Protein AF-A0A3L7SJS9-F1 (afdb_monomer)

Nearest PDB structures (foldseek):
  4q20-assembly1_A  TM=7.149E-01  e=4.657E-17  Caulobacter vibrioides CB15
  4q20-assembly1_B  TM=7.684E-01  e=8.872E-16  Caulobacter vibrioides CB15
  4gcz-assembly1_A  TM=6.084E-01  e=8.364E-16  Bacillus subtilis subsp. subtilis str. 168
  8vc9-assembly3_F  TM=4.036E-01  e=3.095E-18  Leptospira interrogans serovar Copenhageni
  3sl2-assembly1_A  TM=8.234E-01  e=1.097E-09  Bacillus subtilis

Sequence (414 aa):
RDLPVDSVIIYCGYWKDELGRAHVPADLLESFCRDSKLPFFGIVDTHVGRGAVGGVCSDLRAMGVATGHLLVDSREGPPPPSVNVPSVVILDDRQLNRFRIPASRLPAGSRVLFREPRVWDRYWPYFVAGGAVVALQSLLIVALVTQSRLRRRAERIVGEQRDQIARAGRISTLGQLAASLAHELGQPLGAILNNLEAAEILLRDDDTANAEELRAIVRDIAADDQRAGAVLDRIRAMIRKQRFTIGPVEVPGLIRGVLTLAGPRLTAAGIVVTVACDPGLPRVAGDEILLQQALLNLLGNSADAIRASRAGSPGGAEGAGGHRDPGAIGIRARRDGDAVELTVIDNGGGIGEGIIDRAVEAFATTKDEGLGMGLPIVRSIVEQHEGRLRLDNAPGRGLTVSLAVPTWKERTSA

pLDDT: mean 78.74, std 15.47, range [33.66, 97.75]

Structure (mmCIF, N/CA/C/O backbone):
data_AF-A0A3L7SJS9-F1
#
_entry.id   AF-A0A3L7SJS9-F1
#
loop_
_atom_site.group_PDB
_atom_site.id
_atom_site.type_symbol
_atom_site.label_atom_id
_atom_site.label_alt_id
_atom_site.label_comp_id
_atom_site.label_asym_id
_atom_site.label_entity_id
_atom_site.label_seq_id
_atom_site.pdbx_PDB_ins_code
_atom_site.Cartn_x
_atom_site.Cartn_y
_atom_site.Cartn_z
_atom_site.occupancy
_atom_site.B_iso_or_equiv
_atom_site.auth_seq_id
_atom_site.auth_comp_id
_atom_site.auth_asym_id
_atom_site.auth_atom_id
_atom_site.pdbx_PDB_model_num
ATOM 1 N N . ARG A 1 1 ? 36.162 -26.786 -82.742 1.00 48.53 1 ARG A N 1
ATOM 2 C CA . ARG A 1 1 ? 37.156 -27.878 -82.603 1.00 48.53 1 ARG A CA 1
ATOM 3 C C . ARG A 1 1 ? 38.142 -27.439 -81.535 1.00 48.53 1 ARG A C 1
ATOM 5 O O . ARG A 1 1 ? 38.613 -26.313 -81.625 1.00 48.53 1 ARG A O 1
ATOM 12 N N . ASP A 1 2 ? 38.311 -28.264 -80.507 1.00 67.19 2 ASP A N 1
ATOM 13 C CA . ASP A 1 2 ? 38.801 -27.882 -79.178 1.00 67.19 2 ASP A CA 1
ATOM 14 C C . ASP A 1 2 ? 40.240 -27.357 -79.187 1.00 67.19 2 ASP A C 1
ATOM 16 O O . ASP A 1 2 ? 41.189 -28.090 -79.457 1.00 67.19 2 ASP A O 1
ATOM 20 N N . LEU A 1 3 ? 40.385 -26.063 -78.903 1.00 76.75 3 LEU A N 1
ATOM 21 C CA . LEU A 1 3 ? 41.672 -25.433 -78.630 1.00 76.75 3 LEU A CA 1
ATOM 22 C C . LEU A 1 3 ? 42.149 -25.836 -77.217 1.00 76.75 3 LEU A C 1
ATOM 24 O O . LEU A 1 3 ? 41.312 -25.975 -76.320 1.00 76.75 3 LEU A O 1
ATOM 28 N N . PRO A 1 4 ? 43.466 -25.997 -76.987 1.00 81.81 4 PRO A N 1
ATOM 29 C CA . PRO A 1 4 ? 44.023 -26.264 -75.659 1.00 81.81 4 PRO A CA 1
ATOM 30 C C . PRO A 1 4 ? 43.584 -25.235 -74.606 1.00 81.81 4 PRO A C 1
ATOM 32 O O . PRO A 1 4 ? 43.399 -24.061 -74.928 1.00 81.81 4 PRO A O 1
ATOM 35 N N . VAL A 1 5 ? 43.486 -25.656 -73.340 1.00 72.31 5 VAL A N 1
ATOM 36 C CA . VAL A 1 5 ? 43.004 -24.825 -72.213 1.00 72.31 5 VAL A CA 1
ATOM 37 C C . VAL A 1 5 ? 43.853 -23.562 -71.990 1.00 72.31 5 VAL A C 1
ATOM 39 O O . VAL A 1 5 ? 43.313 -22.541 -71.576 1.00 72.31 5 VAL A O 1
ATOM 42 N N . ASP A 1 6 ? 45.138 -23.595 -72.353 1.00 81.25 6 ASP A N 1
ATOM 43 C CA . ASP A 1 6 ? 46.073 -22.464 -72.224 1.00 81.25 6 ASP A CA 1
ATOM 44 C C . ASP A 1 6 ? 46.162 -21.588 -73.488 1.00 81.25 6 ASP A C 1
ATOM 46 O O . ASP A 1 6 ? 47.109 -20.823 -73.675 1.00 81.25 6 ASP A O 1
ATOM 50 N N . SER A 1 7 ? 45.189 -21.705 -74.392 1.00 87.88 7 SER A N 1
ATOM 51 C CA . SER A 1 7 ? 45.173 -20.922 -75.627 1.00 87.88 7 SER A CA 1
ATOM 52 C C . SER A 1 7 ? 44.627 -19.516 -75.397 1.00 87.88 7 SER A C 1
ATOM 54 O O . SER A 1 7 ? 43.666 -19.307 -74.657 1.00 87.88 7 SER A O 1
ATOM 56 N N . VAL A 1 8 ? 45.185 -18.548 -76.119 1.00 89.38 8 VAL A N 1
ATOM 57 C CA . VAL A 1 8 ? 44.625 -17.197 -76.238 1.00 89.38 8 VAL A CA 1
ATOM 58 C C . VAL A 1 8 ? 44.223 -16.946 -77.683 1.00 89.38 8 VAL A C 1
ATOM 60 O O . VAL A 1 8 ? 44.870 -17.445 -78.605 1.00 89.38 8 VAL A O 1
ATOM 63 N N . ILE A 1 9 ? 43.160 -16.174 -77.895 1.00 89.88 9 ILE A N 1
ATOM 64 C CA . ILE A 1 9 ? 42.708 -15.821 -79.243 1.00 89.88 9 ILE A CA 1
ATOM 65 C C . ILE A 1 9 ? 43.046 -14.360 -79.497 1.00 89.88 9 ILE A C 1
ATOM 67 O O . ILE A 1 9 ? 42.548 -13.477 -78.806 1.00 89.88 9 ILE A O 1
ATOM 71 N N . ILE A 1 10 ? 43.879 -14.099 -80.502 1.00 90.44 10 ILE A N 1
ATOM 72 C CA . ILE A 1 10 ? 44.147 -12.740 -80.976 1.00 90.44 10 ILE A CA 1
ATOM 73 C C . ILE A 1 10 ? 43.164 -12.448 -82.106 1.00 90.44 10 ILE A C 1
ATOM 75 O O . ILE A 1 10 ? 43.219 -13.065 -83.168 1.00 90.44 10 ILE A O 1
ATOM 79 N N . TYR A 1 11 ? 42.239 -11.525 -81.864 1.00 90.50 11 TYR A N 1
ATOM 80 C CA . TYR A 1 11 ? 41.216 -11.148 -82.826 1.00 90.50 11 TYR A CA 1
ATOM 81 C C . TYR A 1 11 ? 41.642 -9.901 -83.604 1.00 90.50 11 TYR A C 1
ATOM 83 O O . TYR A 1 11 ? 41.579 -8.772 -83.106 1.00 90.50 11 TYR A O 1
ATOM 91 N N . CYS A 1 12 ? 42.065 -10.131 -84.847 1.00 85.12 12 CYS A N 1
ATOM 92 C CA . CYS A 1 12 ? 42.506 -9.086 -85.772 1.00 85.12 12 CYS A CA 1
ATOM 93 C C . CYS A 1 12 ? 41.353 -8.435 -86.558 1.00 85.12 12 CYS A C 1
ATOM 95 O O . CYS A 1 12 ? 41.552 -7.386 -87.160 1.00 85.12 12 CYS A O 1
ATOM 97 N N . GLY A 1 13 ? 40.156 -9.028 -86.524 1.00 82.31 13 GLY A N 1
ATOM 98 C CA . GLY A 1 13 ? 38.969 -8.562 -87.239 1.00 82.31 13 GLY A CA 1
ATOM 99 C C . GLY A 1 13 ? 38.474 -9.560 -88.287 1.00 82.31 13 GLY A C 1
ATOM 100 O O . GLY A 1 13 ? 39.255 -10.291 -88.893 1.00 82.31 13 GLY A O 1
ATOM 101 N N . TYR A 1 14 ? 37.156 -9.598 -88.478 1.00 82.31 14 TYR A N 1
ATOM 102 C CA . TYR A 1 14 ? 36.486 -10.417 -89.483 1.00 82.31 14 TYR A CA 1
ATOM 103 C C . TYR A 1 14 ? 35.426 -9.568 -90.185 1.00 82.31 14 TYR A C 1
ATOM 105 O O . TYR A 1 14 ? 34.461 -9.133 -89.558 1.00 82.31 14 TYR A O 1
ATOM 113 N N . TRP A 1 15 ? 35.638 -9.282 -91.471 1.00 83.25 15 TRP A N 1
ATOM 114 C CA . TRP A 1 15 ? 34.844 -8.291 -92.209 1.00 83.25 15 TRP A CA 1
ATOM 115 C C . TRP A 1 15 ? 33.819 -8.900 -93.157 1.00 83.25 15 TRP A C 1
ATOM 117 O O . TRP A 1 15 ? 32.842 -8.231 -93.486 1.00 83.25 15 TRP A O 1
ATOM 127 N N . LYS A 1 16 ? 34.038 -10.128 -93.635 1.00 87.19 16 LYS A N 1
ATOM 128 C CA . LYS A 1 16 ? 33.147 -10.801 -94.585 1.00 87.19 16 LYS A CA 1
ATOM 129 C C . LYS A 1 16 ? 33.056 -12.287 -94.287 1.00 87.19 16 LYS A C 1
ATOM 131 O O . LYS A 1 16 ? 34.078 -12.891 -93.976 1.00 87.19 16 LYS A O 1
ATOM 136 N N . ASP A 1 17 ? 31.855 -12.848 -94.397 1.00 83.88 17 ASP A N 1
ATOM 137 C CA . ASP A 1 17 ? 31.640 -14.293 -94.306 1.00 83.88 17 ASP A CA 1
ATOM 138 C C . ASP A 1 17 ? 31.911 -15.029 -95.633 1.00 83.88 17 ASP A C 1
ATOM 140 O O . ASP A 1 17 ? 32.181 -14.411 -96.666 1.00 83.88 17 ASP A O 1
ATOM 144 N N . GLU A 1 18 ? 31.835 -16.363 -95.608 1.00 83.25 18 GLU A N 1
ATOM 145 C CA . GLU A 1 18 ? 32.011 -17.216 -96.796 1.00 83.25 18 GLU A CA 1
ATOM 146 C C . GLU A 1 18 ? 30.943 -16.968 -97.881 1.00 83.25 18 GLU A C 1
ATOM 148 O O . GLU A 1 18 ? 31.154 -17.299 -99.046 1.00 83.25 18 GLU A O 1
ATOM 153 N N . LEU A 1 19 ? 29.814 -16.345 -97.522 1.00 85.31 19 LEU A N 1
ATOM 154 C CA . LEU A 1 19 ? 28.724 -15.957 -98.423 1.00 85.31 19 LEU A CA 1
ATOM 155 C C . LEU A 1 19 ? 28.865 -14.506 -98.928 1.00 85.31 19 LEU A C 1
ATOM 157 O O . LEU A 1 19 ? 27.993 -14.013 -99.645 1.00 85.31 19 LEU A O 1
ATOM 161 N N . GLY A 1 20 ? 29.948 -13.812 -98.562 1.00 85.62 20 GLY A N 1
ATOM 162 C CA . GLY A 1 20 ? 30.249 -12.439 -98.965 1.00 85.62 20 GLY A CA 1
ATOM 163 C C . GLY A 1 20 ? 29.500 -11.349 -98.191 1.00 85.62 20 GLY A C 1
ATOM 164 O O . GLY A 1 20 ? 29.600 -10.175 -98.562 1.00 85.62 20 GLY A O 1
ATOM 165 N N . ARG A 1 21 ? 28.767 -11.683 -97.123 1.00 86.38 21 ARG A N 1
ATOM 166 C CA . ARG A 1 21 ? 28.052 -10.704 -96.290 1.00 86.38 21 ARG A CA 1
ATOM 167 C C . ARG A 1 21 ? 29.044 -9.917 -95.448 1.00 86.38 21 ARG A C 1
ATOM 169 O O . ARG A 1 21 ? 29.911 -10.492 -94.798 1.00 86.38 21 ARG A O 1
ATOM 176 N N . ALA A 1 22 ? 28.917 -8.592 -95.469 1.00 85.75 22 ALA A N 1
ATOM 177 C CA . ALA A 1 22 ? 29.763 -7.708 -94.680 1.00 85.75 22 ALA A CA 1
ATOM 178 C C . ALA A 1 22 ? 29.309 -7.675 -93.216 1.00 85.75 22 ALA A C 1
ATOM 180 O O . ALA A 1 22 ? 28.116 -7.567 -92.931 1.00 85.75 22 ALA A O 1
ATOM 181 N N . HIS A 1 23 ? 30.269 -7.703 -92.298 1.00 84.19 23 HIS A N 1
ATOM 182 C CA . HIS A 1 23 ? 30.031 -7.607 -90.865 1.00 84.19 23 HIS A CA 1
ATOM 183 C C . HIS A 1 23 ? 30.927 -6.549 -90.233 1.00 84.19 23 HIS A C 1
ATOM 185 O O . HIS A 1 23 ? 32.064 -6.337 -90.657 1.00 84.19 23 HIS A O 1
ATOM 191 N N . VAL A 1 24 ? 30.417 -5.909 -89.182 1.00 85.12 24 VAL A N 1
ATOM 192 C CA . VAL A 1 24 ? 31.224 -5.049 -88.318 1.00 85.12 24 VAL A CA 1
ATOM 193 C C . VAL A 1 24 ? 32.030 -5.958 -87.382 1.00 85.12 24 VAL A C 1
ATOM 195 O O . VAL A 1 24 ? 31.427 -6.693 -86.594 1.00 85.12 24 VAL A O 1
ATOM 198 N N . PRO A 1 25 ? 33.378 -5.925 -87.420 1.00 85.31 25 PRO A N 1
ATOM 199 C CA . PRO A 1 25 ? 34.204 -6.847 -86.642 1.00 85.31 25 PRO A CA 1
ATOM 200 C C . PRO A 1 25 ? 33.930 -6.826 -85.134 1.00 85.31 25 PRO A C 1
ATOM 202 O O . PRO A 1 25 ? 34.023 -7.869 -84.489 1.00 85.31 25 PRO A O 1
ATOM 2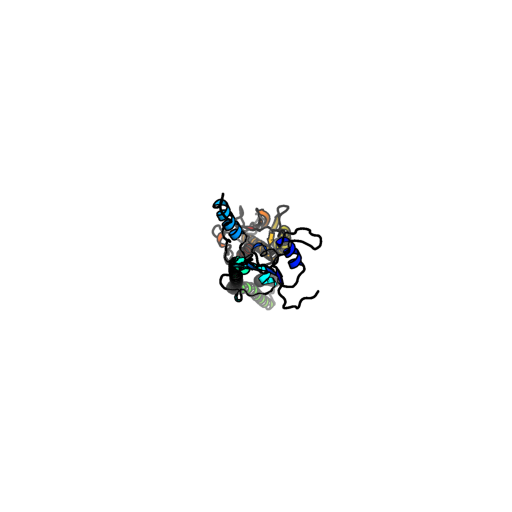05 N N . ALA A 1 26 ? 33.577 -5.662 -84.581 1.00 83.38 26 ALA A N 1
ATOM 206 C CA . ALA A 1 26 ? 33.287 -5.499 -83.159 1.00 83.38 26 ALA A CA 1
ATOM 207 C C . ALA A 1 26 ? 31.996 -6.213 -82.716 1.00 83.38 26 ALA A C 1
ATOM 209 O O . ALA A 1 26 ? 31.951 -6.742 -81.608 1.00 83.38 26 ALA A O 1
ATOM 210 N N . ASP A 1 27 ? 30.970 -6.275 -83.571 1.00 84.75 27 ASP A N 1
ATOM 211 C CA . ASP A 1 27 ? 29.697 -6.926 -83.226 1.00 84.75 27 ASP A CA 1
ATOM 212 C C . ASP A 1 27 ? 29.812 -8.458 -83.296 1.00 84.75 27 ASP A C 1
ATOM 214 O O . ASP A 1 27 ? 29.268 -9.172 -82.454 1.00 84.75 27 ASP A O 1
ATOM 218 N N . LEU A 1 28 ? 30.591 -8.978 -84.251 1.00 86.06 28 LEU A N 1
ATOM 219 C CA . LEU A 1 28 ? 30.909 -10.409 -84.323 1.00 86.06 28 LEU A CA 1
ATOM 220 C C . LEU A 1 28 ? 31.736 -10.885 -83.129 1.00 86.06 28 LEU A C 1
ATOM 222 O O . LEU A 1 28 ? 31.491 -11.968 -82.595 1.00 86.06 28 LEU A O 1
ATOM 226 N N . LEU A 1 29 ? 32.698 -10.066 -82.697 1.00 88.62 29 LEU A N 1
ATOM 227 C CA . LEU A 1 29 ? 33.533 -10.370 -81.542 1.00 88.62 29 LEU A CA 1
ATOM 228 C C . LEU A 1 29 ? 32.689 -10.638 -80.295 1.00 88.62 29 LEU A C 1
ATOM 230 O O . LEU A 1 29 ? 32.986 -11.572 -79.555 1.00 88.62 29 LEU A O 1
ATOM 234 N N . GLU A 1 30 ? 31.622 -9.867 -80.088 1.00 87.12 30 GLU A N 1
ATOM 235 C CA . GLU A 1 30 ? 30.734 -10.045 -78.941 1.00 87.12 30 GLU A CA 1
ATOM 236 C C . GLU A 1 30 ? 30.052 -11.416 -78.948 1.00 87.12 30 GLU A C 1
ATOM 238 O O . GLU A 1 30 ? 29.994 -12.086 -77.913 1.00 87.12 30 GLU A O 1
ATOM 243 N N . SER A 1 31 ? 29.606 -11.875 -80.120 1.00 84.75 31 SER A N 1
ATOM 244 C CA . SER A 1 31 ? 29.045 -13.218 -80.284 1.00 84.75 31 SER A CA 1
ATOM 245 C C . SER A 1 31 ? 30.088 -14.302 -80.003 1.00 84.75 31 SER A C 1
ATOM 247 O O . SER A 1 31 ? 29.798 -15.259 -79.289 1.00 84.75 31 SER A O 1
ATOM 249 N N . PHE A 1 32 ? 31.316 -14.152 -80.510 1.00 87.00 32 PHE A N 1
ATOM 250 C CA . PHE A 1 32 ? 32.381 -15.137 -80.288 1.00 87.00 32 PHE A CA 1
ATOM 251 C C . PHE A 1 32 ? 32.830 -15.205 -78.823 1.00 87.00 32 PHE A C 1
ATOM 253 O O . PHE A 1 32 ? 33.053 -16.292 -78.288 1.00 87.00 32 PHE A O 1
ATOM 260 N N . CYS A 1 33 ? 32.930 -14.058 -78.149 1.00 88.00 33 CYS A N 1
ATOM 261 C CA . CYS A 1 33 ? 33.325 -13.986 -76.741 1.00 88.00 33 CYS A CA 1
ATOM 262 C C . CYS A 1 33 ? 32.258 -14.547 -75.790 1.00 88.00 33 CYS A C 1
ATOM 264 O O . CYS A 1 33 ? 32.583 -14.960 -74.672 1.00 88.00 33 CYS A O 1
ATOM 266 N N . ARG A 1 34 ? 30.984 -14.530 -76.203 1.00 83.88 34 ARG A N 1
ATOM 267 C CA . ARG A 1 34 ? 29.864 -15.028 -75.398 1.00 83.88 34 ARG A CA 1
ATOM 268 C C . ARG A 1 34 ? 29.934 -16.540 -75.209 1.00 83.88 34 ARG A C 1
ATOM 270 O O . ARG A 1 34 ? 29.835 -17.008 -74.077 1.00 83.88 34 ARG A O 1
ATOM 277 N N . ASP A 1 35 ? 30.179 -17.267 -76.294 1.00 81.75 35 ASP A N 1
ATOM 278 C CA . ASP A 1 35 ? 30.134 -18.733 -76.299 1.00 81.75 35 ASP A CA 1
ATOM 279 C C . ASP A 1 35 ? 31.505 -19.375 -76.032 1.00 81.75 35 ASP A C 1
ATOM 281 O O . ASP A 1 35 ? 31.606 -20.577 -75.772 1.00 81.75 35 ASP A O 1
ATOM 285 N N . SER A 1 36 ? 32.579 -18.578 -76.046 1.00 83.56 36 SER A N 1
ATOM 286 C CA . SER A 1 36 ? 33.932 -19.062 -75.785 1.00 83.56 36 SER A CA 1
ATOM 287 C C . SER A 1 36 ? 34.333 -18.994 -74.309 1.00 83.56 36 SER A C 1
ATOM 289 O O . SER A 1 36 ? 34.034 -18.047 -73.576 1.00 83.56 36 SER A O 1
ATOM 291 N N . LYS A 1 37 ? 35.084 -20.015 -73.883 1.00 84.19 37 LYS A N 1
ATOM 292 C CA . LYS A 1 37 ? 35.754 -20.083 -72.574 1.00 84.19 37 LYS A CA 1
ATOM 293 C C . LYS A 1 37 ? 37.192 -19.558 -72.609 1.00 84.19 37 LYS A C 1
ATOM 295 O O . LYS A 1 37 ? 37.823 -19.510 -71.559 1.00 84.19 37 LYS A O 1
ATOM 300 N N . LEU A 1 38 ? 37.710 -19.200 -73.785 1.00 88.62 38 LEU A N 1
ATOM 301 C CA . LEU A 1 38 ? 39.076 -18.707 -73.960 1.00 88.62 38 LEU A CA 1
ATOM 302 C C . LEU A 1 38 ? 39.117 -17.173 -73.941 1.00 88.62 38 LEU A C 1
ATOM 304 O O . LEU A 1 38 ? 38.161 -16.535 -74.389 1.00 88.62 38 LEU A O 1
ATOM 308 N N . PRO A 1 39 ? 40.212 -16.563 -73.457 1.00 91.12 39 PRO A N 1
ATOM 309 C CA . PRO A 1 39 ? 40.377 -15.117 -73.478 1.00 91.12 39 PRO A CA 1
ATOM 310 C C . PRO A 1 39 ? 40.664 -14.608 -74.899 1.00 91.12 39 PRO A C 1
ATOM 312 O O . PRO A 1 39 ? 41.568 -15.094 -75.585 1.00 91.12 39 PRO A O 1
ATOM 315 N N . PHE A 1 40 ? 39.911 -13.589 -75.318 1.00 92.69 40 PHE A N 1
ATOM 316 C CA . PHE A 1 40 ? 40.130 -12.873 -76.576 1.00 92.69 40 PHE A CA 1
ATOM 317 C C . PHE A 1 40 ? 40.913 -11.589 -76.321 1.00 92.69 40 PHE A C 1
ATOM 319 O O . PHE A 1 40 ? 40.547 -10.805 -75.443 1.00 92.69 40 PHE A O 1
ATOM 326 N N . PHE A 1 41 ? 41.942 -11.351 -77.128 1.00 92.75 41 PHE A N 1
ATOM 327 C CA . PHE A 1 41 ? 42.705 -10.113 -77.149 1.00 92.75 41 PHE A CA 1
ATOM 328 C C . PHE A 1 41 ? 42.483 -9.375 -78.467 1.00 92.75 41 PHE A C 1
ATOM 330 O O . PHE A 1 41 ? 42.625 -9.949 -79.545 1.00 92.75 41 PHE A O 1
ATOM 337 N N . GLY A 1 42 ? 42.100 -8.104 -78.376 1.00 90.81 42 GLY A N 1
ATOM 338 C CA . GLY A 1 42 ? 41.802 -7.251 -79.520 1.00 90.81 42 GLY A CA 1
ATOM 339 C C . GLY A 1 42 ? 42.949 -6.297 -79.841 1.00 90.81 42 GLY A C 1
ATOM 340 O O . GLY A 1 42 ? 43.640 -5.818 -78.947 1.00 90.81 42 GLY A O 1
ATOM 341 N N . ILE A 1 43 ? 43.113 -5.980 -81.123 1.00 89.56 43 ILE A N 1
ATOM 342 C CA . ILE A 1 43 ? 44.135 -5.032 -81.604 1.00 89.56 43 ILE A CA 1
ATOM 343 C C . ILE A 1 43 ? 43.627 -3.588 -81.736 1.00 89.56 43 ILE A C 1
ATOM 345 O O . ILE A 1 43 ? 44.376 -2.691 -82.106 1.00 89.56 43 ILE A O 1
ATOM 349 N N . VAL A 1 44 ? 42.352 -3.344 -81.434 1.00 89.00 44 VAL A N 1
ATOM 350 C CA . VAL A 1 44 ? 41.700 -2.037 -81.565 1.00 89.00 44 VAL A CA 1
ATOM 351 C C . VAL A 1 44 ? 40.834 -1.734 -80.351 1.00 89.00 44 VAL A C 1
ATOM 353 O O . VAL A 1 44 ? 40.267 -2.641 -79.742 1.00 89.00 44 VAL A O 1
ATOM 356 N N . ASP A 1 45 ? 40.725 -0.456 -79.999 1.00 87.88 45 ASP A N 1
ATOM 357 C CA . ASP A 1 45 ? 40.031 0.009 -78.793 1.00 87.88 45 ASP A CA 1
ATOM 358 C C . ASP A 1 45 ? 38.541 -0.374 -78.766 1.00 87.88 45 ASP A C 1
ATOM 360 O O . ASP A 1 45 ? 38.018 -0.750 -77.719 1.00 87.88 45 ASP A O 1
ATOM 364 N N . THR A 1 46 ? 37.883 -0.381 -79.928 1.00 88.25 46 THR A N 1
ATOM 365 C CA . THR A 1 46 ? 36.470 -0.781 -80.093 1.00 88.25 46 THR A CA 1
ATOM 366 C C . THR A 1 46 ? 36.164 -2.239 -79.727 1.00 88.25 46 THR A C 1
ATOM 368 O O . THR A 1 46 ? 35.001 -2.580 -79.510 1.00 88.25 46 THR A O 1
ATOM 371 N N . HIS A 1 47 ? 37.176 -3.107 -79.625 1.00 90.38 47 HIS A N 1
ATOM 372 C CA . HIS A 1 47 ? 37.004 -4.486 -79.158 1.00 90.38 47 HIS A CA 1
ATOM 373 C C . HIS A 1 47 ? 36.846 -4.574 -77.629 1.00 90.38 47 HIS A C 1
ATOM 375 O O . HIS A 1 47 ? 36.244 -5.524 -77.117 1.00 90.38 47 HIS A O 1
ATOM 381 N N . VAL A 1 48 ? 37.361 -3.591 -76.881 1.00 89.75 48 VAL A N 1
ATOM 382 C CA . VAL A 1 48 ? 37.272 -3.557 -75.416 1.00 89.75 48 VAL A CA 1
ATOM 383 C C . VAL A 1 48 ? 35.866 -3.129 -74.995 1.00 89.75 48 VAL A C 1
ATOM 385 O O . VAL A 1 48 ? 35.312 -2.166 -75.515 1.00 89.75 48 VAL A O 1
ATOM 388 N N . GLY A 1 49 ? 35.261 -3.855 -74.053 1.00 87.69 49 GLY A N 1
ATOM 389 C CA . GLY A 1 49 ? 33.858 -3.666 -73.666 1.00 87.69 49 GLY A CA 1
ATOM 390 C C . GLY A 1 49 ? 32.863 -4.548 -74.427 1.00 87.69 49 GLY A C 1
ATOM 391 O O . GLY A 1 49 ? 31.719 -4.661 -73.992 1.00 87.69 49 GLY A O 1
ATOM 392 N N . ARG A 1 50 ? 33.307 -5.227 -75.497 1.00 88.19 50 ARG A N 1
ATOM 393 C CA . ARG A 1 50 ? 32.531 -6.191 -76.304 1.00 88.19 50 ARG A CA 1
ATOM 394 C C . ARG A 1 50 ? 32.918 -7.653 -76.040 1.00 88.19 50 ARG A C 1
ATOM 396 O O . ARG A 1 50 ? 32.664 -8.526 -76.854 1.00 88.19 50 ARG A O 1
ATOM 403 N N . GLY A 1 51 ? 33.544 -7.931 -74.896 1.00 86.50 51 GLY A N 1
ATOM 404 C CA . GLY A 1 51 ? 33.893 -9.288 -74.459 1.00 86.50 51 GLY A CA 1
ATOM 405 C C . GLY A 1 51 ? 35.373 -9.660 -74.580 1.00 86.50 51 GLY A C 1
ATOM 406 O O . GLY A 1 51 ? 35.786 -10.622 -73.936 1.00 86.50 51 GLY A O 1
ATOM 407 N N . ALA A 1 52 ? 36.192 -8.886 -75.302 1.00 91.62 52 ALA A N 1
ATOM 408 C CA . ALA A 1 52 ? 37.644 -9.055 -75.250 1.00 91.62 52 ALA A CA 1
ATOM 409 C C . ALA A 1 52 ? 38.211 -8.633 -73.886 1.00 91.62 52 ALA A C 1
ATOM 411 O O . ALA A 1 52 ? 37.758 -7.661 -73.279 1.00 91.62 52 ALA A O 1
ATOM 412 N N . VAL A 1 53 ? 39.251 -9.341 -73.438 1.00 92.75 53 VAL A N 1
ATOM 413 C CA . VAL A 1 53 ? 40.026 -9.016 -72.230 1.00 92.75 53 VAL A CA 1
ATOM 414 C C . VAL A 1 53 ? 40.718 -7.663 -72.377 1.00 92.75 53 VAL A C 1
ATOM 416 O O . VAL A 1 53 ? 40.836 -6.909 -71.412 1.00 92.75 53 VAL A O 1
ATOM 419 N N . GLY A 1 54 ? 41.153 -7.351 -73.595 1.00 91.50 54 GLY A N 1
ATOM 420 C CA . GLY A 1 54 ? 41.869 -6.132 -73.934 1.00 91.50 54 GLY A CA 1
ATOM 421 C C . GLY A 1 54 ? 42.951 -6.397 -74.966 1.00 91.50 54 GLY A C 1
ATOM 422 O O . GLY A 1 54 ? 42.866 -7.370 -75.709 1.00 91.50 54 GLY A O 1
ATOM 423 N N . GLY A 1 55 ? 43.984 -5.570 -75.001 1.00 90.50 55 GLY A N 1
ATOM 424 C CA . GLY A 1 55 ? 45.148 -5.794 -75.850 1.00 90.50 55 GLY A CA 1
ATOM 425 C C . GLY A 1 55 ? 45.962 -4.530 -76.067 1.00 90.50 55 GLY A C 1
ATOM 426 O O . GLY A 1 55 ? 45.702 -3.489 -75.462 1.00 90.50 55 GLY A O 1
ATOM 427 N N . VAL A 1 56 ? 46.972 -4.642 -76.929 1.00 90.25 56 VAL A N 1
ATOM 428 C CA . VAL A 1 56 ? 47.682 -3.482 -77.473 1.00 90.25 56 VAL A CA 1
ATOM 429 C C . VAL A 1 56 ? 46.787 -2.917 -78.563 1.00 90.25 56 VAL A C 1
ATOM 431 O O . VAL A 1 56 ? 46.737 -3.439 -79.674 1.00 90.25 56 VAL A O 1
ATOM 434 N N . CYS A 1 57 ? 46.003 -1.914 -78.196 1.00 88.69 57 CYS A N 1
ATOM 435 C CA . CYS A 1 57 ? 44.933 -1.407 -79.027 1.00 88.69 57 CYS A CA 1
ATOM 436 C C . CYS A 1 57 ? 45.369 -0.135 -79.749 1.00 88.69 57 CYS A C 1
ATOM 438 O O . CYS A 1 57 ? 45.863 0.810 -79.128 1.00 88.69 57 CYS A O 1
ATOM 440 N N . SER A 1 58 ? 45.126 -0.086 -81.056 1.00 87.75 58 SER A N 1
ATOM 441 C CA . SER A 1 58 ? 45.115 1.172 -81.794 1.00 87.75 58 SER A CA 1
ATOM 442 C C . SER A 1 58 ? 43.868 1.971 -81.413 1.00 87.75 58 SER A C 1
ATOM 444 O O . SER A 1 58 ? 42.757 1.435 -81.403 1.00 87.75 58 SER A O 1
ATOM 446 N N . ASP A 1 59 ? 44.056 3.248 -81.091 1.00 86.00 59 ASP A N 1
ATOM 447 C CA . ASP A 1 59 ? 42.962 4.179 -80.822 1.00 86.00 59 ASP A CA 1
ATOM 448 C C . ASP A 1 59 ? 42.377 4.644 -82.164 1.00 86.00 59 ASP A C 1
ATOM 450 O O . ASP A 1 59 ? 42.910 5.553 -82.811 1.00 86.00 59 ASP A O 1
ATOM 454 N N . LEU A 1 60 ? 41.304 3.983 -82.624 1.00 83.31 60 LEU A N 1
ATOM 455 C CA . LEU A 1 60 ? 40.682 4.327 -83.907 1.00 83.31 60 LEU A CA 1
ATOM 456 C C . LEU A 1 60 ? 40.125 5.742 -83.910 1.00 83.31 60 LEU A C 1
ATOM 458 O O . LEU A 1 60 ? 40.096 6.378 -84.962 1.00 83.31 60 LEU A O 1
ATOM 462 N N . ARG A 1 61 ? 39.670 6.240 -82.757 1.00 82.75 61 ARG A N 1
ATOM 463 C CA . ARG A 1 61 ? 39.149 7.600 -82.658 1.00 82.75 61 ARG A CA 1
ATOM 464 C C . ARG A 1 61 ? 40.273 8.603 -82.864 1.00 82.75 61 ARG A C 1
ATOM 466 O O . ARG A 1 61 ? 40.123 9.497 -83.691 1.00 82.75 61 ARG A O 1
ATOM 473 N N . ALA A 1 62 ? 41.387 8.452 -82.155 1.00 84.88 62 ALA A N 1
ATOM 474 C CA . ALA A 1 62 ? 42.548 9.319 -82.312 1.00 84.88 62 ALA A CA 1
ATOM 475 C C . ALA A 1 62 ? 43.111 9.242 -83.738 1.00 84.88 62 ALA A C 1
ATOM 477 O O . ALA A 1 62 ? 43.415 10.275 -84.333 1.00 84.88 62 ALA A O 1
ATOM 478 N N . MET A 1 63 ? 43.165 8.041 -84.321 1.00 84.44 63 MET A N 1
ATOM 479 C CA . MET A 1 63 ? 43.580 7.848 -85.711 1.00 84.44 63 MET A CA 1
ATOM 480 C C . MET A 1 63 ? 42.625 8.534 -86.693 1.00 84.44 63 MET A C 1
ATOM 482 O O . MET A 1 63 ? 43.081 9.215 -87.609 1.00 84.44 63 MET A O 1
ATOM 486 N N . GLY A 1 64 ? 41.312 8.419 -86.489 1.00 84.25 64 GLY A N 1
ATOM 487 C CA . GLY A 1 64 ? 40.299 9.079 -87.311 1.00 84.25 64 GLY A CA 1
ATOM 488 C C . GLY A 1 64 ? 40.357 10.604 -87.219 1.00 84.25 64 GLY A C 1
ATOM 489 O O . GLY A 1 64 ? 40.292 11.274 -88.245 1.00 84.25 64 GLY A O 1
ATOM 490 N N . VAL A 1 65 ? 40.550 11.157 -86.017 1.00 86.38 65 VAL A N 1
ATOM 491 C CA . VAL A 1 65 ? 40.718 12.607 -85.804 1.00 86.38 65 VAL A CA 1
ATOM 492 C C . VAL A 1 65 ? 41.978 13.116 -86.501 1.00 86.38 65 VAL A C 1
ATOM 494 O O . VAL A 1 65 ? 41.909 14.075 -87.265 1.00 86.38 65 VAL A O 1
ATOM 497 N N . ALA A 1 66 ? 43.116 12.449 -86.295 1.00 84.25 66 ALA A N 1
ATOM 498 C CA . ALA A 1 66 ? 44.376 12.835 -86.923 1.00 84.25 66 ALA A CA 1
ATOM 499 C C . ALA A 1 66 ? 44.315 12.724 -88.456 1.00 84.25 66 ALA A C 1
ATOM 501 O O . ALA A 1 66 ? 44.777 13.620 -89.157 1.00 84.25 66 ALA A O 1
ATOM 502 N N . THR A 1 67 ? 43.675 11.675 -88.983 1.00 83.81 67 THR A N 1
ATOM 503 C CA . THR A 1 67 ? 43.448 11.520 -90.430 1.00 83.81 67 THR A CA 1
ATOM 504 C C . THR A 1 67 ? 42.523 12.611 -90.966 1.00 83.81 67 THR A C 1
ATOM 506 O O . THR A 1 67 ? 42.791 13.181 -92.019 1.00 83.81 67 THR A O 1
ATOM 509 N N . GLY A 1 68 ? 41.459 12.943 -90.231 1.00 83.75 68 GLY A N 1
ATOM 510 C CA . GLY A 1 68 ? 40.536 14.018 -90.586 1.00 83.75 68 GLY A CA 1
ATOM 511 C C . GLY A 1 68 ? 41.229 15.375 -90.679 1.00 83.75 68 GLY A C 1
ATOM 512 O O . GLY A 1 68 ? 40.997 16.099 -91.640 1.00 83.75 68 GLY A O 1
ATOM 513 N N . HIS A 1 69 ? 42.123 15.695 -89.739 1.00 82.88 69 HIS A N 1
ATOM 514 C CA . HIS A 1 69 ? 42.918 16.926 -89.796 1.00 82.88 69 HIS A CA 1
ATOM 515 C C . HIS A 1 69 ? 43.803 16.971 -91.048 1.00 82.88 69 HIS A C 1
ATOM 517 O O . HIS A 1 69 ? 43.742 17.938 -91.800 1.00 82.88 69 HIS A O 1
ATOM 523 N N . LEU A 1 70 ? 44.535 15.891 -91.343 1.00 80.62 70 LEU A N 1
ATOM 524 C CA . LEU A 1 70 ? 45.384 15.834 -92.539 1.00 80.62 70 LEU A CA 1
ATOM 525 C C . LEU A 1 70 ? 44.593 15.934 -93.854 1.00 80.62 70 LEU A C 1
ATOM 527 O O . LEU A 1 70 ? 45.094 16.490 -94.829 1.00 80.62 70 LEU A O 1
ATOM 531 N N . LEU A 1 71 ? 43.368 15.399 -93.897 1.00 78.56 71 LEU A N 1
ATOM 532 C CA . LEU A 1 71 ? 42.486 15.504 -95.064 1.00 78.56 71 LEU A CA 1
ATOM 533 C C . LEU A 1 71 ? 41.886 16.904 -95.230 1.00 78.56 71 LEU A C 1
ATOM 535 O O . LEU A 1 71 ? 41.662 17.335 -96.356 1.00 78.56 71 LEU A O 1
ATOM 539 N N . VAL A 1 72 ? 41.619 17.619 -94.135 1.00 78.44 72 VAL A N 1
ATOM 540 C CA . VAL A 1 72 ? 41.178 19.022 -94.193 1.00 78.44 72 VAL A CA 1
ATOM 541 C C . VAL A 1 72 ? 42.309 19.919 -94.695 1.00 78.44 72 VAL A C 1
ATOM 543 O O . VAL A 1 72 ? 42.056 20.813 -95.504 1.00 78.44 72 VAL A O 1
ATOM 546 N N . ASP A 1 73 ? 43.541 19.641 -94.272 1.00 69.75 73 ASP A N 1
ATOM 547 C CA . ASP A 1 73 ? 44.725 20.408 -94.662 1.00 69.75 73 ASP A CA 1
ATOM 548 C C . ASP A 1 73 ? 45.172 20.120 -96.113 1.00 69.75 73 ASP A C 1
ATOM 550 O O . ASP A 1 73 ? 45.784 20.974 -96.754 1.00 69.75 73 ASP A O 1
ATOM 554 N N . SER A 1 74 ? 44.830 18.951 -96.673 1.00 68.19 74 SER A N 1
ATOM 555 C CA . SER A 1 74 ? 45.169 18.551 -98.048 1.00 68.19 74 SER A CA 1
ATOM 556 C C . SER A 1 74 ? 43.955 18.638 -98.983 1.00 68.19 74 SER A C 1
ATOM 558 O O . SER A 1 74 ? 43.216 17.670 -99.156 1.00 68.19 74 SER A O 1
ATOM 560 N N . ARG A 1 75 ? 43.724 19.809 -99.599 1.00 61.38 75 ARG A N 1
ATOM 561 C CA . ARG A 1 75 ? 42.599 20.015 -100.538 1.00 61.38 75 ARG A CA 1
ATOM 562 C C . ARG A 1 75 ? 42.927 19.809 -102.025 1.00 61.38 75 ARG A C 1
ATOM 564 O O . ARG A 1 75 ? 42.028 19.400 -102.743 1.00 61.38 75 ARG A O 1
ATOM 571 N N . GLU A 1 76 ? 44.170 19.998 -102.477 1.00 63.56 76 GLU A N 1
ATOM 572 C CA . GLU A 1 76 ? 44.631 19.668 -103.849 1.00 63.56 76 GLU A CA 1
ATOM 573 C C . GLU A 1 76 ? 46.141 19.337 -103.869 1.00 63.56 76 GLU A C 1
ATOM 575 O O . GLU A 1 76 ? 46.947 20.004 -104.516 1.00 63.56 76 GLU A O 1
ATOM 580 N N . GLY A 1 77 ? 46.555 18.320 -103.107 1.00 64.31 77 GLY A N 1
ATOM 581 C CA . GLY A 1 77 ? 47.955 17.889 -103.006 1.00 64.31 77 GLY A CA 1
ATOM 582 C C . GLY A 1 77 ? 48.120 16.365 -103.032 1.00 64.31 77 GLY A C 1
ATOM 583 O O . GLY A 1 77 ? 47.124 15.638 -103.038 1.00 64.31 77 GLY A O 1
ATOM 584 N N . PRO A 1 78 ? 49.370 15.856 -103.062 1.00 62.88 78 PRO A N 1
ATOM 585 C CA . PRO A 1 78 ? 49.641 14.423 -102.969 1.00 62.88 78 PRO A CA 1
ATOM 586 C C . PRO A 1 78 ? 49.014 13.822 -101.697 1.00 62.88 78 PRO A C 1
ATOM 588 O O . PRO A 1 78 ? 48.768 14.549 -100.728 1.00 62.88 78 PRO A O 1
ATOM 591 N N . PRO A 1 79 ? 48.740 12.503 -101.682 1.00 67.62 79 PRO A N 1
ATOM 592 C CA . PRO A 1 79 ? 48.079 11.855 -100.555 1.00 67.62 79 PRO A CA 1
ATOM 593 C C . PRO A 1 79 ? 48.819 12.152 -99.240 1.00 67.62 79 PRO A C 1
ATOM 595 O O . PRO A 1 79 ? 50.054 12.097 -99.218 1.00 67.62 79 PRO A O 1
ATOM 598 N N . PRO A 1 80 ? 48.092 12.484 -98.154 1.00 68.00 80 PRO A N 1
ATOM 599 C CA . PRO A 1 80 ? 48.715 12.834 -96.887 1.00 68.00 80 PRO A CA 1
ATOM 600 C C . PRO A 1 80 ? 49.580 11.678 -96.352 1.00 68.00 80 PRO A C 1
ATOM 602 O O . PRO A 1 80 ? 49.273 10.507 -96.604 1.00 68.00 80 PRO A O 1
ATOM 605 N N . PRO A 1 81 ? 50.661 11.985 -95.608 1.00 73.00 81 PRO A N 1
ATOM 606 C CA . PRO A 1 81 ? 51.520 10.969 -95.012 1.00 73.00 81 PRO A CA 1
ATOM 607 C C . PRO A 1 81 ? 50.734 10.067 -94.051 1.00 73.00 81 PRO A C 1
ATOM 609 O O . PRO A 1 81 ? 49.726 10.470 -93.469 1.00 73.00 81 PRO A O 1
ATOM 612 N N . SER A 1 82 ? 51.216 8.836 -93.861 1.00 74.25 82 SER A N 1
ATOM 613 C CA . SER A 1 82 ? 50.589 7.869 -92.958 1.00 74.25 82 SER A CA 1
ATOM 614 C C . SER A 1 82 ? 50.514 8.413 -91.528 1.00 74.25 82 SER A C 1
ATOM 616 O O . SER A 1 82 ? 51.542 8.740 -90.930 1.00 74.25 82 SER A O 1
ATOM 618 N N . VAL A 1 83 ? 49.308 8.455 -90.961 1.00 75.94 83 VAL A N 1
ATOM 619 C CA . VAL A 1 83 ? 49.086 8.801 -89.553 1.00 75.94 83 VAL A CA 1
ATOM 620 C C . VAL A 1 83 ? 49.604 7.670 -88.670 1.00 75.94 83 VAL A C 1
ATOM 622 O O . VAL A 1 83 ? 49.127 6.541 -88.766 1.00 75.94 83 VAL A O 1
ATOM 625 N N . ASN A 1 84 ? 50.543 7.977 -87.775 1.00 76.44 84 ASN A N 1
ATOM 626 C CA . ASN A 1 84 ? 51.009 7.039 -86.760 1.00 76.44 84 ASN A CA 1
ATOM 627 C C . ASN A 1 84 ? 50.496 7.468 -85.380 1.00 76.44 84 ASN A C 1
ATOM 629 O O . ASN A 1 84 ? 50.988 8.441 -84.806 1.00 76.44 84 ASN A O 1
ATOM 633 N N . VAL A 1 85 ? 49.498 6.753 -84.858 1.00 79.62 85 VAL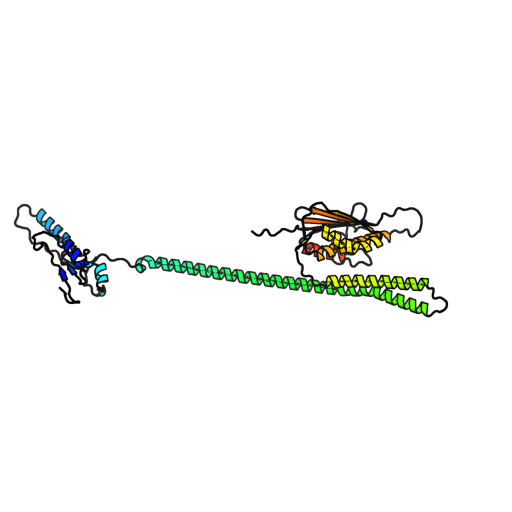 A N 1
ATOM 634 C CA . VAL A 1 85 ? 49.022 6.925 -83.480 1.00 79.62 85 VAL A CA 1
ATOM 635 C C . VAL A 1 85 ? 49.610 5.807 -82.615 1.00 79.62 85 VAL A C 1
ATOM 637 O O . VAL A 1 85 ? 49.425 4.634 -82.952 1.00 79.62 85 VAL A O 1
ATOM 640 N N . PRO A 1 86 ? 50.290 6.128 -81.496 1.00 81.06 86 PRO A N 1
ATOM 641 C CA . PRO A 1 86 ? 50.823 5.118 -80.590 1.00 81.06 86 PRO A CA 1
ATOM 642 C C . PRO A 1 86 ? 49.724 4.177 -80.093 1.00 81.06 86 PRO A C 1
ATOM 644 O O . PRO A 1 86 ? 48.658 4.619 -79.664 1.00 81.06 86 PRO A O 1
ATOM 647 N N . SER A 1 87 ? 49.994 2.873 -80.121 1.00 84.62 87 SER A N 1
ATOM 648 C CA . SER A 1 87 ? 49.080 1.894 -79.530 1.00 84.62 87 SER A CA 1
ATOM 649 C C . SER A 1 87 ? 49.163 1.943 -78.006 1.00 84.62 87 SER A C 1
ATOM 651 O O . SER A 1 87 ? 50.248 2.066 -77.437 1.00 84.62 87 SER A O 1
ATOM 653 N N . VAL A 1 88 ? 48.016 1.822 -77.343 1.00 86.31 88 VAL A N 1
ATOM 654 C CA . VAL A 1 88 ? 47.903 1.854 -75.879 1.00 86.31 88 VAL A CA 1
ATOM 655 C C . VAL A 1 88 ? 47.370 0.512 -75.400 1.00 86.31 88 VAL A C 1
ATOM 657 O O . VAL A 1 88 ? 46.482 -0.072 -76.019 1.00 86.31 88 VAL A O 1
ATOM 660 N N . VAL A 1 89 ? 47.893 0.011 -74.282 1.00 91.56 89 VAL A N 1
ATOM 661 C CA . VAL A 1 89 ? 47.337 -1.191 -73.653 1.00 91.56 89 VAL A CA 1
ATOM 662 C C . VAL A 1 89 ? 46.013 -0.821 -72.990 1.00 91.56 89 VAL A C 1
ATOM 664 O O . VAL A 1 89 ? 45.996 -0.045 -72.034 1.00 91.56 89 VAL A O 1
ATOM 667 N N . ILE A 1 90 ? 44.903 -1.359 -73.492 1.00 92.38 90 ILE A N 1
ATOM 668 C CA . ILE A 1 90 ? 43.562 -1.136 -72.938 1.00 92.38 90 ILE A CA 1
ATOM 669 C C . ILE A 1 90 ? 43.000 -2.483 -72.485 1.00 92.38 90 ILE A C 1
ATOM 671 O O . ILE A 1 90 ? 43.085 -3.462 -73.220 1.00 92.38 90 ILE A O 1
ATOM 675 N N . LEU A 1 91 ? 42.442 -2.543 -71.276 1.00 93.12 91 LEU A N 1
ATOM 676 C CA . LEU A 1 91 ? 41.941 -3.774 -70.654 1.00 93.12 91 LEU A CA 1
ATOM 677 C C . LEU A 1 91 ? 40.536 -3.564 -70.069 1.00 93.12 91 LEU A C 1
ATOM 679 O O . LEU A 1 91 ? 40.235 -2.472 -69.593 1.00 93.12 91 LEU A O 1
ATOM 683 N N . ASP A 1 92 ? 39.690 -4.596 -70.067 1.00 92.25 92 ASP A N 1
ATOM 684 C CA . ASP A 1 92 ? 38.355 -4.585 -69.440 1.00 92.25 92 ASP A CA 1
ATOM 685 C C . ASP A 1 92 ? 38.408 -5.258 -68.058 1.00 92.25 92 ASP A C 1
ATOM 687 O O . 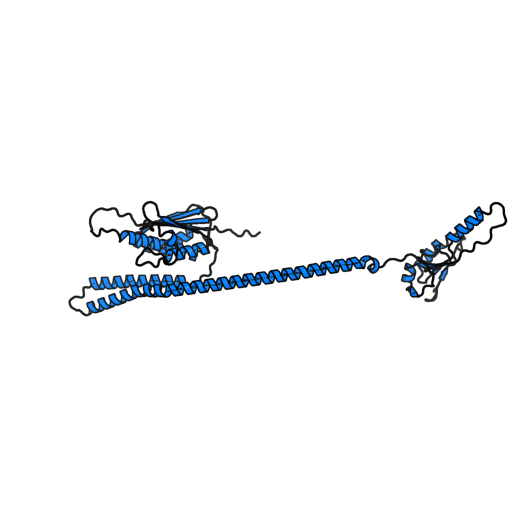ASP A 1 92 ? 38.668 -6.459 -67.958 1.00 92.25 92 ASP A O 1
ATOM 691 N N . ASP A 1 93 ? 38.132 -4.504 -66.989 1.00 90.69 93 ASP A N 1
ATOM 692 C CA . ASP A 1 93 ? 38.189 -4.994 -65.603 1.00 90.69 93 ASP A CA 1
ATOM 693 C C . ASP A 1 93 ? 37.273 -6.203 -65.359 1.00 90.69 93 ASP A C 1
ATOM 695 O O . ASP A 1 93 ? 37.638 -7.143 -64.651 1.00 90.69 93 ASP A O 1
ATOM 699 N N . ARG A 1 94 ? 36.105 -6.246 -66.011 1.00 90.38 94 ARG A N 1
ATOM 700 C CA . ARG A 1 94 ? 35.144 -7.351 -65.869 1.00 90.38 94 ARG A CA 1
ATOM 701 C C . ARG A 1 94 ? 35.717 -8.645 -66.437 1.00 90.38 94 ARG A C 1
ATOM 703 O O . ARG A 1 94 ? 35.553 -9.712 -65.845 1.00 90.38 94 ARG A O 1
ATOM 710 N N . GLN A 1 95 ? 36.423 -8.555 -67.564 1.00 90.00 95 GLN A N 1
ATOM 711 C CA . GLN A 1 95 ? 37.077 -9.711 -68.176 1.00 90.00 95 GLN A CA 1
ATOM 712 C C . GLN A 1 95 ? 38.358 -10.102 -67.427 1.00 90.00 95 GLN A C 1
ATOM 714 O O . GLN A 1 95 ? 38.596 -11.294 -67.239 1.00 90.00 95 GLN A O 1
ATOM 719 N N . LEU A 1 96 ? 39.138 -9.140 -66.916 1.00 90.25 96 LEU A N 1
ATOM 720 C CA . LEU A 1 96 ? 40.272 -9.435 -66.029 1.00 90.25 96 LEU A CA 1
ATOM 721 C C . LEU A 1 96 ? 39.820 -10.258 -64.812 1.00 90.25 96 LEU A C 1
ATOM 723 O O . LEU A 1 96 ? 40.444 -11.270 -64.489 1.00 90.25 96 LEU A O 1
ATOM 727 N N . ASN A 1 97 ? 38.691 -9.888 -64.199 1.00 88.31 97 ASN A N 1
ATOM 728 C CA . ASN A 1 97 ? 38.082 -10.642 -63.104 1.00 88.31 97 ASN A CA 1
ATOM 729 C C . ASN A 1 97 ? 37.581 -12.028 -63.557 1.00 88.31 97 ASN A C 1
ATOM 731 O O . ASN A 1 97 ? 37.875 -13.026 -62.895 1.00 88.31 97 ASN A O 1
ATOM 735 N N . ARG A 1 98 ? 36.889 -12.121 -64.706 1.00 88.00 98 ARG A N 1
ATOM 736 C CA . ARG A 1 98 ? 36.394 -13.393 -65.281 1.00 88.00 98 ARG A CA 1
ATOM 737 C C . ARG A 1 98 ? 37.516 -14.412 -65.493 1.00 88.00 98 ARG A C 1
ATOM 739 O O . ARG A 1 98 ? 37.348 -15.582 -65.159 1.00 88.00 98 ARG A O 1
ATOM 746 N N . PHE A 1 99 ? 38.657 -13.963 -66.012 1.00 88.56 99 PHE A N 1
ATOM 747 C CA . PHE A 1 99 ? 39.819 -14.806 -66.303 1.00 88.56 99 PHE A CA 1
ATOM 748 C C . PHE A 1 99 ? 40.862 -14.834 -65.174 1.00 88.56 99 PHE A C 1
ATOM 750 O O . PHE A 1 99 ? 41.930 -15.416 -65.342 1.00 88.56 99 PHE A O 1
ATOM 757 N N . ARG A 1 100 ? 40.555 -14.246 -64.006 1.00 88.88 100 ARG A N 1
ATOM 758 C CA . ARG A 1 100 ? 41.426 -14.210 -62.815 1.00 88.88 100 ARG A CA 1
ATOM 759 C C . ARG A 1 100 ? 42.831 -13.660 -63.100 1.00 88.88 100 ARG A C 1
ATOM 761 O O . ARG A 1 100 ? 43.819 -14.143 -62.547 1.00 88.88 100 ARG A O 1
ATOM 768 N N . ILE A 1 101 ? 42.922 -12.638 -63.946 1.00 88.56 101 ILE A N 1
ATOM 769 C CA . ILE A 1 101 ? 44.176 -11.950 -64.262 1.00 88.56 101 ILE A CA 1
ATOM 770 C C . ILE A 1 101 ? 44.408 -10.871 -63.191 1.00 88.56 101 ILE A C 1
ATOM 772 O O . ILE A 1 101 ? 43.644 -9.908 -63.124 1.00 88.56 101 ILE A O 1
ATOM 776 N N . PRO A 1 102 ? 45.430 -11.001 -62.324 1.00 86.69 102 PRO A N 1
ATOM 777 C CA . PRO A 1 102 ? 45.647 -10.051 -61.241 1.00 86.69 102 PRO A CA 1
ATOM 778 C C . PRO A 1 102 ? 46.170 -8.712 -61.773 1.00 86.69 102 PRO A C 1
ATOM 780 O O . PRO A 1 102 ? 47.054 -8.671 -62.629 1.00 86.69 102 PRO A O 1
ATOM 783 N N . ALA A 1 103 ? 45.690 -7.609 -61.190 1.00 82.25 103 ALA A N 1
ATOM 784 C CA . ALA A 1 103 ? 46.090 -6.251 -61.569 1.00 82.25 103 ALA A CA 1
ATOM 785 C C . ALA A 1 103 ? 47.607 -5.990 -61.442 1.00 82.25 103 ALA A C 1
ATOM 787 O O . ALA A 1 103 ? 48.145 -5.132 -62.135 1.00 82.25 103 ALA A O 1
ATOM 788 N N . SER A 1 104 ? 48.310 -6.748 -60.594 1.00 86.25 104 SER A N 1
ATOM 789 C CA . SER A 1 104 ? 49.767 -6.663 -60.417 1.00 86.25 104 SER A CA 1
ATOM 790 C C . SER A 1 104 ? 50.578 -7.182 -61.608 1.00 86.25 104 SER A C 1
ATOM 792 O O . SER A 1 104 ? 51.766 -6.893 -61.696 1.00 86.25 104 SER A O 1
ATOM 794 N N . ARG A 1 105 ? 49.964 -7.950 -62.518 1.00 86.81 105 ARG A N 1
ATOM 795 C CA . ARG A 1 105 ? 50.616 -8.477 -63.731 1.00 86.81 105 ARG A CA 1
ATOM 796 C C . ARG A 1 105 ? 50.392 -7.605 -64.965 1.00 86.81 105 ARG A C 1
ATOM 798 O O . ARG A 1 105 ? 50.808 -7.983 -66.056 1.00 86.81 105 ARG A O 1
ATOM 805 N N . LEU A 1 106 ? 49.708 -6.473 -64.817 1.00 88.62 106 LEU A N 1
ATOM 806 C CA . LEU A 1 106 ? 49.408 -5.598 -65.942 1.00 88.62 106 LEU A CA 1
ATOM 807 C C . LEU A 1 106 ? 50.638 -4.752 -66.310 1.00 88.62 106 LEU A C 1
ATOM 809 O O . LEU A 1 106 ? 51.303 -4.238 -65.407 1.00 88.62 106 LEU A O 1
ATOM 813 N N . PRO A 1 107 ? 50.938 -4.566 -67.609 1.00 87.75 107 PRO A N 1
ATOM 814 C CA . PRO A 1 107 ? 52.014 -3.683 -68.046 1.00 87.75 107 PRO A CA 1
ATOM 815 C C . PRO A 1 107 ? 51.849 -2.256 -67.509 1.00 87.75 107 PRO A C 1
ATOM 817 O O . PRO A 1 107 ? 50.729 -1.738 -67.416 1.00 87.75 107 PRO A O 1
ATOM 820 N N . ALA A 1 108 ? 52.963 -1.590 -67.202 1.00 84.56 108 ALA A N 1
ATOM 821 C CA . ALA A 1 108 ? 52.946 -0.180 -66.821 1.00 84.56 108 ALA A CA 1
ATOM 822 C C . ALA A 1 108 ? 52.338 0.677 -67.950 1.00 84.56 108 ALA A C 1
ATOM 824 O O . ALA A 1 108 ? 52.618 0.452 -69.124 1.00 84.56 108 ALA A O 1
ATOM 825 N N . GLY A 1 109 ? 51.482 1.642 -67.599 1.00 82.88 109 GLY A N 1
ATOM 826 C CA . GLY A 1 109 ? 50.767 2.478 -68.576 1.00 82.88 109 GLY A CA 1
ATOM 827 C C . GLY A 1 109 ? 49.483 1.862 -69.153 1.00 82.88 109 GLY A C 1
ATOM 828 O O . GLY A 1 109 ? 48.852 2.482 -70.006 1.00 82.88 109 GLY A O 1
ATOM 829 N N . SER A 1 110 ? 49.060 0.680 -68.685 1.00 89.25 110 SER A N 1
ATOM 830 C CA . SER A 1 110 ? 47.790 0.068 -69.104 1.00 89.25 110 SER A CA 1
ATOM 831 C C . SER A 1 110 ? 46.574 0.856 -68.609 1.00 89.25 110 SER A C 1
ATOM 833 O O . SER A 1 110 ? 46.458 1.170 -67.422 1.00 89.25 110 SER A O 1
ATOM 835 N N . ARG A 1 111 ? 45.614 1.109 -69.501 1.00 89.62 111 ARG A N 1
ATOM 836 C CA . ARG A 1 111 ? 44.332 1.752 -69.191 1.00 89.62 111 ARG A CA 1
ATOM 837 C C . ARG A 1 111 ? 43.256 0.692 -68.953 1.00 89.62 111 ARG A C 1
ATOM 839 O O . ARG A 1 111 ? 42.808 0.036 -69.889 1.00 89.62 111 ARG A O 1
ATOM 846 N N . VAL A 1 112 ? 42.829 0.536 -67.702 1.00 90.31 112 VAL A N 1
ATOM 847 C CA . VAL A 1 112 ? 41.762 -0.405 -67.324 1.00 90.31 112 VAL A CA 1
ATOM 848 C C . VAL A 1 112 ? 40.409 0.308 -67.347 1.00 90.31 112 VAL A C 1
ATOM 850 O O . VAL A 1 112 ? 40.223 1.311 -66.660 1.00 90.31 112 VAL A O 1
ATOM 853 N N . LEU A 1 113 ? 39.471 -0.210 -68.134 1.00 89.31 113 LEU A N 1
ATOM 854 C CA . LEU A 1 113 ? 38.106 0.292 -68.286 1.00 89.31 113 LEU A CA 1
ATOM 855 C C . LEU A 1 113 ? 37.114 -0.562 -67.479 1.00 89.31 113 LEU A C 1
ATOM 857 O O . LEU A 1 113 ? 37.410 -1.703 -67.138 1.00 89.31 113 LEU A O 1
ATOM 861 N N . PHE A 1 114 ? 35.923 -0.019 -67.202 1.00 87.94 114 PHE A N 1
ATOM 862 C CA . PHE A 1 114 ? 34.799 -0.723 -66.552 1.00 87.94 114 PHE A CA 1
ATOM 863 C C . PHE A 1 114 ? 35.064 -1.267 -65.133 1.00 87.94 114 PHE A C 1
ATOM 865 O O . PHE A 1 114 ? 34.508 -2.296 -64.757 1.00 87.94 114 PHE A O 1
ATOM 872 N N . ARG A 1 115 ? 35.877 -0.574 -64.322 1.00 84.00 115 ARG A N 1
ATOM 873 C CA . ARG A 1 115 ? 36.057 -0.922 -62.901 1.00 84.00 115 ARG A CA 1
ATOM 874 C C . ARG A 1 115 ? 34.758 -0.741 -62.114 1.00 84.00 115 ARG A C 1
ATOM 876 O O . ARG A 1 115 ? 34.268 0.381 -61.991 1.00 84.00 115 ARG A O 1
ATOM 883 N N . GLU A 1 116 ? 34.250 -1.820 -61.526 1.00 78.56 116 GLU A N 1
ATOM 884 C CA . GLU A 1 116 ? 33.135 -1.763 -60.578 1.00 78.56 116 GLU A CA 1
ATOM 885 C C . GLU A 1 116 ? 33.680 -1.563 -59.148 1.00 78.56 116 GLU A C 1
ATOM 887 O O . GLU A 1 116 ? 34.470 -2.383 -58.674 1.00 78.56 116 GLU A O 1
ATOM 892 N N . PRO A 1 117 ? 33.314 -0.477 -58.438 1.00 76.00 117 PRO A N 1
ATOM 893 C CA . PRO A 1 117 ? 33.763 -0.264 -57.064 1.00 76.00 117 PRO A CA 1
ATOM 894 C C . PRO A 1 117 ? 33.178 -1.340 -56.142 1.00 76.00 117 PRO A C 1
ATOM 896 O O . PRO A 1 117 ? 31.984 -1.644 -56.210 1.00 76.00 117 PRO A O 1
ATOM 899 N N . ARG A 1 118 ? 33.995 -1.915 -55.251 1.00 79.81 118 ARG A N 1
ATOM 900 C CA . ARG A 1 118 ? 33.518 -2.957 -54.332 1.00 79.81 118 ARG A CA 1
ATOM 901 C C . ARG A 1 118 ? 32.562 -2.353 -53.303 1.00 79.81 118 ARG A C 1
ATOM 903 O O . ARG A 1 118 ? 32.700 -1.199 -52.902 1.00 79.81 118 ARG A O 1
ATOM 910 N N . VAL A 1 119 ? 31.623 -3.166 -52.808 1.00 79.00 119 VAL A N 1
ATOM 911 C CA . VAL A 1 119 ? 30.679 -2.769 -51.740 1.00 79.00 119 VAL A CA 1
ATOM 912 C C . VAL A 1 119 ? 31.425 -2.218 -50.525 1.00 79.00 119 VAL A C 1
ATOM 914 O O . VAL A 1 119 ? 31.019 -1.212 -49.953 1.00 79.00 119 VAL A O 1
ATOM 917 N N . TRP A 1 120 ? 32.547 -2.843 -50.169 1.00 80.38 120 TRP A N 1
ATOM 918 C CA . TRP A 1 120 ? 33.398 -2.385 -49.078 1.00 80.38 120 TRP A CA 1
ATOM 919 C C . TRP A 1 120 ? 33.979 -0.987 -49.336 1.00 80.38 120 TRP A C 1
ATOM 921 O O . TRP A 1 120 ? 33.860 -0.118 -48.478 1.00 80.38 120 TRP A O 1
ATOM 931 N N . ASP A 1 121 ? 34.501 -0.727 -50.538 1.00 81.00 121 ASP A N 1
ATOM 932 C CA . ASP A 1 121 ? 35.116 0.561 -50.894 1.00 81.00 121 ASP A CA 1
ATOM 933 C C . ASP A 1 121 ? 34.117 1.723 -50.800 1.00 81.00 121 ASP A C 1
ATOM 935 O O . ASP A 1 121 ? 34.484 2.845 -50.453 1.00 81.00 121 ASP A O 1
ATOM 939 N N . ARG A 1 122 ? 32.837 1.447 -51.076 1.00 83.88 122 ARG A N 1
ATOM 940 C CA . ARG A 1 122 ? 31.773 2.456 -51.055 1.00 83.88 122 ARG A CA 1
ATOM 941 C C . ARG A 1 122 ? 31.069 2.585 -49.706 1.00 83.88 122 ARG A C 1
ATOM 943 O O . ARG A 1 122 ? 30.698 3.695 -49.331 1.00 83.88 122 ARG A O 1
ATOM 950 N N . TYR A 1 123 ? 30.837 1.478 -49.000 1.00 89.00 123 TYR A N 1
ATOM 951 C CA . TYR A 1 123 ? 29.896 1.449 -47.875 1.00 89.00 123 TYR A CA 1
ATOM 952 C C . TYR A 1 123 ? 30.522 1.212 -46.498 1.00 89.00 123 TYR A C 1
ATOM 954 O O . TYR A 1 123 ? 29.790 1.243 -45.506 1.00 89.00 123 TYR A O 1
ATOM 962 N N . TRP A 1 124 ? 31.843 1.033 -46.382 1.00 90.19 124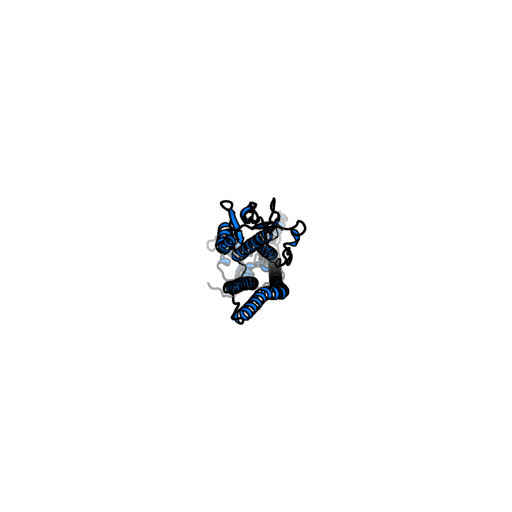 TRP A N 1
ATOM 963 C CA . TRP A 1 124 ? 32.476 0.805 -45.075 1.00 90.19 124 TRP A CA 1
ATOM 964 C C . TRP A 1 124 ? 32.118 1.848 -43.984 1.00 90.19 124 TRP A C 1
ATOM 966 O O . TRP A 1 124 ? 31.886 1.419 -42.850 1.00 90.19 124 TRP A O 1
ATOM 976 N N . PRO A 1 125 ? 31.950 3.167 -44.262 1.00 93.25 125 PRO A N 1
ATOM 977 C CA . PRO A 1 125 ? 31.625 4.135 -43.210 1.00 93.25 125 PRO A CA 1
ATOM 978 C C . PRO A 1 125 ? 30.237 3.900 -42.598 1.00 93.25 125 PRO A C 1
ATOM 980 O O . PRO A 1 125 ? 30.037 4.139 -41.409 1.00 93.25 125 PRO A O 1
ATOM 983 N N . TYR A 1 126 ? 29.283 3.384 -43.381 1.00 92.88 126 TYR A N 1
ATOM 984 C CA . TYR A 1 126 ? 27.930 3.088 -42.903 1.00 92.88 126 TYR A CA 1
ATOM 985 C C . TYR A 1 126 ? 27.911 1.887 -41.957 1.00 92.88 126 TYR A C 1
ATOM 987 O O . TYR A 1 126 ? 27.184 1.906 -40.967 1.00 92.88 126 TYR A O 1
ATOM 995 N N . PHE A 1 127 ? 28.738 0.868 -42.213 1.00 93.75 127 PHE A N 1
ATOM 996 C CA . PHE A 1 127 ? 28.885 -0.266 -41.297 1.00 93.75 127 PHE A CA 1
ATOM 997 C C . PHE A 1 127 ? 29.478 0.170 -39.954 1.00 93.75 127 PHE A C 1
ATOM 999 O O . PHE A 1 127 ? 28.992 -0.253 -38.906 1.00 93.75 127 PHE A O 1
ATOM 1006 N N . VAL A 1 128 ? 30.473 1.064 -39.972 1.00 95.56 128 VAL A N 1
ATOM 1007 C CA . VAL A 1 128 ? 31.056 1.628 -38.745 1.00 95.56 128 VAL A CA 1
ATOM 1008 C C . VAL A 1 128 ? 30.038 2.475 -37.986 1.00 95.56 128 VAL A C 1
ATOM 1010 O O . VAL A 1 128 ? 29.875 2.291 -36.781 1.00 95.56 128 VAL A O 1
ATOM 1013 N N . ALA A 1 129 ? 29.308 3.353 -38.678 1.00 95.50 129 ALA A N 1
ATOM 1014 C CA . ALA A 1 129 ? 28.263 4.167 -38.061 1.00 95.50 129 ALA A CA 1
ATOM 1015 C C . ALA A 1 129 ? 27.147 3.301 -37.450 1.00 95.50 129 ALA A C 1
ATOM 1017 O O . ALA A 1 129 ? 26.753 3.521 -36.306 1.00 95.50 129 ALA A O 1
ATOM 1018 N N . GLY A 1 130 ? 26.684 2.272 -38.168 1.00 96.69 130 GLY A N 1
ATOM 1019 C CA . GLY A 1 130 ? 25.689 1.324 -37.664 1.00 96.69 130 GLY A CA 1
ATOM 1020 C C . GLY A 1 130 ? 26.177 0.568 -36.426 1.00 96.69 130 GLY A C 1
ATOM 1021 O O . GLY A 1 130 ? 25.462 0.494 -35.427 1.00 96.69 130 GLY A O 1
ATOM 1022 N N . GLY A 1 131 ? 27.420 0.079 -36.447 1.00 96.94 131 GLY A N 1
ATOM 1023 C CA . GLY A 1 131 ? 28.042 -0.569 -35.290 1.00 96.94 131 GLY A CA 1
ATOM 1024 C C . GLY A 1 131 ? 28.145 0.357 -34.075 1.00 96.94 131 GLY A C 1
ATOM 1025 O O . GLY A 1 131 ? 27.824 -0.056 -32.961 1.00 96.94 131 GLY A O 1
ATOM 1026 N N . ALA A 1 132 ? 28.515 1.624 -34.285 1.00 97.12 132 ALA A N 1
ATOM 1027 C CA . ALA A 1 132 ? 28.584 2.625 -33.222 1.00 97.12 132 ALA A CA 1
ATOM 1028 C C . ALA A 1 132 ? 27.207 2.900 -32.593 1.00 97.12 132 ALA A C 1
ATOM 1030 O O . ALA A 1 132 ? 27.095 2.961 -31.369 1.00 97.12 132 ALA A O 1
ATOM 1031 N N . VAL A 1 133 ? 26.150 3.000 -33.408 1.00 97.75 133 VAL A N 1
ATOM 1032 C CA . VAL A 1 133 ? 24.770 3.164 -32.918 1.00 97.75 133 VAL A CA 1
ATOM 1033 C C . VAL A 1 133 ? 24.341 1.960 -32.081 1.00 97.75 133 VAL A C 1
ATOM 1035 O O . VAL A 1 133 ? 23.824 2.141 -30.980 1.00 97.75 133 VAL A O 1
ATOM 1038 N N . VAL A 1 134 ? 24.599 0.736 -32.550 1.00 97.62 134 VAL A N 1
ATOM 1039 C CA . VAL A 1 134 ? 24.255 -0.491 -31.811 1.00 97.62 134 VAL A CA 1
ATOM 1040 C C . VAL A 1 134 ? 25.022 -0.581 -30.490 1.00 97.62 134 VAL A C 1
ATOM 1042 O O . VAL A 1 134 ? 24.437 -0.935 -29.464 1.00 97.62 134 VAL A O 1
ATOM 1045 N N . ALA A 1 135 ? 26.308 -0.223 -30.477 1.00 97.44 135 ALA A N 1
ATOM 1046 C CA . ALA A 1 135 ? 27.116 -0.206 -29.261 1.00 97.44 135 ALA A CA 1
ATOM 1047 C C . ALA A 1 135 ? 26.599 0.828 -28.248 1.00 97.44 135 ALA A C 1
ATOM 1049 O O . ALA A 1 135 ? 26.444 0.511 -27.067 1.00 97.44 135 ALA A O 1
ATOM 1050 N N . LEU A 1 136 ? 26.261 2.034 -28.714 1.00 97.56 136 LEU A N 1
ATOM 1051 C CA . LEU A 1 136 ? 25.688 3.088 -27.881 1.00 97.56 136 LEU A CA 1
ATOM 1052 C C . LEU A 1 136 ? 24.328 2.675 -27.300 1.00 97.56 136 LEU A C 1
ATOM 1054 O O . LEU A 1 136 ? 24.100 2.823 -26.099 1.00 97.56 136 LEU A O 1
ATOM 1058 N N . GLN A 1 137 ? 23.440 2.111 -28.124 1.00 97.62 137 GLN A N 1
ATOM 1059 C CA . GLN A 1 137 ? 22.141 1.602 -27.677 1.00 97.62 137 GLN A CA 1
ATOM 1060 C C . GLN A 1 137 ? 22.298 0.473 -26.654 1.00 97.62 137 GLN A C 1
ATOM 1062 O O . GLN A 1 137 ? 21.617 0.471 -25.630 1.00 97.62 137 GLN A O 1
ATOM 1067 N N . SER A 1 138 ? 23.228 -0.453 -26.889 1.00 97.56 138 SER A N 1
ATOM 1068 C CA . SER A 1 138 ? 23.512 -1.556 -25.966 1.00 97.56 138 SER A CA 1
ATOM 1069 C C . SER A 1 138 ? 24.018 -1.045 -24.616 1.00 97.56 138 SER A C 1
ATOM 1071 O O . SER A 1 138 ? 23.535 -1.484 -23.571 1.00 97.56 138 SER A O 1
ATOM 1073 N N . LEU A 1 139 ? 24.928 -0.064 -24.620 1.00 97.38 139 LEU A N 1
ATOM 1074 C CA . LEU A 1 139 ? 25.419 0.585 -23.403 1.00 97.38 139 LEU A CA 1
ATOM 1075 C C . LEU A 1 139 ? 24.277 1.266 -22.632 1.00 97.38 139 LEU A C 1
ATOM 1077 O O . LEU A 1 139 ? 24.164 1.092 -21.417 1.00 97.38 139 LEU A O 1
ATOM 1081 N N . LEU A 1 140 ? 23.401 1.996 -23.332 1.00 97.12 140 LEU A N 1
ATOM 1082 C CA . LEU A 1 140 ? 22.253 2.672 -22.728 1.00 97.12 140 LEU A CA 1
ATOM 1083 C C . LEU A 1 140 ? 21.269 1.678 -22.097 1.00 97.12 140 LEU A C 1
ATOM 1085 O O . LEU A 1 140 ? 20.819 1.890 -20.972 1.00 97.12 140 LEU A O 1
ATOM 1089 N N . ILE A 1 141 ? 20.966 0.571 -22.781 1.00 97.19 141 ILE A N 1
ATOM 1090 C CA . ILE A 1 141 ? 20.096 -0.488 -22.252 1.00 97.19 141 ILE A CA 1
ATOM 1091 C C . ILE A 1 141 ? 20.700 -1.083 -20.977 1.00 97.19 141 ILE A C 1
ATOM 1093 O O . ILE A 1 141 ? 20.005 -1.204 -19.967 1.00 97.19 141 ILE A O 1
ATOM 1097 N N . VAL A 1 142 ? 21.994 -1.417 -20.985 1.00 97.25 142 VAL A N 1
ATOM 1098 C CA . VAL A 1 142 ? 22.683 -1.958 -19.802 1.00 97.25 142 VAL A CA 1
ATOM 1099 C C . VAL A 1 142 ? 22.648 -0.961 -18.643 1.00 97.25 142 VAL A C 1
ATOM 1101 O O . VAL A 1 142 ? 22.348 -1.356 -17.511 1.00 97.25 142 VAL A O 1
ATOM 1104 N N . ALA A 1 143 ? 22.882 0.325 -18.908 1.00 96.56 143 ALA A N 1
ATOM 1105 C CA . ALA A 1 143 ? 22.804 1.378 -17.900 1.00 96.56 143 ALA A CA 1
ATOM 1106 C C . ALA A 1 143 ? 21.392 1.483 -17.296 1.00 96.56 143 ALA A C 1
ATOM 1108 O O . ALA A 1 143 ? 21.241 1.414 -16.074 1.00 96.56 143 ALA A O 1
ATOM 1109 N N . LEU A 1 144 ? 20.349 1.544 -18.132 1.00 95.69 144 LEU A N 1
ATOM 1110 C CA . LEU A 1 144 ? 18.952 1.633 -17.692 1.00 95.69 144 LEU A CA 1
ATOM 1111 C C . LEU A 1 144 ? 18.506 0.400 -16.897 1.00 95.69 144 LEU A C 1
ATOM 1113 O O . LEU A 1 144 ? 17.854 0.529 -15.858 1.00 95.69 144 LEU A O 1
ATOM 1117 N N . VAL A 1 145 ? 18.878 -0.803 -17.340 1.00 96.25 145 VAL A N 1
ATOM 1118 C CA . VAL A 1 145 ? 18.567 -2.048 -16.623 1.00 96.25 145 VAL A CA 1
ATOM 1119 C C . VAL A 1 145 ? 19.271 -2.074 -15.269 1.00 96.25 145 VAL A C 1
ATOM 1121 O O . VAL A 1 145 ? 18.658 -2.445 -14.266 1.00 96.25 145 VAL A O 1
ATOM 1124 N N . THR A 1 146 ? 20.533 -1.652 -15.212 1.00 95.69 146 THR A N 1
ATOM 1125 C CA . THR A 1 146 ? 21.299 -1.597 -13.961 1.00 95.69 146 THR A CA 1
ATOM 1126 C C . THR A 1 146 ? 20.691 -0.582 -12.998 1.00 95.69 146 THR A C 1
ATOM 1128 O O . THR A 1 146 ? 20.436 -0.917 -11.841 1.00 95.69 146 THR A O 1
ATOM 1131 N N . GLN A 1 147 ? 20.346 0.612 -13.484 1.00 95.38 147 GLN A N 1
ATOM 1132 C CA . GLN A 1 147 ? 19.668 1.644 -12.703 1.00 95.38 147 GLN A CA 1
ATOM 1133 C C . GLN A 1 147 ? 18.309 1.161 -12.178 1.00 95.38 147 GLN A C 1
ATOM 1135 O O . GLN A 1 147 ? 18.007 1.326 -10.997 1.00 95.38 147 GLN A O 1
ATOM 1140 N N . SER A 1 148 ? 17.504 0.503 -13.018 1.00 91.25 148 SER A N 1
ATOM 1141 C CA . SER A 1 148 ? 16.212 -0.061 -12.606 1.00 91.25 148 SER A CA 1
ATOM 1142 C C . SER A 1 148 ? 16.380 -1.147 -11.539 1.00 91.25 148 SER A C 1
ATOM 1144 O O . SER A 1 148 ? 15.640 -1.178 -10.554 1.00 91.25 148 SER A O 1
ATOM 1146 N N . ARG A 1 149 ? 17.389 -2.018 -11.680 1.00 93.69 149 ARG A N 1
ATOM 1147 C CA . ARG A 1 149 ? 17.704 -3.057 -10.685 1.00 93.69 149 ARG A CA 1
ATOM 1148 C C . ARG A 1 149 ? 18.147 -2.459 -9.353 1.00 93.69 149 ARG A C 1
ATOM 1150 O O . ARG A 1 149 ? 17.681 -2.923 -8.314 1.00 93.69 149 ARG A O 1
ATOM 1157 N N . LEU A 1 150 ? 19.010 -1.444 -9.375 1.00 93.19 150 LEU A N 1
ATOM 1158 C CA . LEU A 1 150 ? 19.454 -0.736 -8.171 1.00 93.19 150 LEU A CA 1
ATOM 1159 C C . LEU A 1 150 ? 18.276 -0.064 -7.464 1.00 93.19 150 LEU A C 1
ATOM 1161 O O . LEU A 1 150 ? 18.091 -0.270 -6.267 1.00 93.19 150 LEU A O 1
ATOM 1165 N N . ARG A 1 151 ? 17.423 0.640 -8.216 1.00 90.44 151 ARG A N 1
ATOM 1166 C CA . ARG A 1 151 ? 16.216 1.277 -7.681 1.00 90.44 151 ARG A CA 1
ATOM 1167 C C . ARG A 1 151 ? 15.279 0.266 -7.020 1.00 90.44 151 ARG A C 1
ATOM 1169 O O . ARG A 1 151 ? 14.910 0.453 -5.869 1.00 90.44 151 ARG A O 1
ATOM 1176 N N . ARG A 1 152 ? 14.961 -0.846 -7.694 1.00 89.31 152 ARG A N 1
ATOM 1177 C CA . ARG A 1 152 ? 14.094 -1.900 -7.131 1.00 89.31 152 ARG A CA 1
ATOM 1178 C C . ARG A 1 152 ? 14.685 -2.539 -5.873 1.00 89.31 152 ARG A C 1
ATOM 1180 O O . ARG A 1 152 ? 13.938 -2.910 -4.974 1.00 89.31 152 ARG A O 1
ATOM 1187 N N . ARG A 1 153 ? 16.012 -2.701 -5.797 1.00 90.00 153 ARG A N 1
ATOM 1188 C CA . ARG A 1 153 ? 16.682 -3.195 -4.580 1.00 90.00 153 ARG A CA 1
ATOM 1189 C C . ARG A 1 153 ? 16.559 -2.193 -3.437 1.00 90.00 153 ARG A C 1
ATOM 1191 O O . ARG A 1 153 ? 16.207 -2.604 -2.339 1.00 90.00 153 ARG A O 1
ATOM 1198 N N . ALA A 1 154 ? 16.793 -0.909 -3.703 1.00 87.00 154 ALA A N 1
ATOM 1199 C CA . ALA A 1 154 ? 16.621 0.144 -2.708 1.00 87.00 154 ALA A CA 1
ATOM 1200 C C . ALA A 1 154 ? 15.169 0.210 -2.203 1.00 87.00 154 ALA A C 1
ATOM 1202 O O . ALA A 1 154 ? 14.948 0.215 -0.999 1.00 87.00 154 ALA A O 1
ATOM 1203 N N . GLU A 1 155 ? 14.182 0.159 -3.103 1.00 85.06 155 GLU A N 1
ATOM 1204 C CA . GLU A 1 155 ? 12.755 0.132 -2.746 1.00 85.06 155 GLU A CA 1
ATOM 1205 C C . GLU A 1 155 ? 12.396 -1.089 -1.880 1.00 85.06 155 GLU A C 1
ATOM 1207 O O . GLU A 1 155 ? 11.673 -0.945 -0.896 1.00 85.06 155 GLU A O 1
ATOM 1212 N N . ARG A 1 156 ? 12.944 -2.277 -2.184 1.00 83.69 156 ARG A N 1
ATOM 1213 C CA . ARG A 1 156 ? 12.759 -3.480 -1.350 1.00 83.69 156 ARG A CA 1
ATOM 1214 C C . ARG A 1 156 ? 13.368 -3.326 0.040 1.00 83.69 156 ARG A C 1
ATOM 1216 O O . ARG A 1 156 ? 12.681 -3.607 1.012 1.00 83.69 156 ARG A O 1
ATOM 1223 N N . ILE A 1 157 ? 14.611 -2.851 0.133 1.00 85.88 157 ILE A N 1
ATOM 1224 C CA . ILE A 1 157 ? 15.295 -2.643 1.420 1.00 85.88 157 ILE A CA 1
ATOM 1225 C C . ILE A 1 157 ? 14.522 -1.632 2.272 1.00 85.88 157 ILE A C 1
ATOM 1227 O O . ILE A 1 157 ? 14.288 -1.876 3.452 1.00 85.88 157 ILE A O 1
ATOM 1231 N N . VAL A 1 158 ? 14.065 -0.527 1.673 1.00 81.06 158 VAL A N 1
ATOM 1232 C CA . VAL A 1 158 ? 13.239 0.472 2.366 1.00 81.06 158 VAL A CA 1
ATOM 1233 C C . VAL A 1 158 ? 11.915 -0.138 2.835 1.00 81.06 158 VAL A C 1
ATOM 1235 O O . VAL A 1 158 ? 11.496 0.124 3.961 1.00 81.06 158 VAL A O 1
ATOM 1238 N N . GLY A 1 159 ? 11.264 -0.970 2.016 1.00 74.69 159 GLY A N 1
ATOM 1239 C CA . GLY A 1 159 ? 10.058 -1.705 2.411 1.00 74.69 159 GLY A CA 1
ATOM 1240 C C . GLY A 1 159 ? 10.299 -2.643 3.599 1.00 74.69 159 GLY A C 1
ATOM 1241 O O . GLY A 1 159 ? 9.581 -2.581 4.594 1.00 74.69 159 GLY A O 1
ATOM 1242 N N . GLU A 1 160 ? 11.358 -3.450 3.545 1.00 74.94 160 GLU A N 1
ATOM 1243 C CA . GLU A 1 160 ? 11.732 -4.377 4.620 1.00 74.94 160 GLU A CA 1
ATOM 1244 C C . GLU A 1 160 ? 12.087 -3.648 5.926 1.00 74.94 160 GLU A C 1
ATOM 1246 O O . GLU A 1 160 ? 11.679 -4.083 7.007 1.00 74.94 160 GLU A O 1
ATOM 1251 N N . GLN A 1 161 ? 12.799 -2.519 5.841 1.00 70.69 161 GLN A N 1
ATOM 1252 C CA . GLN A 1 161 ? 13.114 -1.671 6.992 1.00 70.69 161 GLN A CA 1
ATOM 1253 C C . GLN A 1 161 ? 11.857 -1.036 7.593 1.00 70.69 161 GLN A C 1
ATOM 1255 O O . GLN A 1 161 ? 11.709 -1.038 8.813 1.00 70.69 161 GLN A O 1
ATOM 1260 N N . ARG A 1 162 ? 10.918 -0.549 6.769 1.00 63.38 162 ARG A N 1
ATOM 1261 C CA . ARG A 1 162 ? 9.620 -0.037 7.246 1.00 63.38 162 ARG A CA 1
ATOM 1262 C C . ARG A 1 162 ? 8.831 -1.113 7.985 1.00 63.38 162 ARG A C 1
ATOM 1264 O O . ARG A 1 162 ? 8.322 -0.843 9.069 1.00 63.38 162 ARG A O 1
ATOM 1271 N N . ASP A 1 163 ? 8.803 -2.339 7.468 1.00 64.19 163 ASP A N 1
ATOM 1272 C CA . ASP A 1 163 ? 8.160 -3.471 8.141 1.00 64.19 163 ASP A CA 1
ATOM 1273 C C . ASP A 1 163 ? 8.848 -3.828 9.464 1.00 64.19 163 ASP A C 1
ATOM 1275 O O . ASP A 1 163 ? 8.181 -4.159 10.448 1.00 64.19 163 ASP A O 1
ATOM 1279 N N . GLN A 1 164 ? 10.183 -3.783 9.516 1.00 61.31 164 GLN A N 1
ATOM 1280 C CA . GLN A 1 164 ? 10.939 -3.993 10.753 1.00 61.31 164 GLN A CA 1
ATOM 1281 C C . GLN A 1 164 ? 10.672 -2.892 11.781 1.00 61.31 164 GLN A C 1
ATOM 1283 O O . GLN A 1 164 ? 10.393 -3.223 12.930 1.00 61.31 164 GLN A O 1
ATOM 1288 N N . ILE A 1 165 ? 10.668 -1.622 11.376 1.00 58.41 165 ILE A N 1
ATOM 1289 C CA . ILE A 1 165 ? 10.345 -0.486 12.249 1.00 58.41 165 ILE A CA 1
ATOM 1290 C C . ILE A 1 165 ? 8.896 -0.586 12.737 1.00 58.41 165 ILE A C 1
ATOM 1292 O O . ILE A 1 165 ? 8.651 -0.434 13.926 1.00 58.41 165 ILE A O 1
ATOM 1296 N N . ALA A 1 166 ? 7.938 -0.936 11.876 1.00 58.19 166 ALA A N 1
ATOM 1297 C CA . ALA A 1 166 ? 6.547 -1.148 12.279 1.00 58.19 166 ALA A CA 1
ATOM 1298 C C . ALA A 1 166 ? 6.396 -2.331 13.255 1.00 58.19 166 ALA A C 1
ATOM 1300 O O . ALA A 1 166 ? 5.577 -2.294 14.172 1.00 58.19 166 ALA A O 1
ATOM 1301 N N . ARG A 1 167 ? 7.182 -3.405 13.083 1.00 53.03 167 ARG A N 1
ATOM 1302 C CA . ARG A 1 167 ? 7.249 -4.520 14.045 1.00 53.03 167 ARG A CA 1
ATOM 1303 C C . ARG A 1 167 ? 7.858 -4.083 15.379 1.00 53.03 167 ARG A C 1
ATOM 1305 O O . ARG A 1 167 ? 7.262 -4.372 16.410 1.00 53.03 167 ARG A O 1
ATOM 1312 N N . ALA A 1 168 ? 8.987 -3.380 15.361 1.00 41.53 168 ALA A N 1
ATOM 1313 C CA . ALA A 1 168 ? 9.660 -2.888 16.560 1.00 41.53 168 ALA A CA 1
ATOM 1314 C C . ALA A 1 168 ? 8.802 -1.863 17.315 1.00 41.53 168 ALA A C 1
ATOM 1316 O O . ALA A 1 168 ? 8.677 -1.958 18.530 1.00 41.53 168 ALA A O 1
ATOM 1317 N N . GLY A 1 169 ? 8.133 -0.958 16.595 1.00 45.97 169 GLY A N 1
ATOM 1318 C CA . GLY A 1 169 ? 7.169 -0.008 17.146 1.00 45.97 169 GLY A CA 1
ATOM 1319 C C . GLY A 1 169 ? 6.024 -0.723 17.856 1.00 45.97 169 GLY A C 1
ATOM 1320 O O . GLY A 1 169 ? 5.798 -0.472 19.032 1.00 45.97 169 GLY A O 1
ATOM 1321 N N . ARG A 1 170 ? 5.383 -1.706 17.203 1.00 55.50 170 ARG A N 1
ATOM 1322 C CA . ARG A 1 170 ? 4.333 -2.523 17.841 1.00 55.50 170 ARG A CA 1
ATOM 1323 C C . ARG A 1 170 ? 4.822 -3.239 19.099 1.00 55.50 170 ARG A C 1
ATOM 1325 O O . ARG A 1 170 ? 4.110 -3.229 20.094 1.00 55.50 170 ARG A O 1
ATOM 1332 N N . ILE A 1 171 ? 6.015 -3.837 19.068 1.00 50.06 171 ILE A N 1
ATOM 1333 C CA . ILE A 1 171 ? 6.601 -4.533 20.226 1.00 50.06 171 ILE A CA 1
ATOM 1334 C C . ILE A 1 171 ? 6.933 -3.548 21.361 1.00 50.06 171 ILE A C 1
ATOM 1336 O O . ILE A 1 171 ? 6.659 -3.852 22.516 1.00 50.06 171 ILE A O 1
ATOM 1340 N N . SER A 1 172 ? 7.466 -2.362 21.055 1.00 40.69 172 SER A N 1
ATOM 1341 C CA . SER A 1 172 ? 7.755 -1.318 22.049 1.00 40.69 172 SER A CA 1
ATOM 1342 C C . SER A 1 172 ? 6.475 -0.787 22.691 1.00 40.69 172 SER A C 1
ATOM 1344 O O . SER A 1 172 ? 6.408 -0.655 23.910 1.00 40.69 172 SER A O 1
ATOM 1346 N N . THR A 1 173 ? 5.433 -0.542 21.888 1.00 49.56 173 THR A N 1
ATOM 1347 C CA . THR A 1 173 ? 4.114 -0.146 22.390 1.00 49.56 173 THR A CA 1
ATOM 1348 C C . THR A 1 173 ? 3.527 -1.255 23.262 1.00 49.56 173 THR A C 1
ATOM 1350 O O . THR A 1 173 ? 3.106 -0.979 24.376 1.00 49.56 173 THR A O 1
ATOM 1353 N N . LEU A 1 174 ? 3.596 -2.520 22.832 1.00 53.72 174 LEU A N 1
ATOM 1354 C CA . LEU A 1 174 ? 3.235 -3.684 23.653 1.00 53.72 174 LEU A CA 1
ATOM 1355 C C . LEU A 1 174 ? 4.018 -3.736 24.975 1.00 53.72 174 LEU A C 1
ATOM 1357 O O . LEU A 1 174 ? 3.429 -4.056 25.998 1.00 53.72 174 LEU A O 1
ATOM 1361 N N . GLY A 1 175 ? 5.309 -3.395 24.976 1.00 48.09 175 GLY A N 1
ATOM 1362 C CA . GLY A 1 175 ? 6.146 -3.342 26.179 1.00 48.09 175 GLY A CA 1
ATOM 1363 C C . GLY A 1 175 ? 5.714 -2.263 27.176 1.00 48.09 175 GLY A C 1
ATOM 1364 O O . GLY A 1 175 ? 5.598 -2.547 28.364 1.00 48.09 175 GLY A O 1
ATOM 1365 N N . GLN A 1 176 ? 5.400 -1.051 26.704 1.00 52.00 176 GLN A N 1
ATOM 1366 C CA . GLN A 1 176 ? 4.809 -0.002 27.552 1.00 52.00 176 GLN A CA 1
ATOM 1367 C C . GLN A 1 176 ? 3.405 -0.376 28.046 1.00 52.00 176 GLN A C 1
ATOM 1369 O O . GLN A 1 176 ? 3.039 -0.055 29.173 1.00 52.00 176 GLN A O 1
ATOM 1374 N N . LEU A 1 177 ? 2.634 -1.095 27.228 1.00 57.00 177 LEU A N 1
ATOM 1375 C CA . LEU A 1 177 ? 1.293 -1.563 27.572 1.00 57.00 177 LEU A CA 1
ATOM 1376 C C . LEU A 1 177 ? 1.294 -2.767 28.516 1.00 57.00 177 LEU A C 1
ATOM 1378 O O . LEU A 1 177 ? 0.324 -2.955 29.241 1.00 57.00 177 LEU A O 1
ATOM 1382 N N . ALA A 1 178 ? 2.361 -3.567 28.547 1.00 54.25 178 ALA A N 1
ATOM 1383 C CA . ALA A 1 178 ? 2.436 -4.781 29.355 1.00 54.25 178 ALA A CA 1
ATOM 1384 C C . ALA A 1 178 ? 2.316 -4.489 30.857 1.00 54.25 178 ALA A C 1
ATOM 1386 O O . ALA A 1 178 ? 1.626 -5.223 31.557 1.00 54.25 178 ALA A O 1
ATOM 1387 N N . ALA A 1 179 ? 2.924 -3.401 31.342 1.00 57.59 179 ALA A N 1
ATOM 1388 C CA . ALA A 1 179 ? 2.821 -3.000 32.745 1.00 57.59 179 ALA A CA 1
ATOM 1389 C C . ALA A 1 179 ? 1.385 -2.591 33.122 1.00 57.59 179 ALA A C 1
ATOM 1391 O O . ALA A 1 179 ? 0.875 -3.006 34.158 1.00 57.59 179 ALA A O 1
ATOM 1392 N N . SER A 1 180 ? 0.709 -1.841 32.247 1.00 59.84 180 SER A N 1
ATOM 1393 C CA . SER A 1 180 ? -0.686 -1.437 32.457 1.00 59.84 180 SER A CA 1
ATOM 1394 C C . SER A 1 180 ? -1.653 -2.615 32.340 1.00 59.84 180 SER A C 1
ATOM 1396 O O . SER A 1 180 ? -2.586 -2.714 33.122 1.00 59.84 180 SER A O 1
ATOM 1398 N N . LEU A 1 181 ? -1.420 -3.533 31.399 1.00 65.00 181 LEU A N 1
ATOM 1399 C CA . LEU A 1 181 ? -2.220 -4.749 31.233 1.00 65.00 181 LEU A CA 1
ATOM 1400 C C . LEU A 1 181 ? -2.050 -5.707 32.411 1.00 65.00 181 LEU A C 1
ATOM 1402 O O . LEU A 1 181 ? -3.018 -6.319 32.847 1.00 65.00 181 LEU A O 1
ATOM 1406 N N . ALA A 1 182 ? -0.829 -5.835 32.933 1.00 65.50 182 ALA A N 1
ATOM 1407 C CA . ALA A 1 182 ? -0.573 -6.601 34.145 1.00 65.50 182 ALA A CA 1
ATOM 1408 C C . ALA A 1 182 ? -1.306 -5.989 35.346 1.00 65.50 182 ALA A C 1
ATOM 1410 O O . ALA A 1 182 ? -1.86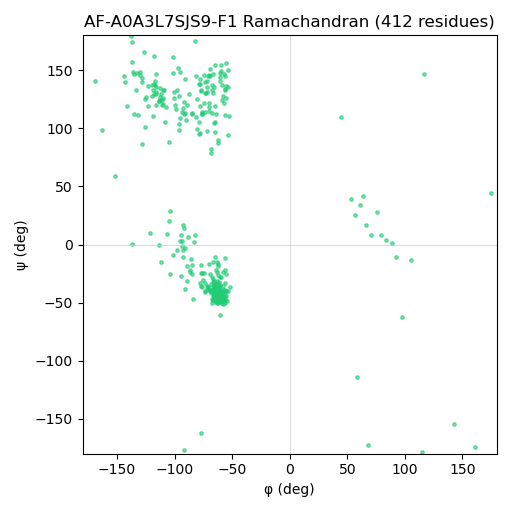1 -6.725 36.157 1.00 65.50 182 ALA A O 1
ATOM 1411 N N . HIS A 1 183 ? -1.357 -4.658 35.428 1.00 69.19 183 HIS A N 1
ATOM 1412 C CA . HIS A 1 183 ? -2.106 -3.957 36.465 1.00 69.19 183 HIS A CA 1
ATOM 1413 C C . HIS A 1 183 ? -3.623 -4.174 36.333 1.00 69.19 183 HIS A C 1
ATOM 1415 O O . HIS A 1 183 ? -4.265 -4.581 37.297 1.00 69.19 183 HIS A O 1
ATOM 1421 N N . GLU A 1 184 ? -4.179 -4.013 35.129 1.00 74.69 184 GLU A N 1
ATOM 1422 C CA . GLU A 1 184 ? -5.608 -4.228 34.866 1.00 74.69 184 GLU A CA 1
ATOM 1423 C C . GLU A 1 184 ? -6.056 -5.678 35.019 1.00 74.69 184 GLU A C 1
ATOM 1425 O O . GLU A 1 184 ? -7.193 -5.915 35.406 1.00 74.69 184 GLU A O 1
ATOM 1430 N N . LEU A 1 185 ? -5.199 -6.658 34.712 1.00 80.38 185 LEU A N 1
ATOM 1431 C CA . LEU A 1 185 ? -5.475 -8.064 35.024 1.00 80.38 185 LEU A CA 1
ATOM 1432 C C . LEU A 1 185 ? -5.367 -8.329 36.525 1.00 80.38 185 LEU A C 1
ATOM 1434 O O . LEU A 1 185 ? -6.131 -9.127 37.064 1.00 80.38 185 LEU A O 1
ATOM 1438 N N . GLY A 1 186 ? -4.428 -7.664 37.200 1.00 75.56 186 GLY A N 1
ATOM 1439 C CA . GLY A 1 186 ? -4.224 -7.794 38.637 1.00 75.56 186 GLY A CA 1
ATOM 1440 C C . GLY A 1 186 ? -5.437 -7.351 39.454 1.00 75.56 186 GLY A C 1
ATOM 1441 O O . GLY A 1 186 ? -5.729 -7.974 40.467 1.00 75.56 186 GLY A O 1
ATOM 1442 N N . GLN A 1 187 ? -6.175 -6.333 39.002 1.00 82.50 187 GLN A N 1
ATOM 1443 C CA . GLN A 1 187 ? -7.357 -5.817 39.704 1.00 82.50 187 GLN A CA 1
ATOM 1444 C C . GLN A 1 187 ? -8.488 -6.852 39.888 1.00 82.50 187 GLN A C 1
ATOM 1446 O O . GLN A 1 187 ? -8.800 -7.161 41.038 1.00 82.50 187 GLN A O 1
ATOM 1451 N N . PRO A 1 188 ? -9.095 -7.429 38.828 1.00 81.94 188 PRO A N 1
ATOM 1452 C CA . PRO A 1 188 ? -10.158 -8.418 38.982 1.00 81.94 188 PRO A CA 1
ATOM 1453 C C . PRO A 1 188 ? -9.646 -9.697 39.650 1.00 81.94 188 PRO A C 1
ATOM 1455 O O . PRO A 1 188 ? -10.355 -10.285 40.457 1.00 81.94 188 PRO A O 1
ATOM 1458 N N . LEU A 1 189 ? -8.400 -10.111 39.388 1.00 87.75 189 LEU A N 1
ATOM 1459 C CA . LEU A 1 189 ? -7.814 -11.281 40.051 1.00 87.75 189 LEU A CA 1
ATOM 1460 C C . LEU A 1 189 ? -7.632 -11.063 41.560 1.00 87.75 189 LEU A C 1
ATOM 1462 O O . LEU A 1 189 ? -7.905 -11.968 42.345 1.00 87.75 189 LEU A O 1
ATOM 1466 N N . GLY A 1 190 ? -7.215 -9.864 41.972 1.00 87.19 190 GLY A N 1
ATOM 1467 C CA . GLY A 1 190 ? -7.126 -9.484 43.380 1.00 87.19 190 GLY A CA 1
ATOM 1468 C C . GLY A 1 190 ? -8.500 -9.403 44.047 1.00 87.19 190 GLY A C 1
ATOM 1469 O O . GLY A 1 190 ? -8.661 -9.877 45.167 1.00 87.19 190 GLY A O 1
ATOM 1470 N N . ALA A 1 191 ? -9.507 -8.872 43.347 1.00 88.62 191 ALA A N 1
ATOM 1471 C CA . ALA A 1 191 ? -10.883 -8.829 43.840 1.00 88.62 191 ALA A CA 1
ATOM 1472 C C . ALA A 1 191 ? -11.479 -10.236 44.028 1.00 88.62 191 ALA A C 1
ATOM 1474 O O . ALA A 1 191 ? -12.076 -10.506 45.068 1.00 88.62 191 ALA A O 1
ATOM 1475 N N . ILE A 1 192 ? -11.242 -11.156 43.083 1.00 90.69 192 ILE A N 1
ATOM 1476 C CA . ILE A 1 192 ? -11.626 -12.572 43.211 1.00 90.69 192 ILE A CA 1
ATOM 1477 C C . ILE A 1 192 ? -10.983 -13.197 44.450 1.00 90.69 192 ILE A C 1
ATOM 1479 O O .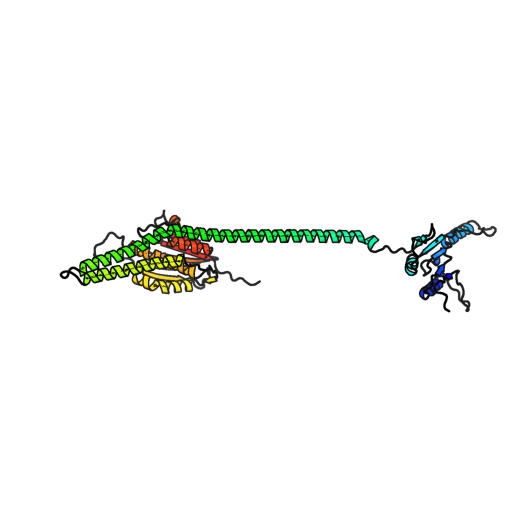 ILE A 1 192 ? -11.676 -13.854 45.224 1.00 90.69 192 ILE A O 1
ATOM 1483 N N . LEU A 1 193 ? -9.677 -12.989 44.645 1.00 90.19 193 LEU A N 1
ATOM 1484 C CA . LEU A 1 193 ? -8.948 -13.561 45.777 1.00 90.19 193 LEU A CA 1
ATOM 1485 C C . LEU A 1 193 ? -9.487 -13.040 47.118 1.00 90.19 193 LEU A C 1
ATOM 1487 O O . LEU A 1 193 ? -9.805 -13.841 47.990 1.00 90.19 193 LEU A O 1
ATOM 1491 N N . ASN A 1 194 ? -9.682 -11.725 47.251 1.00 89.94 194 ASN A N 1
ATOM 1492 C CA . ASN A 1 194 ? -10.228 -11.118 48.470 1.00 89.94 194 ASN A CA 1
ATOM 1493 C C . ASN A 1 194 ? -11.650 -11.614 48.779 1.00 89.94 194 ASN A C 1
ATOM 1495 O O . ASN A 1 194 ? -11.985 -11.881 49.931 1.00 89.94 194 ASN A O 1
ATOM 1499 N N . ASN A 1 195 ? -12.489 -11.757 47.750 1.00 89.50 195 ASN A N 1
ATOM 1500 C CA . ASN A 1 195 ? -13.844 -12.282 47.893 1.00 89.50 195 ASN A CA 1
ATOM 1501 C C . ASN A 1 195 ? -13.846 -13.757 48.324 1.00 89.50 195 ASN A C 1
ATOM 1503 O O . ASN A 1 195 ? -14.645 -14.149 49.172 1.00 89.50 195 ASN A O 1
ATOM 1507 N N . LEU A 1 196 ? -12.927 -14.571 47.795 1.00 90.38 196 LEU A N 1
ATOM 1508 C CA . LEU A 1 196 ? -12.740 -15.952 48.246 1.00 90.38 196 LEU A CA 1
ATOM 1509 C C . LEU A 1 196 ? -12.279 -16.019 49.711 1.00 90.38 196 LEU A C 1
ATOM 1511 O O . LEU A 1 196 ? -12.821 -16.815 50.473 1.00 90.38 196 LEU A O 1
ATOM 1515 N N . GLU A 1 197 ? -11.341 -15.164 50.127 1.00 88.81 197 GLU A N 1
ATOM 1516 C CA . GLU A 1 197 ? -10.892 -15.077 51.526 1.00 88.81 197 GLU A CA 1
ATOM 1517 C C . GLU A 1 197 ? -12.031 -14.653 52.470 1.00 88.81 197 GLU A C 1
ATOM 1519 O O . GLU A 1 197 ? -12.210 -15.248 53.533 1.00 88.81 197 GLU A O 1
ATOM 1524 N N . ALA A 1 198 ? -12.853 -13.680 52.065 1.00 86.75 198 ALA A N 1
ATOM 1525 C CA . ALA A 1 198 ? -14.036 -13.268 52.820 1.00 86.75 198 ALA A CA 1
ATOM 1526 C C . ALA A 1 198 ? -15.064 -14.406 52.951 1.00 86.75 198 ALA A C 1
ATOM 1528 O O . ALA A 1 198 ? -15.603 -14.627 54.037 1.00 86.75 198 ALA A O 1
ATOM 1529 N N . ALA A 1 199 ? -15.294 -15.171 51.877 1.00 87.62 199 ALA A N 1
ATOM 1530 C CA . ALA A 1 199 ? -16.143 -16.360 51.926 1.00 87.62 199 ALA A CA 1
ATOM 1531 C C . ALA A 1 199 ? -15.582 -17.438 52.864 1.00 87.62 199 ALA A C 1
ATOM 1533 O O . ALA A 1 199 ? -16.355 -18.043 53.602 1.00 87.62 199 ALA A O 1
ATOM 1534 N N . GLU A 1 200 ? -14.265 -17.678 52.878 1.00 86.00 200 GLU A N 1
ATOM 1535 C CA . GLU A 1 200 ? -13.653 -18.630 53.816 1.00 86.00 200 GLU A CA 1
ATOM 1536 C C . GLU A 1 200 ? -13.833 -18.210 55.277 1.00 86.00 200 GLU A C 1
ATOM 1538 O O . GLU A 1 200 ? -14.087 -19.066 56.124 1.00 86.00 200 GLU A O 1
ATOM 1543 N N . ILE A 1 201 ? -13.710 -16.915 55.584 1.00 85.62 201 ILE A N 1
ATOM 1544 C CA . ILE A 1 201 ? -13.933 -16.393 56.939 1.00 85.62 201 ILE A CA 1
ATOM 1545 C C . ILE A 1 201 ? -15.393 -16.610 57.352 1.00 85.62 201 ILE A C 1
ATOM 1547 O O . ILE A 1 201 ? -15.640 -17.160 58.422 1.00 85.62 201 ILE A O 1
ATOM 1551 N N . LEU A 1 202 ? -16.345 -16.258 56.481 1.00 83.38 202 LEU A N 1
ATOM 1552 C CA . LEU A 1 202 ? -17.781 -16.442 56.725 1.00 83.38 202 LEU A CA 1
ATOM 1553 C C . LEU A 1 202 ? -18.177 -17.915 56.889 1.00 83.38 202 LEU A C 1
ATOM 1555 O O . LEU A 1 202 ? -19.055 -18.225 57.683 1.00 83.38 202 LEU A O 1
ATOM 1559 N N . LEU A 1 203 ? -17.539 -18.829 56.154 1.00 82.62 203 LEU A N 1
ATOM 1560 C CA . LEU A 1 203 ? -17.815 -20.269 56.228 1.00 82.62 203 LEU A CA 1
ATOM 1561 C C . LEU A 1 203 ? -17.212 -20.951 57.463 1.00 82.62 203 LEU A C 1
ATOM 1563 O O . LEU A 1 203 ? -17.608 -22.070 57.779 1.00 82.62 203 LEU A O 1
ATOM 1567 N N . ARG A 1 204 ? -16.236 -20.328 58.135 1.00 81.44 204 ARG A N 1
ATOM 1568 C CA . ARG A 1 204 ? -15.648 -20.848 59.382 1.00 81.44 204 ARG A CA 1
ATOM 1569 C C . ARG A 1 204 ? -16.451 -20.465 60.626 1.00 81.44 204 ARG A C 1
ATOM 1571 O O . ARG A 1 204 ? -16.243 -21.088 61.664 1.00 81.44 204 ARG A O 1
ATOM 1578 N N . ASP A 1 205 ? -17.327 -19.469 60.526 1.00 72.38 205 ASP A N 1
ATOM 1579 C CA . ASP A 1 205 ? -18.172 -18.996 61.623 1.00 72.38 205 ASP A CA 1
ATOM 1580 C C . ASP A 1 205 ? -19.563 -19.663 61.522 1.00 72.38 205 ASP A C 1
ATOM 1582 O O . ASP A 1 205 ? -20.416 -19.270 60.726 1.00 72.38 205 ASP A O 1
ATOM 1586 N N . ASP A 1 206 ? -19.778 -20.730 62.302 1.00 58.66 206 ASP A N 1
ATOM 1587 C CA . ASP A 1 206 ? -20.942 -21.640 62.200 1.00 58.66 206 ASP A CA 1
ATOM 1588 C C . ASP A 1 206 ? -22.296 -20.980 62.574 1.00 58.66 206 ASP A C 1
ATOM 1590 O O . ASP A 1 206 ? -23.357 -21.514 62.252 1.00 58.66 206 ASP A O 1
ATOM 1594 N N . ASP A 1 207 ? -22.283 -19.809 63.227 1.00 57.72 207 ASP A N 1
ATOM 1595 C CA . ASP A 1 207 ? -23.478 -19.134 63.776 1.00 57.72 207 ASP A CA 1
ATOM 1596 C C . ASP A 1 207 ? -24.007 -17.958 62.915 1.00 57.72 207 ASP A C 1
ATOM 1598 O O . ASP A 1 207 ? -25.088 -17.430 63.188 1.00 57.72 207 ASP A O 1
ATOM 1602 N N . THR A 1 208 ? -23.285 -17.519 61.872 1.00 56.38 208 THR A N 1
ATOM 1603 C CA . THR A 1 208 ? -23.592 -16.269 61.130 1.00 56.38 208 THR A CA 1
ATOM 1604 C C . THR A 1 208 ? -23.502 -16.361 59.608 1.00 56.38 208 THR A C 1
ATOM 1606 O O . THR A 1 208 ? -23.793 -15.365 58.942 1.00 56.38 208 THR A O 1
ATOM 1609 N N . ALA A 1 209 ? -23.171 -17.523 59.032 1.00 60.00 209 ALA A N 1
ATOM 1610 C CA . ALA A 1 209 ? -23.081 -17.713 57.582 1.00 60.00 209 ALA A CA 1
ATOM 1611 C C . ALA A 1 209 ? -24.437 -17.478 56.882 1.00 60.00 209 ALA A C 1
ATOM 1613 O O . ALA A 1 209 ? -25.240 -18.386 56.645 1.00 60.00 209 ALA A O 1
ATOM 1614 N N . ASN A 1 210 ? -24.708 -16.223 56.533 1.00 72.06 210 ASN A N 1
ATOM 1615 C CA . ASN A 1 210 ? -25.925 -15.821 55.860 1.00 72.06 210 ASN A CA 1
ATOM 1616 C C . ASN A 1 210 ? -25.823 -16.236 54.388 1.00 72.06 210 ASN A C 1
ATOM 1618 O O . ASN A 1 210 ? -25.013 -15.707 53.626 1.00 72.06 210 ASN A O 1
ATOM 1622 N N . ALA A 1 211 ? -26.649 -17.196 53.965 1.00 78.75 211 ALA A N 1
ATOM 1623 C CA . ALA A 1 211 ? -26.626 -17.725 52.598 1.00 78.75 211 ALA A CA 1
ATOM 1624 C C . ALA A 1 211 ? -26.781 -16.630 51.521 1.00 78.75 211 ALA A C 1
ATOM 1626 O O . ALA A 1 211 ? -26.328 -16.801 50.389 1.00 78.75 211 ALA A O 1
ATOM 1627 N N . GLU A 1 212 ? -27.413 -15.507 51.866 1.00 81.31 212 GLU A N 1
ATOM 1628 C CA . GLU A 1 212 ? -27.558 -14.336 50.998 1.00 81.31 212 GLU A CA 1
ATOM 1629 C C . GLU A 1 212 ? -26.213 -13.624 50.745 1.00 81.31 212 GLU A C 1
ATOM 1631 O O . GLU A 1 212 ? -25.922 -13.224 49.619 1.00 81.31 212 GLU A O 1
ATOM 1636 N N . GLU A 1 213 ? -25.363 -13.532 51.767 1.00 82.50 213 GLU A N 1
ATOM 1637 C CA . GLU A 1 213 ? -24.055 -12.868 51.723 1.00 82.50 213 GLU A CA 1
ATOM 1638 C C . GLU A 1 213 ? -23.044 -13.708 50.933 1.00 82.50 213 GLU A C 1
ATOM 1640 O O . GLU A 1 213 ? -22.356 -13.206 50.045 1.00 82.50 213 GLU A O 1
ATOM 1645 N N . LEU A 1 214 ? -23.070 -15.032 51.122 1.00 86.56 214 LEU A N 1
ATOM 1646 C CA . LEU A 1 214 ? -22.274 -15.963 50.321 1.00 86.56 214 LEU A CA 1
ATOM 1647 C C . LEU A 1 214 ? -22.668 -15.923 48.832 1.00 86.56 214 LEU A C 1
ATOM 1649 O O . LEU A 1 214 ? -21.814 -15.970 47.945 1.00 86.56 214 LEU A O 1
ATOM 1653 N N . ARG A 1 215 ? -23.970 -15.792 48.532 1.00 85.38 215 ARG A N 1
ATOM 1654 C CA . ARG A 1 215 ? -24.456 -15.608 47.153 1.00 85.38 215 ARG A CA 1
ATOM 1655 C C . ARG A 1 215 ? -23.998 -14.284 46.549 1.00 85.38 215 ARG A C 1
ATOM 1657 O O . ARG A 1 215 ? -23.757 -14.252 45.342 1.00 85.38 215 ARG A O 1
ATOM 1664 N N . ALA A 1 216 ? -23.905 -13.216 47.340 1.00 86.88 216 ALA A N 1
ATOM 1665 C CA . ALA A 1 216 ? -23.380 -11.933 46.880 1.00 86.88 216 ALA A CA 1
ATOM 1666 C C . ALA A 1 216 ? -21.900 -12.065 46.490 1.00 86.88 216 ALA A C 1
ATOM 1668 O O . ALA A 1 216 ? -21.547 -11.751 45.356 1.00 86.88 216 ALA A O 1
ATOM 1669 N N . ILE A 1 217 ? -21.085 -12.682 47.352 1.00 89.69 217 ILE A N 1
ATOM 1670 C CA . ILE A 1 217 ? -19.663 -12.938 47.081 1.00 89.69 217 ILE A CA 1
ATOM 1671 C C . ILE A 1 217 ? -19.470 -13.757 45.795 1.00 89.69 217 ILE A C 1
ATOM 1673 O O . ILE A 1 217 ? -18.651 -13.411 44.944 1.00 89.69 217 ILE A O 1
ATOM 1677 N N . VAL A 1 218 ? -20.255 -14.822 45.599 1.00 89.00 218 VAL A N 1
ATOM 1678 C CA . VAL A 1 218 ? -20.181 -15.643 44.376 1.00 89.00 218 VAL A CA 1
ATOM 1679 C C . VAL A 1 218 ? -20.558 -14.842 43.123 1.00 89.00 218 VAL A C 1
ATOM 1681 O O . VAL A 1 218 ? -19.949 -15.040 42.071 1.00 89.00 218 VAL A O 1
ATOM 1684 N N . ARG A 1 219 ? -21.539 -13.930 43.205 1.00 89.06 219 ARG A N 1
ATOM 1685 C CA . ARG A 1 219 ? -21.895 -13.045 42.080 1.00 89.06 219 ARG A CA 1
ATOM 1686 C C . ARG A 1 219 ? -20.763 -12.079 41.744 1.00 89.06 219 ARG A C 1
ATOM 1688 O O . ARG A 1 219 ? -20.485 -11.893 40.560 1.00 89.06 219 ARG A O 1
ATOM 1695 N N . ASP A 1 220 ? -20.107 -11.520 42.755 1.00 86.81 220 ASP A N 1
ATOM 1696 C CA . ASP A 1 220 ? -18.990 -10.594 42.569 1.00 86.81 220 ASP A CA 1
ATOM 1697 C C . ASP A 1 220 ? -17.786 -11.302 41.933 1.00 86.81 220 ASP A C 1
ATOM 1699 O O . ASP A 1 220 ? -17.257 -10.821 40.929 1.00 86.81 220 ASP A O 1
ATOM 1703 N N . ILE A 1 221 ? -17.449 -12.513 42.399 1.00 89.25 221 ILE A N 1
ATOM 1704 C CA . ILE A 1 221 ? -16.425 -13.372 41.777 1.00 89.25 221 ILE A CA 1
ATOM 1705 C C . ILE A 1 221 ? -16.744 -13.629 40.298 1.00 89.25 221 ILE A C 1
ATOM 1707 O O . ILE A 1 221 ? -15.872 -13.478 39.443 1.00 89.25 221 ILE A O 1
ATOM 1711 N N . ALA A 1 222 ? -17.991 -13.982 39.965 1.00 82.50 222 ALA A N 1
ATOM 1712 C CA . ALA A 1 222 ? -18.386 -14.225 38.575 1.00 82.50 222 ALA A CA 1
ATOM 1713 C C . ALA A 1 222 ? -18.270 -12.958 37.705 1.00 82.50 222 ALA A C 1
ATOM 1715 O O . ALA A 1 222 ? -17.900 -13.035 36.531 1.00 82.50 222 ALA A O 1
ATOM 1716 N N . ALA A 1 223 ? -18.581 -11.785 38.263 1.00 79.62 223 ALA A N 1
ATOM 1717 C CA . ALA A 1 223 ? -18.467 -10.509 37.564 1.00 79.62 223 ALA A CA 1
ATOM 1718 C C . ALA A 1 223 ? -17.003 -10.081 37.348 1.00 79.62 223 ALA A C 1
ATOM 1720 O O . ALA A 1 223 ? -16.686 -9.479 36.317 1.00 79.62 223 ALA A O 1
ATOM 1721 N N . ASP A 1 224 ? -16.112 -10.357 38.301 1.00 86.25 224 ASP A N 1
ATOM 1722 C CA . ASP A 1 224 ? -14.672 -10.113 38.162 1.00 86.25 224 ASP A CA 1
ATOM 1723 C C . ASP A 1 224 ? -13.999 -11.098 37.194 1.00 86.25 224 ASP A C 1
ATOM 1725 O O . ASP A 1 224 ? -13.188 -10.675 36.369 1.00 86.25 224 ASP A O 1
ATOM 1729 N N . ASP A 1 225 ? -14.391 -12.375 37.187 1.00 85.50 225 ASP A N 1
ATOM 1730 C CA . ASP A 1 225 ? -13.878 -13.372 36.232 1.00 85.50 225 ASP A CA 1
ATOM 1731 C C . ASP A 1 225 ? -14.215 -12.989 34.781 1.00 85.50 225 ASP A C 1
ATOM 1733 O O . ASP A 1 225 ? -13.353 -12.972 33.896 1.00 85.50 225 ASP A O 1
ATOM 1737 N N . GLN A 1 226 ? -15.450 -12.537 34.540 1.00 76.69 226 GLN A N 1
ATOM 1738 C CA . GLN A 1 226 ? -15.846 -12.001 33.234 1.00 76.69 226 GLN A CA 1
ATOM 1739 C C . GLN A 1 226 ? -15.037 -10.759 32.834 1.00 76.69 226 GLN A C 1
ATOM 1741 O O . GLN A 1 226 ? -14.701 -10.591 31.656 1.00 76.69 226 GLN A O 1
ATOM 1746 N N . ARG A 1 227 ? -14.705 -9.883 33.793 1.00 73.75 227 ARG A N 1
ATOM 1747 C CA . ARG A 1 227 ? -13.844 -8.715 33.549 1.00 73.75 227 ARG A CA 1
ATOM 1748 C C . ARG A 1 227 ? -12.424 -9.143 33.182 1.00 73.75 227 ARG A C 1
ATOM 1750 O O . ARG A 1 227 ? -11.900 -8.650 32.182 1.00 73.75 227 ARG A O 1
ATOM 1757 N N . ALA A 1 228 ? -11.839 -10.100 33.901 1.00 78.25 228 ALA A N 1
ATOM 1758 C CA . ALA A 1 228 ? -10.524 -10.657 33.584 1.00 78.25 228 ALA A CA 1
ATOM 1759 C C . ALA A 1 228 ? -10.492 -11.294 32.180 1.00 78.25 228 ALA A C 1
ATOM 1761 O O . ALA A 1 228 ? -9.572 -11.037 31.397 1.00 78.25 228 ALA A O 1
ATOM 1762 N N . GLY A 1 229 ? -11.535 -12.049 31.812 1.00 71.31 229 GLY A N 1
ATOM 1763 C CA . GLY A 1 229 ? -11.690 -12.624 30.473 1.00 71.31 229 GLY A CA 1
ATOM 1764 C C . GLY A 1 229 ? -11.726 -11.565 29.364 1.00 71.31 229 GLY A C 1
ATOM 1765 O O . GLY A 1 229 ? -11.030 -11.693 28.356 1.00 71.31 229 GLY A O 1
ATOM 1766 N N . ALA A 1 230 ? -12.455 -10.466 29.575 1.00 72.25 230 ALA A N 1
ATOM 1767 C CA . ALA A 1 230 ? -12.522 -9.364 28.614 1.00 72.25 230 ALA A CA 1
ATOM 1768 C C . ALA A 1 230 ? -11.164 -8.664 28.404 1.00 72.25 230 ALA A C 1
ATOM 1770 O O . ALA A 1 230 ? -10.835 -8.277 27.276 1.00 72.25 230 ALA A O 1
ATOM 1771 N N . VAL A 1 231 ? -10.359 -8.519 29.463 1.00 72.38 231 VAL A N 1
ATOM 1772 C CA . VAL A 1 231 ? -8.989 -7.985 29.362 1.00 72.38 231 VAL A CA 1
ATOM 1773 C C . VAL A 1 231 ? -8.104 -8.947 28.562 1.00 72.38 231 VAL A C 1
ATOM 1775 O O . VAL A 1 231 ? -7.392 -8.524 27.648 1.00 72.38 231 VAL A O 1
ATOM 1778 N N . LEU A 1 232 ? -8.203 -10.252 28.824 1.00 70.12 232 LEU A N 1
ATOM 1779 C CA . LEU A 1 232 ? -7.444 -11.281 28.110 1.00 70.12 232 LEU A CA 1
ATOM 1780 C C . LEU A 1 232 ? -7.766 -11.317 26.606 1.00 70.12 232 LEU A C 1
ATOM 1782 O O . LEU A 1 232 ? -6.861 -11.448 25.775 1.00 70.12 232 LEU A O 1
ATOM 1786 N N . ASP A 1 233 ? -9.034 -11.158 26.234 1.00 62.84 233 ASP A N 1
ATOM 1787 C CA . ASP A 1 233 ? -9.450 -11.114 24.831 1.00 62.84 233 ASP A CA 1
ATOM 1788 C C . ASP A 1 233 ? -8.922 -9.867 24.108 1.00 62.84 233 ASP A C 1
ATOM 1790 O O . ASP A 1 233 ? -8.482 -9.961 22.957 1.00 62.84 233 ASP A O 1
ATOM 1794 N N . ARG A 1 234 ? -8.848 -8.719 24.796 1.00 63.44 234 ARG A N 1
ATOM 1795 C CA . ARG A 1 234 ? -8.175 -7.512 24.281 1.00 63.44 234 ARG A CA 1
ATOM 1796 C C . ARG A 1 234 ? -6.691 -7.753 24.013 1.00 63.44 234 ARG A C 1
ATOM 1798 O O . ARG A 1 234 ? -6.192 -7.361 22.957 1.00 63.44 234 ARG A O 1
ATOM 1805 N N . ILE A 1 235 ? -5.997 -8.436 24.923 1.00 66.56 235 ILE A N 1
ATOM 1806 C CA . ILE A 1 235 ? -4.581 -8.796 24.753 1.00 66.56 235 ILE A CA 1
ATOM 1807 C C . ILE A 1 235 ? -4.406 -9.720 23.542 1.00 66.56 235 ILE A C 1
ATOM 1809 O O . ILE A 1 235 ? -3.551 -9.479 22.687 1.00 66.56 235 ILE A O 1
ATOM 1813 N N . ARG A 1 236 ? -5.244 -10.756 23.420 1.00 59.62 236 ARG A N 1
ATOM 1814 C CA . ARG A 1 236 ? -5.204 -11.703 22.293 1.00 59.62 236 ARG A CA 1
ATOM 1815 C C . ARG A 1 236 ? -5.462 -11.020 20.953 1.00 59.62 236 ARG A C 1
ATOM 1817 O O . ARG A 1 236 ? -4.753 -11.313 19.990 1.00 59.62 236 ARG A O 1
ATOM 1824 N N . ALA A 1 237 ? -6.423 -10.099 20.890 1.00 60.28 237 ALA A N 1
ATOM 1825 C CA . ALA A 1 237 ? -6.701 -9.311 19.691 1.00 60.28 237 ALA A CA 1
ATOM 1826 C C . ALA A 1 237 ? -5.495 -8.455 19.269 1.00 60.28 237 ALA A C 1
ATOM 1828 O O . ALA A 1 237 ? -5.213 -8.331 18.081 1.00 60.28 237 ALA A O 1
ATOM 1829 N N . MET A 1 238 ? -4.741 -7.922 20.233 1.00 56.00 238 MET A N 1
ATOM 1830 C CA . MET A 1 238 ? -3.564 -7.090 19.973 1.00 56.00 238 MET A CA 1
ATOM 1831 C C . MET A 1 238 ? -2.335 -7.894 19.505 1.00 56.00 238 MET A C 1
ATOM 1833 O O . MET A 1 238 ? -1.521 -7.387 18.735 1.00 56.00 238 MET A O 1
ATOM 1837 N N . ILE A 1 239 ? -2.198 -9.152 19.944 1.00 54.97 239 ILE A N 1
ATOM 1838 C CA . ILE A 1 239 ? -1.069 -10.040 19.599 1.00 54.97 239 ILE A CA 1
ATOM 1839 C C . ILE A 1 239 ? -1.294 -10.774 18.267 1.00 54.97 239 ILE A C 1
ATOM 1841 O O . ILE A 1 239 ? -0.338 -11.184 17.597 1.00 54.97 239 ILE A O 1
ATOM 1845 N N . ARG A 1 240 ? -2.551 -10.969 17.854 1.00 54.16 240 ARG A N 1
ATOM 1846 C CA . ARG A 1 240 ? -2.872 -11.783 16.683 1.00 54.16 240 ARG A CA 1
ATOM 1847 C C . ARG A 1 240 ? -2.368 -11.112 15.400 1.00 54.16 240 ARG A C 1
ATOM 1849 O O . ARG A 1 240 ? -2.848 -10.072 14.966 1.00 54.16 240 ARG A O 1
ATOM 1856 N N . LYS A 1 241 ? -1.387 -11.756 14.761 1.00 44.78 241 LYS A N 1
ATOM 1857 C CA . LYS A 1 241 ? -0.805 -11.371 13.469 1.00 44.78 241 LYS A CA 1
ATOM 1858 C C . LYS A 1 241 ? -1.829 -11.579 12.351 1.00 44.78 241 LYS A C 1
ATOM 1860 O O . LYS A 1 241 ? -1.817 -12.604 11.672 1.00 44.78 241 LYS A O 1
ATOM 1865 N N . GLN A 1 242 ? -2.732 -10.628 12.171 1.00 52.94 242 GLN A N 1
ATOM 1866 C CA . GLN A 1 242 ? -3.673 -10.666 11.065 1.00 52.94 242 GLN A CA 1
ATOM 1867 C C . GLN A 1 242 ? -2.971 -10.162 9.799 1.00 52.94 242 GLN A C 1
ATOM 1869 O O . GLN A 1 242 ? -2.345 -9.101 9.805 1.00 52.94 242 GLN A O 1
ATOM 1874 N N . ARG A 1 243 ? -2.988 -10.959 8.721 1.00 52.53 243 ARG A N 1
ATOM 1875 C CA . ARG A 1 243 ? -2.581 -10.463 7.401 1.00 52.53 243 ARG A CA 1
ATOM 1876 C C . ARG A 1 243 ? -3.608 -9.414 7.005 1.00 52.53 243 ARG A C 1
ATOM 1878 O O . ARG A 1 243 ? -4.719 -9.786 6.645 1.00 52.53 243 ARG A O 1
ATOM 1885 N N . PHE A 1 244 ? -3.220 -8.148 7.091 1.00 67.00 244 PHE A N 1
ATOM 1886 C CA . PHE A 1 244 ? -4.013 -7.037 6.592 1.00 67.00 244 PHE A CA 1
ATOM 1887 C C . PHE A 1 244 ? -4.377 -7.302 5.130 1.00 67.00 244 PHE A C 1
ATOM 1889 O O . PHE A 1 244 ? -3.491 -7.360 4.273 1.00 67.00 244 PHE A O 1
ATOM 1896 N N . THR A 1 245 ? -5.657 -7.559 4.871 1.00 69.00 245 THR A N 1
ATOM 1897 C CA . THR A 1 245 ? -6.151 -7.923 3.541 1.00 69.00 245 THR A CA 1
ATOM 1898 C C . THR A 1 245 ? -7.266 -6.966 3.162 1.00 69.00 245 THR A C 1
ATOM 1900 O O . THR A 1 245 ? -8.396 -7.120 3.611 1.00 69.00 245 THR A O 1
ATOM 1903 N N . ILE A 1 246 ? -6.951 -5.982 2.319 1.00 82.62 246 ILE A N 1
ATOM 1904 C CA . ILE A 1 246 ? -7.960 -5.063 1.790 1.00 82.62 246 ILE A CA 1
ATOM 1905 C C . ILE A 1 246 ? -8.797 -5.792 0.734 1.00 82.62 246 ILE A C 1
ATOM 1907 O O . ILE A 1 246 ? -8.270 -6.257 -0.280 1.00 82.62 246 ILE A O 1
ATOM 1911 N N . GLY A 1 247 ? -10.106 -5.852 0.963 1.00 88.38 247 GLY A N 1
ATOM 1912 C CA . GLY A 1 247 ? -11.103 -6.364 0.031 1.00 88.38 247 GLY A CA 1
ATOM 1913 C C . GLY A 1 247 ? -12.366 -5.494 -0.007 1.00 88.38 247 GLY A C 1
ATOM 1914 O O . GLY A 1 247 ? -12.450 -4.477 0.683 1.00 88.38 247 GLY A O 1
ATOM 1915 N N . PRO A 1 248 ? -13.354 -5.861 -0.836 1.00 93.88 248 PRO A N 1
ATOM 1916 C CA . PRO A 1 248 ? -14.625 -5.152 -0.910 1.00 93.88 248 PRO A CA 1
ATOM 1917 C C . PRO A 1 248 ? -15.516 -5.496 0.294 1.00 93.88 248 PRO A C 1
ATOM 1919 O O . PRO A 1 248 ? -15.992 -6.624 0.404 1.00 93.88 248 PRO A O 1
ATOM 1922 N N . VAL A 1 249 ? -15.798 -4.520 1.159 1.00 92.81 249 VAL A N 1
ATOM 1923 C CA . VAL A 1 249 ? -16.625 -4.698 2.367 1.00 92.81 249 VAL A CA 1
ATOM 1924 C C . VAL A 1 249 ? -17.965 -3.981 2.223 1.00 92.81 249 VAL A C 1
ATOM 1926 O O . VAL A 1 249 ? -18.032 -2.819 1.822 1.00 92.81 249 VAL A O 1
ATOM 1929 N N . GLU A 1 250 ? -19.051 -4.673 2.561 1.00 94.69 250 GLU A N 1
ATOM 1930 C CA . GLU A 1 250 ? -20.402 -4.110 2.578 1.00 94.69 250 GLU A CA 1
ATOM 1931 C C . GLU A 1 250 ? -20.722 -3.545 3.973 1.00 94.69 250 GLU A C 1
ATOM 1933 O O . GLU A 1 250 ? -20.819 -4.292 4.947 1.00 94.69 250 GLU A O 1
ATOM 1938 N N . VAL A 1 251 ? -20.870 -2.220 4.086 1.00 94.88 251 VAL A N 1
ATOM 1939 C CA . VAL A 1 251 ? -21.035 -1.535 5.386 1.00 94.88 251 VAL A CA 1
ATOM 1940 C C . VAL A 1 251 ? -22.305 -1.964 6.144 1.00 94.88 251 VAL A C 1
ATOM 1942 O O . VAL A 1 251 ? -22.201 -2.233 7.342 1.00 94.88 251 VAL A O 1
ATOM 1945 N N . PRO A 1 252 ? -23.491 -2.105 5.517 1.00 93.19 252 PRO A N 1
ATOM 1946 C CA . PRO A 1 252 ? -24.669 -2.626 6.217 1.00 93.19 252 PRO A CA 1
ATOM 1947 C C . PRO A 1 252 ? -24.478 -4.060 6.743 1.00 93.19 252 PRO A C 1
ATOM 1949 O O . PRO A 1 252 ? -24.878 -4.359 7.873 1.00 93.19 252 PRO A O 1
ATOM 1952 N N . GLY A 1 253 ? -23.836 -4.937 5.964 1.00 89.00 253 GLY A N 1
ATOM 1953 C CA . GLY A 1 253 ? -23.416 -6.273 6.398 1.00 89.00 253 GLY A CA 1
ATOM 1954 C C . GLY A 1 253 ? -22.481 -6.245 7.613 1.00 89.00 253 GLY A C 1
ATOM 1955 O O . GLY A 1 253 ? -22.744 -6.931 8.604 1.00 89.00 253 GLY A O 1
ATOM 1956 N N . LEU A 1 254 ? -21.456 -5.387 7.583 1.00 90.12 254 LEU A N 1
ATOM 1957 C CA . LEU A 1 254 ? -20.518 -5.169 8.691 1.00 90.12 254 LEU A CA 1
ATOM 1958 C C . LEU A 1 254 ? -21.248 -4.772 9.986 1.00 90.12 254 LEU A C 1
ATOM 1960 O O . LEU A 1 254 ? -21.033 -5.385 11.033 1.00 90.12 254 LEU A O 1
ATOM 1964 N N . ILE A 1 255 ? -22.145 -3.780 9.914 1.00 92.38 255 ILE A N 1
ATOM 1965 C CA . ILE A 1 255 ? -22.923 -3.304 11.071 1.00 92.38 255 ILE A CA 1
ATOM 1966 C C . ILE A 1 255 ? -23.767 -4.443 11.650 1.00 92.38 255 ILE A C 1
ATOM 1968 O O . ILE A 1 255 ? -23.776 -4.657 12.861 1.00 92.38 255 ILE A O 1
ATOM 1972 N N . ARG A 1 256 ? -24.447 -5.215 10.794 1.00 88.75 256 ARG A N 1
ATOM 1973 C CA . ARG A 1 256 ? -25.280 -6.347 11.222 1.00 88.75 256 ARG A CA 1
ATOM 1974 C C . ARG A 1 256 ? -24.465 -7.428 11.934 1.00 88.75 256 ARG A C 1
ATOM 1976 O O . ARG A 1 256 ? -24.897 -7.928 12.973 1.00 88.75 256 ARG A O 1
ATOM 1983 N N . GLY A 1 257 ? -23.290 -7.765 11.401 1.00 76.19 257 GLY A N 1
ATOM 1984 C CA . GLY A 1 257 ? -22.376 -8.728 12.018 1.00 76.19 257 GLY A CA 1
ATOM 1985 C C . GLY A 1 257 ? -21.937 -8.280 13.412 1.00 76.19 257 GLY A C 1
ATOM 1986 O O . GLY A 1 257 ? -22.045 -9.038 14.375 1.00 76.19 257 GLY A O 1
ATOM 1987 N N . VAL A 1 258 ? -21.547 -7.012 13.552 1.00 81.56 258 VAL A N 1
ATOM 1988 C CA . VAL A 1 258 ? -21.140 -6.446 14.846 1.00 81.56 258 VAL A CA 1
ATOM 1989 C C . VAL A 1 258 ? -22.295 -6.399 15.847 1.00 81.56 258 VAL A C 1
ATOM 1991 O O . VAL A 1 258 ? -22.110 -6.765 17.008 1.00 81.56 258 VAL A O 1
ATOM 1994 N N . LEU A 1 259 ? -23.500 -6.010 15.422 1.00 82.88 259 LEU A N 1
ATOM 1995 C CA . LEU A 1 259 ? -24.671 -5.978 16.306 1.00 82.88 259 LEU A CA 1
ATOM 1996 C C . LEU A 1 259 ? -25.130 -7.369 16.746 1.00 82.88 259 LEU A C 1
ATOM 1998 O O . LEU A 1 259 ? -25.647 -7.502 17.851 1.00 82.88 259 LEU A O 1
ATOM 2002 N N . THR A 1 260 ? -24.888 -8.406 15.943 1.00 76.06 260 THR A N 1
ATOM 2003 C CA . THR A 1 260 ? -25.133 -9.799 16.353 1.00 76.06 260 THR A CA 1
ATOM 2004 C C . THR A 1 260 ? -24.270 -10.177 17.563 1.00 76.06 260 THR A C 1
ATOM 2006 O O . THR A 1 260 ? -24.732 -10.887 18.453 1.00 76.06 260 THR A O 1
ATOM 2009 N N . LEU A 1 261 ? -23.038 -9.661 17.633 1.00 64.56 261 LEU A N 1
ATOM 2010 C CA . LEU A 1 261 ? -22.103 -9.918 18.731 1.00 64.56 261 LEU A CA 1
ATOM 2011 C C . LEU A 1 261 ? -22.338 -8.997 19.940 1.00 64.56 261 LEU A C 1
ATOM 2013 O O . LEU A 1 261 ? -22.370 -9.458 21.078 1.00 64.56 261 LEU A O 1
ATOM 2017 N N . ALA A 1 262 ? -22.495 -7.691 19.712 1.00 75.50 262 ALA A N 1
ATOM 2018 C CA . ALA A 1 262 ? -22.580 -6.692 20.782 1.00 75.50 262 ALA A CA 1
ATOM 2019 C C . ALA A 1 262 ? -24.004 -6.488 21.335 1.00 75.50 262 ALA A C 1
ATOM 2021 O O . ALA A 1 262 ? -24.168 -6.051 22.477 1.00 75.50 262 ALA A O 1
ATOM 2022 N N . GLY A 1 263 ? -25.035 -6.805 20.548 1.00 74.62 263 GLY A N 1
ATOM 2023 C CA . GLY A 1 263 ? -26.442 -6.535 20.851 1.00 74.62 263 GLY A CA 1
ATOM 2024 C C . GLY A 1 263 ? -26.929 -7.082 22.197 1.00 74.62 263 GLY A C 1
ATOM 2025 O O . GLY A 1 263 ? -27.508 -6.303 22.961 1.00 74.62 263 GLY A O 1
ATOM 2026 N N . PRO A 1 264 ? -26.669 -8.359 22.551 1.00 77.75 264 PRO A N 1
ATOM 2027 C CA . PRO A 1 264 ? -27.097 -8.916 23.837 1.00 77.75 264 PRO A CA 1
ATOM 2028 C C . PRO A 1 264 ? -26.548 -8.133 25.035 1.00 77.75 264 PRO A C 1
ATOM 2030 O O . PRO A 1 264 ? -27.285 -7.817 25.967 1.00 77.75 264 PRO A O 1
ATOM 2033 N N . ARG A 1 265 ? -25.268 -7.740 24.977 1.00 73.81 265 ARG A N 1
ATOM 2034 C CA . ARG A 1 265 ? -24.604 -6.969 26.036 1.00 73.81 265 ARG A CA 1
ATOM 2035 C C . ARG A 1 265 ? -25.150 -5.543 26.145 1.00 73.81 265 ARG A C 1
ATOM 2037 O O . ARG A 1 265 ? -25.350 -5.055 27.253 1.00 73.81 265 ARG A O 1
ATOM 2044 N N . LEU A 1 266 ? -25.395 -4.879 25.014 1.00 82.00 266 LEU A N 1
ATOM 2045 C CA . LEU A 1 266 ? -25.965 -3.525 24.982 1.00 82.00 266 LEU A CA 1
ATOM 2046 C C . LEU A 1 266 ? -27.410 -3.513 25.503 1.00 82.00 266 LEU A C 1
ATOM 2048 O O . LEU A 1 266 ? -27.777 -2.642 26.291 1.00 82.00 266 LEU A O 1
ATOM 2052 N N . THR A 1 267 ? -28.192 -4.532 25.145 1.00 83.12 267 THR A N 1
ATOM 2053 C CA . THR A 1 267 ? -29.568 -4.712 25.629 1.00 83.12 267 THR A CA 1
ATOM 2054 C C . THR A 1 267 ? -29.592 -4.953 27.138 1.00 83.12 267 THR A C 1
ATOM 2056 O O . THR A 1 267 ? -30.351 -4.297 27.846 1.00 83.12 267 THR A O 1
ATOM 2059 N N . ALA A 1 268 ? -28.709 -5.819 27.653 1.00 74.81 268 ALA A N 1
ATOM 2060 C CA . ALA A 1 268 ? -28.564 -6.056 29.091 1.00 74.81 268 ALA A CA 1
ATOM 2061 C C . ALA A 1 268 ? -28.163 -4.787 29.872 1.00 74.81 268 ALA A C 1
ATOM 2063 O O . ALA A 1 268 ? -28.527 -4.635 31.033 1.00 74.81 268 ALA A O 1
ATOM 2064 N N . ALA A 1 269 ? -27.460 -3.846 29.231 1.00 76.56 269 ALA A N 1
ATOM 2065 C CA . ALA A 1 269 ? -27.117 -2.543 29.804 1.00 76.56 269 ALA A CA 1
ATOM 2066 C C . ALA A 1 269 ? -28.243 -1.484 29.683 1.00 76.56 269 ALA A C 1
ATOM 2068 O O . ALA A 1 269 ? -28.054 -0.327 30.082 1.00 76.56 269 ALA A O 1
ATOM 2069 N N . GLY A 1 270 ? -29.404 -1.842 29.121 1.00 84.88 270 GLY A N 1
ATOM 2070 C CA . GLY A 1 270 ? -30.519 -0.921 28.888 1.00 84.88 270 GLY A CA 1
ATOM 2071 C C . GLY A 1 270 ? -30.164 0.190 27.896 1.00 84.88 270 GLY A C 1
ATOM 2072 O O . GLY A 1 270 ? -30.453 1.364 28.156 1.00 84.88 270 GLY A O 1
ATOM 2073 N N . ILE A 1 271 ? -29.454 -0.164 26.819 1.00 89.38 271 ILE A N 1
ATOM 2074 C CA . ILE A 1 271 ? -29.041 0.745 25.745 1.00 89.38 271 ILE A CA 1
ATOM 2075 C C . ILE A 1 271 ? -29.766 0.359 24.453 1.00 89.38 271 ILE A C 1
ATOM 2077 O O . ILE A 1 271 ? -29.665 -0.774 23.986 1.00 89.38 271 ILE A O 1
ATOM 2081 N N . VAL A 1 272 ? -30.480 1.316 23.867 1.00 91.94 272 VAL A N 1
ATOM 2082 C CA . VAL A 1 272 ? -31.186 1.177 22.592 1.00 91.94 272 VAL A CA 1
ATOM 2083 C C . VAL A 1 272 ? -30.236 1.528 21.453 1.00 91.94 272 VAL A C 1
ATOM 2085 O O . VAL A 1 272 ? -29.606 2.584 21.469 1.00 91.94 272 VAL A O 1
ATOM 2088 N N . VAL A 1 273 ? -30.143 0.657 20.447 1.00 92.88 273 VAL A N 1
ATOM 2089 C CA . VAL A 1 273 ? -29.314 0.897 19.260 1.00 92.88 273 VAL A CA 1
ATOM 2090 C C . VAL A 1 273 ? -30.200 1.128 18.044 1.00 92.88 273 VAL A C 1
ATOM 2092 O O . VAL A 1 273 ? -31.022 0.280 17.702 1.00 92.88 273 VAL A O 1
ATOM 2095 N N . THR A 1 274 ? -30.015 2.258 17.365 1.00 94.19 274 THR A N 1
ATOM 2096 C CA . THR A 1 274 ? -30.722 2.591 16.118 1.00 94.19 274 THR A CA 1
ATOM 2097 C C . THR A 1 274 ? -29.747 2.618 14.951 1.00 94.19 274 THR A C 1
ATOM 2099 O O . THR A 1 274 ? -28.682 3.221 15.064 1.00 94.19 274 THR A O 1
ATOM 2102 N N . VAL A 1 275 ? -30.113 2.009 13.823 1.00 95.50 275 VAL A N 1
ATOM 2103 C CA . VAL A 1 275 ? -29.271 1.951 12.620 1.00 95.50 275 VAL A CA 1
ATOM 2104 C C . VAL A 1 275 ? -29.966 2.656 11.463 1.00 95.50 275 VAL A C 1
ATOM 2106 O O . VAL A 1 275 ? -31.115 2.349 11.155 1.00 95.50 275 VAL A O 1
ATOM 2109 N N . ALA A 1 276 ? -29.256 3.562 10.794 1.00 94.62 276 ALA A N 1
ATOM 2110 C CA . ALA A 1 276 ? -29.713 4.247 9.590 1.00 94.62 276 ALA A CA 1
ATOM 2111 C C . ALA A 1 276 ? -28.625 4.190 8.509 1.00 94.62 276 ALA A C 1
ATOM 2113 O O . ALA A 1 276 ? -27.572 4.804 8.648 1.00 94.62 276 ALA A O 1
ATOM 2114 N N . CYS A 1 277 ? -28.860 3.450 7.430 1.00 93.25 277 CYS A N 1
ATOM 2115 C CA . CYS A 1 277 ? -27.937 3.374 6.296 1.00 93.25 277 CYS A CA 1
ATOM 2116 C C . CYS A 1 277 ? -28.611 3.948 5.053 1.00 93.25 277 CYS A C 1
ATOM 2118 O O . CYS A 1 277 ? -29.760 3.597 4.775 1.00 93.25 277 CYS A O 1
ATOM 2120 N N . ASP A 1 278 ? -27.895 4.777 4.294 1.00 92.31 278 ASP A N 1
ATOM 2121 C CA . ASP A 1 278 ? -28.376 5.233 2.992 1.00 92.31 278 ASP A CA 1
ATOM 2122 C C . ASP A 1 278 ? -28.595 4.027 2.054 1.00 92.31 278 ASP A C 1
ATOM 2124 O O . ASP A 1 278 ? -27.806 3.072 2.055 1.00 92.31 278 ASP A O 1
ATOM 2128 N N . PRO A 1 279 ? -29.659 4.026 1.235 1.00 87.38 279 PRO A N 1
ATOM 2129 C CA . PRO A 1 279 ? -29.874 2.962 0.266 1.00 87.38 279 PRO A CA 1
ATOM 2130 C C . PRO A 1 279 ? -28.791 2.998 -0.825 1.00 87.38 279 PRO A C 1
ATOM 2132 O O . PRO A 1 279 ? -28.455 4.055 -1.352 1.00 87.38 279 PRO A O 1
ATOM 2135 N N . GLY A 1 280 ? -28.265 1.826 -1.198 1.00 87.00 280 GLY A N 1
ATOM 2136 C CA . GLY A 1 280 ? -27.322 1.694 -2.318 1.00 87.00 280 GLY A CA 1
ATOM 2137 C C . GLY A 1 280 ? -25.890 2.162 -2.031 1.00 87.00 280 GLY A C 1
ATOM 2138 O O . GLY A 1 280 ? -25.195 2.586 -2.955 1.00 87.00 280 GLY A O 1
ATOM 2139 N N . LEU A 1 281 ? -25.436 2.099 -0.774 1.00 91.44 281 LEU A N 1
ATOM 2140 C CA . LEU A 1 281 ? -24.052 2.427 -0.421 1.00 91.44 281 LEU A CA 1
ATOM 2141 C C . LEU A 1 281 ? -23.038 1.574 -1.213 1.00 91.44 281 LEU A C 1
ATOM 2143 O O . LEU A 1 281 ? -23.182 0.348 -1.269 1.00 91.44 281 LEU A O 1
ATOM 2147 N N . PRO A 1 282 ? -21.990 2.190 -1.793 1.00 92.81 282 PRO A N 1
ATOM 2148 C CA . PRO A 1 282 ? -20.901 1.448 -2.416 1.00 92.81 282 PRO A CA 1
ATOM 2149 C C . PRO A 1 282 ? -20.127 0.633 -1.371 1.00 92.81 282 PRO A C 1
ATOM 2151 O O . PRO A 1 282 ? -20.074 0.987 -0.192 1.00 92.81 282 PRO A O 1
ATOM 2154 N N . ARG A 1 283 ? -19.483 -0.452 -1.812 1.00 94.94 283 ARG A N 1
ATOM 2155 C CA . ARG A 1 283 ? -18.561 -1.211 -0.955 1.00 94.94 283 ARG A CA 1
ATOM 2156 C C . ARG A 1 283 ? -17.330 -0.367 -0.634 1.00 94.94 283 ARG A C 1
ATOM 2158 O O . ARG A 1 283 ? -16.882 0.411 -1.476 1.00 94.94 283 ARG A O 1
ATOM 2165 N N . VAL A 1 284 ? -16.768 -0.545 0.556 1.00 95.38 284 VAL A N 1
ATOM 2166 C CA . VAL A 1 284 ? -15.528 0.121 0.982 1.00 95.38 284 VAL A CA 1
ATOM 2167 C C . VAL A 1 284 ? -14.321 -0.785 0.782 1.00 95.38 284 VAL A C 1
ATOM 2169 O O . VAL A 1 284 ? -14.452 -2.009 0.804 1.00 95.38 284 VAL A O 1
ATOM 2172 N N . ALA A 1 285 ? -13.149 -0.191 0.570 1.00 93.12 285 ALA A N 1
ATOM 2173 C CA . ALA A 1 285 ? -11.881 -0.906 0.524 1.00 93.12 285 ALA A CA 1
ATOM 2174 C C . ALA A 1 285 ? -11.400 -1.167 1.959 1.00 93.12 285 ALA A C 1
ATOM 2176 O O . ALA A 1 285 ? -10.864 -0.278 2.616 1.00 93.12 285 ALA A O 1
ATOM 2177 N N . GLY A 1 286 ? -11.638 -2.382 2.456 1.00 89.00 286 GLY A N 1
ATOM 2178 C CA . GLY A 1 286 ? -11.542 -2.711 3.875 1.00 89.00 286 GLY A CA 1
ATOM 2179 C C . GLY A 1 286 ? -10.996 -4.104 4.170 1.00 89.00 286 GLY A C 1
ATOM 2180 O O . GLY A 1 286 ? -11.306 -5.054 3.458 1.00 89.00 286 GLY A O 1
ATOM 2181 N N . ASP A 1 287 ? -10.241 -4.248 5.255 1.00 85.06 287 ASP A N 1
ATOM 2182 C CA . ASP A 1 287 ? -10.150 -5.503 5.998 1.00 85.06 287 ASP A CA 1
ATOM 2183 C C . ASP A 1 287 ? -11.378 -5.583 6.912 1.00 85.06 287 ASP A C 1
ATOM 2185 O O . ASP A 1 287 ? -11.528 -4.812 7.866 1.00 85.06 287 ASP A O 1
ATOM 2189 N N . GLU A 1 288 ? -12.295 -6.492 6.582 1.00 82.38 288 GLU A N 1
ATOM 2190 C CA . GLU A 1 288 ? -13.580 -6.621 7.269 1.00 82.38 288 GLU A CA 1
ATOM 2191 C C . GLU A 1 288 ? -13.410 -6.811 8.780 1.00 82.38 288 GLU A C 1
ATOM 2193 O O . GLU A 1 288 ? -14.137 -6.205 9.564 1.00 82.38 288 GLU A O 1
ATOM 2198 N N . ILE A 1 289 ? -12.422 -7.599 9.208 1.00 75.31 289 ILE A N 1
ATOM 2199 C CA . ILE A 1 289 ? -12.258 -7.954 10.619 1.00 75.31 289 ILE A CA 1
ATOM 2200 C C . ILE A 1 289 ? -11.728 -6.758 11.414 1.00 75.31 289 ILE A C 1
ATOM 2202 O O . ILE A 1 289 ? -12.203 -6.492 12.520 1.00 75.31 289 ILE A O 1
ATOM 2206 N N . LEU A 1 290 ? -10.796 -5.989 10.844 1.00 77.75 290 LEU A N 1
ATOM 2207 C CA . LEU A 1 290 ? -10.319 -4.764 11.487 1.00 77.75 290 LEU A CA 1
ATOM 2208 C C . LEU A 1 290 ? -11.419 -3.699 11.556 1.00 77.75 290 LEU A C 1
ATOM 2210 O O . LEU A 1 290 ? -11.583 -3.055 12.591 1.00 77.75 290 LEU A O 1
ATOM 2214 N N . LEU A 1 291 ? -12.222 -3.537 10.502 1.00 86.62 291 LEU A N 1
ATOM 2215 C CA . LEU A 1 291 ? -13.356 -2.609 10.525 1.00 86.62 291 LEU A CA 1
ATOM 2216 C C . LEU A 1 291 ? -14.434 -3.035 11.540 1.00 86.62 291 LEU A C 1
ATOM 2218 O O . LEU A 1 291 ? -14.980 -2.183 12.244 1.00 86.62 291 LEU A O 1
ATOM 2222 N N . GLN A 1 292 ? -14.694 -4.340 11.690 1.00 82.00 292 GLN A N 1
ATOM 2223 C CA . GLN A 1 292 ? -15.567 -4.868 12.747 1.00 82.00 292 GLN A CA 1
ATOM 2224 C C . GLN A 1 292 ? -15.012 -4.538 14.139 1.00 82.00 292 GLN A C 1
ATOM 2226 O O . GLN A 1 292 ? -15.762 -4.109 15.016 1.00 82.00 292 GLN A O 1
ATOM 2231 N N . GLN A 1 293 ? -13.699 -4.685 14.343 1.00 76.12 293 GLN A N 1
ATOM 2232 C CA . GLN A 1 293 ? -13.035 -4.351 15.603 1.00 76.12 293 GLN A CA 1
ATOM 2233 C C . GLN A 1 293 ? -13.121 -2.855 15.928 1.00 76.12 293 GLN A C 1
ATOM 2235 O O . GLN A 1 293 ? -13.369 -2.497 17.082 1.00 76.12 293 GLN A O 1
ATOM 2240 N N . ALA A 1 294 ? -12.956 -1.979 14.932 1.00 81.88 294 ALA A N 1
ATOM 2241 C CA . ALA A 1 294 ? -13.151 -0.545 15.116 1.00 81.88 294 ALA A CA 1
ATOM 2242 C C . ALA A 1 294 ? -14.578 -0.246 15.599 1.00 81.88 294 ALA A C 1
ATOM 2244 O O . ALA A 1 294 ? -14.752 0.439 16.606 1.00 81.88 294 ALA A O 1
ATOM 2245 N N . LEU A 1 295 ? -15.595 -0.824 14.952 1.00 87.12 295 LEU A N 1
ATOM 2246 C CA . LEU A 1 295 ? -16.989 -0.621 15.344 1.00 87.12 295 LEU A CA 1
ATOM 2247 C C . LEU A 1 295 ? -17.298 -1.199 16.738 1.00 87.12 295 LEU A C 1
ATOM 2249 O O . LEU A 1 295 ? -17.949 -0.532 17.538 1.00 87.12 295 LEU A O 1
ATOM 2253 N N . LEU A 1 296 ? -16.784 -2.386 17.079 1.00 79.88 296 LEU A N 1
ATOM 2254 C CA . LEU A 1 296 ? -16.920 -2.975 18.419 1.00 79.88 296 LEU A CA 1
ATOM 2255 C C . LEU A 1 296 ? -16.306 -2.091 19.511 1.00 79.88 296 LEU A C 1
ATOM 2257 O O . LEU A 1 296 ? -16.915 -1.901 20.565 1.00 79.88 296 LEU A O 1
ATOM 2261 N N . ASN A 1 297 ? -15.123 -1.528 19.257 1.00 78.19 297 ASN A N 1
ATOM 2262 C CA . ASN A 1 297 ? -14.472 -0.610 20.190 1.00 78.19 297 ASN A CA 1
ATOM 2263 C C . ASN A 1 297 ? -15.294 0.662 20.401 1.00 78.19 297 ASN A C 1
ATOM 2265 O O . ASN A 1 297 ? -15.412 1.121 21.535 1.00 78.19 297 ASN A O 1
ATOM 2269 N N . LEU A 1 298 ? -15.894 1.209 19.342 1.00 87.31 298 LEU A N 1
ATOM 2270 C CA . LEU A 1 298 ? -16.761 2.380 19.458 1.00 87.31 298 LEU A CA 1
ATOM 2271 C C . LEU A 1 298 ? -18.023 2.079 20.262 1.00 87.31 298 LEU A C 1
ATOM 2273 O O . LEU A 1 298 ? -18.325 2.815 21.194 1.00 87.31 298 LEU A O 1
ATOM 2277 N N . LEU A 1 299 ? -18.704 0.964 19.983 1.00 85.56 299 LEU A N 1
ATOM 2278 C CA . LEU A 1 299 ? -19.889 0.561 20.747 1.00 85.56 299 LEU A CA 1
ATOM 2279 C C . LEU A 1 299 ? -19.572 0.326 22.229 1.00 85.56 299 LEU A C 1
ATOM 2281 O O . LEU A 1 299 ? -20.350 0.727 23.094 1.00 85.56 299 LEU A O 1
ATOM 2285 N N . GLY A 1 300 ? -18.424 -0.288 22.530 1.00 80.19 300 GLY A N 1
ATOM 2286 C CA . GLY A 1 300 ? -17.943 -0.453 23.902 1.00 80.19 300 GLY A CA 1
ATOM 2287 C C . GLY A 1 300 ? -17.685 0.890 24.587 1.00 80.19 300 GLY A C 1
ATOM 2288 O O . GLY A 1 300 ? -18.219 1.139 25.667 1.00 80.19 300 GLY A O 1
ATOM 2289 N N . ASN A 1 301 ? -16.943 1.785 23.927 1.00 83.25 301 ASN A N 1
ATOM 2290 C CA . ASN A 1 301 ? -16.642 3.118 24.450 1.00 83.25 301 ASN A CA 1
ATOM 2291 C C . ASN A 1 301 ? -17.917 3.935 24.719 1.00 83.25 301 ASN A C 1
ATOM 2293 O O . ASN A 1 301 ? -18.020 4.567 25.775 1.00 83.25 301 ASN A O 1
ATOM 2297 N N . SER A 1 302 ? -18.889 3.890 23.803 1.00 86.44 302 SER A N 1
ATOM 2298 C CA . SER A 1 302 ? -20.191 4.546 23.947 1.00 86.44 302 SER A CA 1
ATOM 2299 C C . SER A 1 302 ? -21.001 3.953 25.102 1.00 86.44 302 SER A C 1
ATOM 2301 O O . SER A 1 302 ? -21.540 4.697 25.920 1.00 86.44 302 SER A O 1
ATOM 2303 N N . ALA A 1 303 ? -21.033 2.625 25.253 1.00 84.06 303 ALA A N 1
ATOM 2304 C CA . ALA A 1 303 ? -21.705 1.979 26.381 1.00 84.06 303 ALA A CA 1
ATOM 2305 C C . ALA A 1 303 ? -21.079 2.366 27.732 1.00 84.06 303 ALA A C 1
ATOM 2307 O O . ALA A 1 303 ? -21.793 2.654 28.695 1.00 84.06 303 ALA A O 1
ATOM 2308 N N . ASP A 1 304 ? -19.749 2.427 27.806 1.00 78.31 304 ASP A N 1
ATOM 2309 C CA . ASP A 1 304 ? -19.029 2.887 28.994 1.00 78.31 304 ASP A CA 1
ATOM 2310 C C . ASP A 1 304 ? -19.325 4.359 29.297 1.00 78.31 304 ASP A C 1
ATOM 2312 O O . ASP A 1 304 ? -19.505 4.730 30.455 1.00 78.31 304 ASP A O 1
ATOM 2316 N N . ALA A 1 305 ? -19.374 5.209 28.264 1.00 81.25 305 ALA A N 1
ATOM 2317 C CA . ALA A 1 305 ? -19.699 6.624 28.412 1.00 81.25 305 ALA A CA 1
ATOM 2318 C C . ALA A 1 305 ? -21.123 6.812 28.949 1.00 81.25 305 ALA A C 1
ATOM 2320 O O . ALA A 1 305 ? -21.308 7.566 29.900 1.00 81.25 305 ALA A O 1
ATOM 2321 N N . ILE A 1 306 ? -22.107 6.086 28.412 1.00 84.88 306 ILE A N 1
ATOM 2322 C CA . ILE A 1 306 ? -23.498 6.108 28.886 1.00 84.88 306 ILE A CA 1
ATOM 2323 C C . ILE A 1 306 ? -23.585 5.650 30.347 1.00 84.88 306 ILE A C 1
ATOM 2325 O O . ILE A 1 306 ? -24.258 6.303 31.147 1.00 84.88 306 ILE A O 1
ATOM 2329 N N . ARG A 1 307 ? -22.882 4.576 30.732 1.00 81.12 307 ARG A N 1
ATOM 2330 C CA . ARG A 1 307 ? -22.874 4.073 32.118 1.00 81.12 307 ARG A CA 1
ATOM 2331 C C . ARG A 1 307 ? -22.288 5.073 33.110 1.00 81.12 307 ARG A C 1
ATOM 2333 O O . ARG A 1 307 ? -22.945 5.376 34.103 1.00 81.12 307 ARG A O 1
ATOM 2340 N N . ALA A 1 308 ? -21.118 5.638 32.820 1.00 74.50 308 ALA A N 1
ATOM 2341 C CA . ALA A 1 308 ? -20.501 6.659 33.673 1.00 74.50 308 ALA A CA 1
ATOM 2342 C C . ALA A 1 308 ? -21.421 7.881 33.847 1.00 74.50 308 ALA A C 1
ATOM 2344 O O . ALA A 1 308 ? -21.603 8.403 34.945 1.00 74.50 308 ALA A O 1
ATOM 2345 N N . SER A 1 309 ? -22.095 8.270 32.763 1.00 75.56 309 SER A N 1
ATOM 2346 C CA . SER A 1 309 ? -23.049 9.378 32.731 1.00 75.56 309 SER A CA 1
ATOM 2347 C C . SER A 1 309 ? -24.288 9.163 33.622 1.00 75.56 309 SER A C 1
ATOM 2349 O O . SER A 1 309 ? -24.928 10.141 34.015 1.00 75.56 309 SER A O 1
ATOM 2351 N N . ARG A 1 310 ? -24.625 7.898 33.928 1.00 73.62 310 ARG A N 1
ATOM 2352 C CA . ARG A 1 310 ? -25.719 7.494 34.829 1.00 73.62 310 ARG A CA 1
ATOM 2353 C C . ARG A 1 310 ? -25.263 7.387 36.288 1.00 73.62 310 ARG A C 1
ATOM 2355 O O . ARG A 1 310 ? -26.071 7.633 37.175 1.00 73.62 310 ARG A O 1
ATOM 2362 N N . ALA A 1 311 ? -24.001 7.025 36.525 1.00 62.69 311 ALA A N 1
ATOM 2363 C CA . ALA A 1 311 ? -23.424 6.878 37.863 1.00 62.69 311 ALA A CA 1
ATOM 2364 C C . ALA A 1 311 ? -23.061 8.227 38.515 1.00 62.69 311 ALA A C 1
ATOM 2366 O O . ALA A 1 311 ? -23.196 8.380 39.723 1.00 62.69 311 ALA A O 1
ATOM 2367 N N . GLY A 1 312 ? -22.646 9.220 37.720 1.00 50.78 312 GLY A N 1
ATOM 2368 C CA . GLY A 1 312 ? -22.206 10.538 38.199 1.00 50.78 312 GLY A CA 1
ATOM 2369 C C . GLY A 1 312 ? -23.307 11.565 38.499 1.00 50.78 312 GLY A C 1
ATOM 2370 O O . GLY A 1 312 ? -22.981 12.725 38.725 1.00 50.78 312 GLY A O 1
ATOM 2371 N N . SER A 1 313 ? -24.598 11.206 38.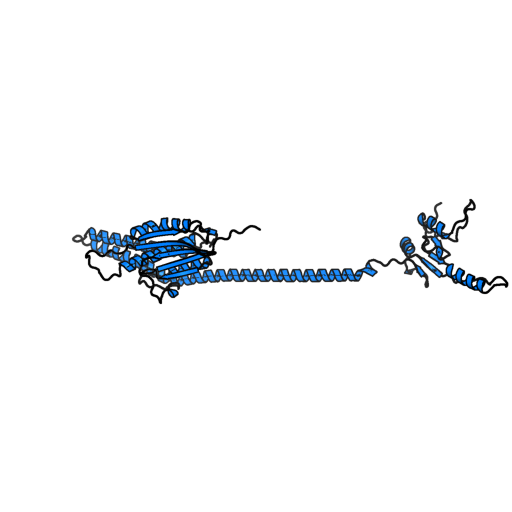477 1.00 42.47 313 SER A N 1
ATOM 2372 C CA . SER A 1 313 ? -25.659 12.117 38.935 1.00 42.47 313 SER A CA 1
ATOM 2373 C C . SER A 1 313 ? -25.671 12.162 40.471 1.00 42.47 313 SER A C 1
ATOM 2375 O O . SER A 1 313 ? -26.044 11.160 41.085 1.00 42.47 313 SER A O 1
ATOM 2377 N N . PRO A 1 314 ? -25.319 13.293 41.119 1.00 37.78 314 PRO A N 1
ATOM 2378 C CA . PRO A 1 314 ? -25.438 13.434 42.563 1.00 37.78 314 PRO A CA 1
ATOM 2379 C C . PRO A 1 314 ? -26.927 13.538 42.891 1.00 37.78 314 PRO A C 1
ATOM 2381 O O . PRO A 1 314 ? -27.565 14.570 42.711 1.00 37.78 314 PRO A O 1
ATOM 2384 N N . GLY A 1 315 ? -27.494 12.404 43.275 1.00 37.28 315 GLY A N 1
ATOM 2385 C CA . GLY A 1 315 ? -28.921 12.226 43.499 1.00 37.28 315 GLY A CA 1
ATOM 2386 C C . GLY A 1 315 ? -29.229 10.767 43.799 1.00 37.28 315 GLY A C 1
ATOM 2387 O O . GLY A 1 315 ? -30.150 10.191 43.225 1.00 37.28 315 GLY A O 1
ATOM 2388 N N . GLY A 1 316 ? -28.409 10.156 44.658 1.00 33.78 316 GLY A N 1
ATOM 2389 C CA . GLY A 1 316 ? -28.763 8.942 45.379 1.00 33.78 316 GLY A CA 1
ATOM 2390 C C . GLY A 1 316 ? -29.850 9.275 46.393 1.00 33.78 316 GLY A C 1
ATOM 2391 O O . GLY A 1 316 ? -29.577 9.468 47.569 1.00 33.78 316 GLY A O 1
ATOM 2392 N N . ALA A 1 317 ? -31.077 9.395 45.910 1.00 33.88 317 ALA A N 1
ATOM 2393 C CA . ALA A 1 317 ? -32.267 9.145 46.693 1.00 33.88 317 ALA A CA 1
ATOM 2394 C C . ALA A 1 317 ? -33.244 8.444 45.755 1.00 33.88 317 ALA A C 1
ATOM 2396 O O . ALA A 1 317 ? -33.614 8.971 44.704 1.00 33.88 317 ALA A O 1
ATOM 2397 N N . GLU A 1 318 ? -33.616 7.224 46.122 1.00 43.56 318 GLU A N 1
ATOM 2398 C CA . GLU A 1 318 ? -34.817 6.563 45.635 1.00 43.56 318 GLU A CA 1
ATOM 2399 C C . GLU A 1 318 ? -36.002 7.503 45.903 1.00 43.56 318 GLU A C 1
ATOM 2401 O O . GLU A 1 318 ? -36.524 7.588 47.009 1.00 43.56 318 GLU A O 1
ATOM 2406 N N . GLY A 1 319 ? -36.364 8.311 44.908 1.00 33.66 319 GLY A N 1
ATOM 2407 C CA . GLY A 1 319 ? -37.337 9.380 45.075 1.00 33.66 319 GLY A CA 1
ATOM 2408 C C . GLY A 1 319 ? -37.874 9.867 43.737 1.00 33.66 319 GLY A C 1
ATOM 2409 O O . GLY A 1 319 ? -37.240 10.665 43.061 1.00 33.66 319 GLY A O 1
ATOM 2410 N N . ALA A 1 320 ? -39.051 9.353 43.382 1.00 39.25 320 ALA A N 1
ATOM 2411 C CA . ALA A 1 320 ? -40.084 9.961 42.540 1.00 39.25 320 ALA A CA 1
ATOM 2412 C C . ALA A 1 320 ? -39.676 10.685 41.227 1.00 39.25 320 ALA A C 1
ATOM 2414 O O . ALA A 1 320 ? -39.247 11.833 41.210 1.00 39.25 320 ALA A O 1
ATOM 2415 N N . GLY A 1 321 ? -40.024 10.068 40.090 1.00 35.94 321 GLY A N 1
ATOM 2416 C CA . GLY A 1 321 ? -40.664 10.790 38.974 1.00 35.94 321 GLY A CA 1
ATOM 2417 C C . GLY A 1 321 ? -39.801 11.463 37.897 1.00 35.94 321 GLY A C 1
ATOM 2418 O O . GLY A 1 321 ? -40.369 12.038 36.972 1.00 35.94 321 GLY A O 1
ATOM 2419 N N . GLY A 1 322 ? -38.469 11.388 37.941 1.00 35.59 322 GLY A N 1
ATOM 2420 C CA . GLY A 1 322 ? -37.614 11.941 36.880 1.00 35.59 322 GLY A CA 1
ATOM 2421 C C . GLY A 1 322 ? -37.422 10.976 35.704 1.00 35.59 322 GLY A C 1
ATOM 2422 O O . GLY A 1 322 ? -36.780 9.940 35.860 1.00 35.59 322 GLY A O 1
ATOM 2423 N N . HIS A 1 323 ? -37.945 11.313 34.522 1.00 40.97 323 HIS A N 1
ATOM 2424 C CA . HIS A 1 323 ? -37.753 10.571 33.267 1.00 40.97 323 HIS A CA 1
ATOM 2425 C C . HIS A 1 323 ? -36.258 10.566 32.880 1.00 40.97 323 HIS A C 1
ATOM 2427 O O . HIS A 1 323 ? -35.769 11.495 32.240 1.00 40.97 323 HIS A O 1
ATOM 2433 N N . ARG A 1 324 ? -35.492 9.563 33.334 1.00 56.06 324 ARG A N 1
ATOM 2434 C CA . ARG A 1 324 ? -34.100 9.369 32.899 1.00 56.06 324 ARG A CA 1
ATOM 2435 C C . ARG A 1 324 ? -34.124 8.917 31.445 1.00 56.06 324 ARG A C 1
ATOM 2437 O O . ARG A 1 324 ? -34.677 7.861 31.146 1.00 56.06 324 ARG A O 1
ATOM 2444 N N . ASP A 1 325 ? -33.524 9.717 30.575 1.00 63.97 325 ASP A N 1
ATOM 2445 C CA . ASP A 1 325 ? -33.461 9.426 29.146 1.00 63.97 325 ASP A CA 1
ATOM 2446 C C . ASP A 1 325 ? -32.778 8.057 28.927 1.00 63.97 325 ASP A C 1
ATOM 2448 O O . ASP A 1 325 ? -31.708 7.800 29.507 1.00 63.97 325 ASP A O 1
ATOM 2452 N N . PRO A 1 326 ? -33.388 7.126 28.169 1.00 72.69 326 PRO A N 1
ATOM 2453 C CA . PRO A 1 326 ? -32.792 5.824 27.914 1.00 72.69 326 PRO A CA 1
ATOM 2454 C C . PRO A 1 326 ? -31.446 5.986 27.203 1.00 72.69 326 PRO A C 1
ATOM 2456 O O . PRO A 1 326 ? -31.213 6.912 26.431 1.00 72.69 326 PRO A O 1
ATOM 2459 N N . GLY A 1 327 ? -30.523 5.069 27.483 1.00 84.62 327 GLY A N 1
ATOM 2460 C CA . GLY A 1 327 ? -29.212 5.080 26.835 1.00 84.62 327 GLY A CA 1
ATOM 2461 C C . GLY A 1 327 ? -29.414 4.778 25.361 1.00 84.62 327 GLY A C 1
ATOM 2462 O O . GLY A 1 327 ? -30.114 3.819 25.045 1.00 84.62 327 GLY A O 1
ATOM 2463 N N . ALA A 1 328 ? -28.839 5.579 24.477 1.00 89.94 328 ALA A N 1
ATOM 2464 C CA . ALA A 1 328 ? -29.071 5.482 23.047 1.00 89.94 328 ALA A CA 1
ATOM 2465 C C . ALA A 1 328 ? -27.750 5.547 22.283 1.00 89.94 328 ALA A C 1
ATOM 2467 O O . ALA A 1 328 ? -26.910 6.409 22.543 1.00 89.94 328 ALA A O 1
ATOM 2468 N N . ILE A 1 329 ? -27.588 4.630 21.329 1.00 93.06 329 ILE A N 1
ATOM 2469 C CA . ILE A 1 329 ? -26.494 4.635 20.360 1.00 93.06 329 ILE A CA 1
ATOM 2470 C C . ILE A 1 329 ? -27.092 4.651 18.950 1.00 93.06 329 ILE A C 1
ATOM 2472 O O . ILE A 1 329 ? -27.810 3.735 18.547 1.00 93.06 329 ILE A O 1
ATOM 2476 N N . GLY A 1 330 ? -26.786 5.687 18.179 1.00 93.56 330 GLY A N 1
ATOM 2477 C CA . GLY A 1 330 ? -27.112 5.795 16.764 1.00 93.56 330 GLY A CA 1
ATOM 2478 C C . GLY A 1 330 ? -25.937 5.374 15.890 1.00 93.56 330 GLY A C 1
ATOM 2479 O O . GLY A 1 330 ? -24.841 5.900 16.043 1.00 93.56 330 GLY A O 1
ATOM 2480 N N . ILE A 1 331 ? -26.162 4.466 14.943 1.00 95.94 331 ILE A N 1
ATOM 2481 C CA . ILE A 1 331 ? -25.202 4.122 13.890 1.00 95.94 331 ILE A CA 1
ATOM 2482 C C . ILE A 1 331 ? -25.755 4.642 12.568 1.00 95.94 331 ILE A C 1
ATOM 2484 O O . ILE A 1 331 ? -26.847 4.247 12.153 1.00 95.94 331 ILE A O 1
ATOM 2488 N N . ARG A 1 332 ? -25.009 5.516 11.894 1.00 95.56 332 ARG A N 1
ATOM 2489 C CA . ARG A 1 332 ? -25.366 6.050 10.578 1.00 95.56 332 ARG A CA 1
ATOM 2490 C C . ARG A 1 332 ? -24.304 5.693 9.549 1.00 95.56 332 ARG A C 1
ATOM 2492 O O . ARG A 1 332 ? -23.127 5.829 9.841 1.00 95.56 332 ARG A O 1
ATOM 2499 N N . ALA A 1 333 ? -24.699 5.280 8.352 1.00 95.88 333 ALA A N 1
ATOM 2500 C CA . ALA A 1 333 ? -23.779 5.115 7.230 1.00 95.88 333 ALA A CA 1
ATOM 2501 C C . ALA A 1 333 ? -24.284 5.907 6.025 1.00 95.88 333 ALA A C 1
ATOM 2503 O O . ALA A 1 333 ? -25.425 5.710 5.602 1.00 95.88 333 ALA A O 1
ATOM 2504 N N . ARG A 1 334 ? -23.443 6.788 5.479 1.00 95.31 334 ARG A N 1
ATOM 2505 C CA . ARG A 1 334 ? -23.775 7.626 4.320 1.00 95.31 334 ARG A CA 1
ATOM 2506 C C . ARG A 1 334 ? -22.633 7.700 3.323 1.00 95.31 334 ARG A C 1
ATOM 2508 O O . ARG A 1 334 ? -21.471 7.506 3.675 1.00 95.31 334 ARG A O 1
ATOM 2515 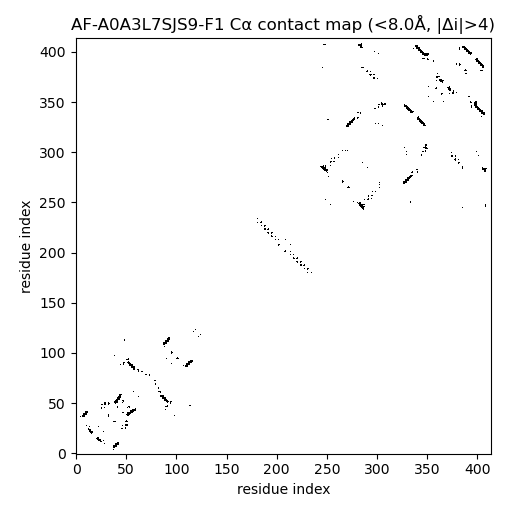N N . ARG A 1 335 ? -22.955 8.007 2.070 1.00 93.44 335 ARG A N 1
ATOM 2516 C CA . ARG A 1 335 ? -21.927 8.259 1.058 1.00 93.44 335 ARG A CA 1
ATOM 2517 C C . ARG A 1 335 ? -21.338 9.657 1.252 1.00 93.44 335 ARG A C 1
ATOM 2519 O O . ARG A 1 335 ? -22.083 10.625 1.355 1.00 93.44 335 ARG A O 1
ATOM 2526 N N . ASP A 1 336 ? -20.014 9.753 1.225 1.00 90.88 336 ASP A N 1
ATOM 2527 C CA . ASP A 1 336 ? -19.262 11.009 1.253 1.00 90.88 336 ASP A CA 1
ATOM 2528 C C . ASP A 1 336 ? -18.249 11.023 0.096 1.00 90.88 336 ASP A C 1
ATOM 2530 O O . ASP A 1 336 ? -17.110 10.569 0.216 1.00 90.88 336 ASP A O 1
ATOM 2534 N N . GLY A 1 337 ? -18.702 11.462 -1.083 1.00 89.31 337 GLY A N 1
ATOM 2535 C CA . GLY A 1 337 ? -17.895 11.473 -2.307 1.00 89.31 337 GLY A CA 1
ATOM 2536 C C . GLY A 1 337 ? -17.371 10.083 -2.704 1.00 89.31 337 GLY A C 1
ATOM 2537 O O . GLY A 1 337 ? -18.152 9.192 -3.068 1.00 89.31 337 GLY A O 1
ATOM 2538 N N . ASP A 1 338 ? -16.044 9.935 -2.639 1.00 91.25 338 ASP A N 1
ATOM 2539 C CA . ASP A 1 338 ? -15.275 8.711 -2.921 1.00 91.25 338 ASP A CA 1
ATOM 2540 C C . ASP A 1 338 ? -15.102 7.807 -1.682 1.00 91.25 338 ASP A C 1
ATOM 2542 O O . ASP A 1 338 ? -14.388 6.804 -1.747 1.00 91.25 338 ASP A O 1
ATOM 2546 N N . ALA A 1 339 ? -15.755 8.131 -0.565 1.00 93.81 339 ALA A N 1
ATOM 2547 C CA . ALA A 1 339 ? -15.744 7.375 0.682 1.00 93.81 339 ALA A CA 1
ATOM 2548 C C . ALA A 1 339 ? -17.169 7.050 1.171 1.00 93.81 339 ALA A C 1
ATOM 2550 O O . ALA A 1 339 ? -18.168 7.608 0.707 1.00 93.81 339 ALA A O 1
ATOM 2551 N N . VAL A 1 340 ? -17.263 6.130 2.128 1.00 95.56 340 VAL A N 1
ATOM 2552 C CA . VAL A 1 340 ? -18.452 5.929 2.963 1.00 95.56 340 VAL A CA 1
ATOM 2553 C C . VAL A 1 340 ? -18.109 6.394 4.370 1.00 95.56 340 VAL A C 1
ATOM 2555 O O . VAL A 1 340 ? -17.121 5.945 4.950 1.00 95.56 340 VAL A O 1
ATOM 2558 N N . GLU A 1 341 ? -18.921 7.298 4.907 1.00 96.12 341 GLU A N 1
ATOM 2559 C CA . GLU A 1 341 ? -18.815 7.763 6.283 1.00 96.12 341 GLU A CA 1
ATOM 2560 C C . GLU A 1 341 ? -19.721 6.915 7.180 1.00 96.12 341 GLU A C 1
ATOM 2562 O O . GLU A 1 341 ? -20.942 6.892 7.011 1.00 96.12 341 GLU A O 1
ATOM 2567 N N . LEU A 1 342 ? -19.107 6.209 8.128 1.00 96.25 342 LEU A N 1
ATOM 2568 C CA . LEU A 1 342 ? -19.765 5.492 9.210 1.00 96.25 342 LEU A CA 1
ATOM 2569 C C . LEU A 1 342 ? -19.689 6.345 10.477 1.00 96.25 342 LEU A C 1
ATOM 2571 O O . LEU A 1 342 ? -18.601 6.649 10.950 1.00 96.25 342 LEU A O 1
ATOM 2575 N N . THR A 1 343 ? -20.827 6.707 11.046 1.00 95.06 343 THR A N 1
ATOM 2576 C CA . THR A 1 343 ? -20.928 7.547 12.239 1.00 95.06 343 THR A CA 1
ATOM 2577 C C . THR A 1 343 ? -21.554 6.763 13.385 1.00 95.06 343 THR A C 1
ATOM 2579 O O . THR A 1 343 ? -22.609 6.153 13.214 1.00 95.06 343 THR A O 1
ATOM 2582 N N . VAL A 1 344 ? -20.937 6.814 14.563 1.00 94.00 344 VAL A N 1
ATOM 2583 C CA . VAL A 1 344 ? -21.488 6.314 15.828 1.00 94.00 344 VAL A CA 1
ATOM 2584 C C . VAL A 1 344 ? -21.755 7.510 16.735 1.00 94.00 344 VAL A C 1
ATOM 2586 O O . VAL A 1 344 ? -20.858 8.312 16.978 1.00 94.00 344 VAL A O 1
ATOM 2589 N N . ILE A 1 345 ? -22.992 7.647 17.200 1.00 92.75 345 ILE A N 1
ATOM 2590 C CA . ILE A 1 345 ? -23.471 8.744 18.045 1.00 92.75 345 ILE A CA 1
ATOM 2591 C C . ILE A 1 345 ? -23.961 8.132 19.349 1.00 92.75 345 ILE A C 1
ATOM 2593 O O . ILE A 1 345 ? -24.803 7.240 19.305 1.00 92.75 345 ILE A O 1
ATOM 2597 N N . ASP A 1 346 ? -23.491 8.612 20.491 1.00 90.62 346 ASP A N 1
ATOM 2598 C CA . ASP A 1 346 ? -24.047 8.247 21.795 1.00 90.62 346 ASP A CA 1
ATOM 2599 C C . ASP A 1 346 ? -24.628 9.450 22.535 1.00 90.62 346 ASP A C 1
ATOM 2601 O O . ASP A 1 346 ? -24.330 10.593 22.201 1.00 90.62 346 ASP A O 1
ATOM 2605 N N . ASN A 1 347 ? -25.464 9.180 23.540 1.00 86.38 347 ASN A N 1
ATOM 2606 C CA . ASN A 1 347 ? -25.991 10.180 24.472 1.00 86.38 347 ASN A CA 1
ATOM 2607 C C . ASN A 1 347 ? -25.300 10.133 25.854 1.00 86.38 347 ASN A C 1
ATOM 2609 O O . ASN A 1 347 ? -25.914 10.442 26.879 1.00 86.38 347 ASN A O 1
ATOM 2613 N N . GLY A 1 348 ? -24.033 9.700 25.902 1.00 83.31 348 GLY A N 1
ATOM 2614 C CA . GLY A 1 348 ? -23.230 9.614 27.124 1.00 83.31 348 GLY A CA 1
ATOM 2615 C C . GLY A 1 348 ? -22.688 10.966 27.603 1.00 83.31 348 GLY A C 1
ATOM 2616 O O . GLY A 1 348 ? -23.156 12.022 27.215 1.00 83.31 348 GLY A O 1
ATOM 2617 N N . GLY A 1 349 ? -21.669 10.976 28.465 1.00 73.88 349 GLY A N 1
ATOM 2618 C CA . GLY A 1 349 ? -21.131 12.219 29.054 1.00 73.88 349 GLY A CA 1
ATOM 2619 C C . GLY A 1 349 ? -20.462 13.217 28.089 1.00 73.88 349 GLY A C 1
ATOM 2620 O O . GLY A 1 349 ? -20.194 14.339 28.507 1.00 73.88 349 GLY A O 1
ATOM 2621 N N . GLY A 1 350 ? -20.206 12.838 26.830 1.00 73.38 350 GLY A N 1
ATOM 2622 C CA . GLY A 1 350 ? -19.398 13.624 25.886 1.00 73.38 350 GLY A CA 1
ATOM 2623 C C . GLY A 1 350 ? -17.915 13.698 26.278 1.00 73.38 350 GLY A C 1
ATOM 2624 O O . GLY A 1 350 ? -17.469 13.013 27.203 1.00 73.38 350 GLY A O 1
ATOM 2625 N N . ILE A 1 351 ? -17.142 14.518 25.560 1.00 69.75 351 ILE A N 1
ATOM 2626 C CA . ILE A 1 351 ? -15.732 14.818 25.867 1.00 69.75 351 ILE A CA 1
ATOM 2627 C C . ILE A 1 351 ? -15.587 16.339 26.039 1.00 69.75 351 ILE A C 1
ATOM 2629 O O . ILE A 1 351 ? -16.143 17.108 25.261 1.00 69.75 351 ILE A O 1
ATOM 2633 N N . GLY A 1 352 ? -14.852 16.800 27.057 1.00 67.75 352 GLY A N 1
ATOM 2634 C CA . GLY A 1 352 ? -14.614 18.236 27.265 1.00 67.75 352 GLY A CA 1
ATOM 2635 C C . GLY A 1 352 ? -13.883 18.885 26.080 1.00 67.75 352 GLY A C 1
ATOM 2636 O O . GLY A 1 352 ? -12.997 18.266 25.493 1.00 67.75 352 GLY A O 1
ATOM 2637 N N . GLU A 1 353 ? -14.222 20.136 25.749 1.00 59.00 353 GLU A N 1
ATOM 2638 C CA . GLU A 1 353 ? -13.771 20.841 24.529 1.00 59.00 353 GLU A CA 1
ATOM 2639 C C . GLU A 1 353 ? -12.238 20.932 24.361 1.00 59.00 353 GLU A C 1
ATOM 2641 O O . GLU A 1 353 ? -11.757 21.038 23.240 1.00 59.00 353 GLU A O 1
ATOM 2646 N N . GLY A 1 354 ? -11.449 20.806 25.436 1.00 56.94 354 GLY A N 1
ATOM 2647 C CA . GLY A 1 354 ? -9.976 20.780 25.382 1.00 56.94 354 GLY A CA 1
ATOM 2648 C C . GLY A 1 354 ? -9.332 19.392 25.237 1.00 56.94 354 GLY A C 1
ATOM 2649 O O . GLY A 1 354 ? -8.108 19.290 25.186 1.00 56.94 354 GLY A O 1
ATOM 2650 N N . ILE A 1 355 ? -10.126 18.316 25.224 1.00 61.25 355 ILE A N 1
ATOM 2651 C CA . ILE A 1 355 ? -9.636 16.926 25.216 1.00 61.25 355 ILE A CA 1
ATOM 2652 C C . ILE A 1 355 ? -9.944 16.233 23.886 1.00 61.25 355 ILE A C 1
ATOM 2654 O O . ILE A 1 355 ? -9.322 15.224 23.595 1.00 61.25 355 ILE A O 1
ATOM 2658 N N . ILE A 1 356 ? -10.832 16.769 23.043 1.00 65.75 356 ILE A N 1
ATOM 2659 C CA . ILE A 1 356 ? -11.244 16.134 21.776 1.00 65.75 356 ILE A CA 1
ATOM 2660 C C . ILE A 1 356 ? -10.045 15.839 20.863 1.00 65.75 356 ILE A C 1
ATOM 2662 O O . ILE A 1 356 ? -9.887 14.701 20.420 1.00 65.75 356 ILE A O 1
ATOM 2666 N N . ASP A 1 357 ? -9.155 16.815 20.664 1.00 62.31 357 ASP A N 1
ATOM 2667 C CA . ASP A 1 357 ? -7.953 16.642 19.834 1.00 62.31 357 ASP A CA 1
ATOM 2668 C C . ASP A 1 357 ? -6.963 15.639 20.443 1.00 62.31 357 ASP A C 1
ATOM 2670 O O . ASP A 1 357 ? -6.265 14.917 19.728 1.00 62.31 357 ASP A O 1
ATOM 2674 N N . ARG A 1 358 ? -6.944 15.543 21.778 1.00 59.88 358 ARG A N 1
ATOM 2675 C CA . ARG A 1 358 ? -6.088 14.613 22.519 1.00 59.88 358 ARG A CA 1
ATOM 2676 C C . ARG A 1 358 ? -6.708 13.234 22.694 1.00 59.88 358 ARG A C 1
ATOM 2678 O O . ARG A 1 358 ? -5.968 12.283 22.860 1.00 59.88 358 ARG A O 1
ATOM 2685 N N . ALA A 1 359 ? -8.027 13.077 22.600 1.00 60.06 359 ALA A N 1
ATOM 2686 C CA . ALA A 1 359 ? -8.745 11.816 22.818 1.00 60.06 359 ALA A CA 1
ATOM 2687 C C . ALA A 1 359 ? -8.360 10.720 21.808 1.00 60.06 359 ALA A C 1
ATOM 2689 O O . ALA A 1 359 ? -8.659 9.543 22.004 1.00 60.06 359 ALA A O 1
ATOM 2690 N N . VAL A 1 360 ? -7.697 11.118 20.720 1.00 58.38 360 VAL A N 1
ATOM 2691 C CA . VAL A 1 360 ? -7.149 10.240 19.683 1.00 58.38 360 VAL A CA 1
ATOM 2692 C C . VAL A 1 360 ? -5.653 9.954 19.856 1.00 58.38 360 VAL A C 1
ATOM 2694 O O . VAL A 1 360 ? -5.087 9.175 19.084 1.00 58.38 360 VAL A O 1
ATOM 2697 N N . GLU A 1 361 ? -5.001 10.581 20.836 1.00 49.94 361 GLU A N 1
ATOM 2698 C CA . GLU A 1 361 ? -3.647 10.260 21.285 1.00 49.94 361 GLU A CA 1
ATOM 2699 C C . GLU A 1 361 ? -3.688 9.018 22.182 1.00 49.94 361 GLU A C 1
ATOM 2701 O O . GLU A 1 361 ? -4.613 8.820 22.975 1.00 49.94 361 GLU A O 1
ATOM 2706 N N . ALA A 1 362 ? -2.677 8.155 22.064 1.00 45.66 362 ALA A N 1
ATOM 2707 C CA . ALA A 1 362 ? -2.546 7.006 22.953 1.00 45.66 362 ALA A CA 1
ATOM 2708 C C . ALA A 1 362 ? -2.527 7.471 24.421 1.00 45.66 362 ALA A C 1
ATOM 2710 O O . ALA A 1 362 ? -1.827 8.427 24.747 1.00 45.66 362 ALA A O 1
ATOM 2711 N N . PHE A 1 363 ? -3.265 6.771 25.292 1.00 37.94 363 PHE A N 1
ATOM 2712 C CA . PHE A 1 363 ? -3.364 7.035 26.739 1.00 37.94 363 PHE A CA 1
ATOM 2713 C C . PHE A 1 363 ? -4.132 8.301 27.151 1.00 37.94 363 PHE A C 1
ATOM 2715 O O . PHE A 1 363 ? -4.160 8.640 28.334 1.00 37.94 363 PHE A O 1
ATOM 2722 N N . ALA A 1 364 ? -4.804 8.986 26.225 1.00 45.41 364 ALA A N 1
ATOM 2723 C CA . ALA A 1 364 ? -5.730 10.049 26.588 1.00 45.41 364 ALA A CA 1
ATOM 2724 C C . ALA A 1 364 ? -7.062 9.450 27.066 1.00 45.41 364 ALA A C 1
ATOM 2726 O O . ALA A 1 364 ? -7.868 8.953 26.279 1.00 45.41 364 ALA A O 1
ATOM 2727 N N . THR A 1 365 ? -7.295 9.482 28.377 1.00 45.88 365 THR A N 1
ATOM 2728 C CA . THR A 1 365 ? -8.544 9.038 29.006 1.00 45.88 365 THR A CA 1
ATOM 2729 C C . THR A 1 365 ? -9.073 10.098 29.961 1.00 45.88 365 THR A C 1
ATOM 2731 O O . THR A 1 365 ? -8.308 10.809 30.606 1.00 45.88 365 THR A O 1
ATOM 2734 N N . THR A 1 366 ? -10.396 10.207 30.044 1.00 47.97 366 THR A N 1
ATOM 2735 C CA . THR A 1 366 ? -11.114 11.047 31.016 1.00 47.97 366 THR A CA 1
ATOM 2736 C C . THR A 1 366 ? -11.784 10.218 32.115 1.00 47.97 366 THR A C 1
ATOM 2738 O O . THR A 1 366 ? -12.587 10.755 32.873 1.00 47.97 366 THR A O 1
ATOM 2741 N N . LYS A 1 367 ? -11.505 8.907 32.180 1.00 46.75 367 LYS A N 1
ATOM 2742 C CA . LYS A 1 367 ? -12.137 7.949 33.100 1.00 46.75 367 LYS A CA 1
ATOM 2743 C C . LYS A 1 367 ? -11.095 7.342 34.038 1.00 46.75 367 LYS A C 1
ATOM 2745 O O . LYS A 1 367 ? -10.049 6.916 33.555 1.00 46.75 367 LYS A O 1
ATOM 2750 N N . ASP A 1 368 ? -11.442 7.207 35.317 1.00 36.03 368 ASP A N 1
ATOM 2751 C CA . ASP A 1 368 ? -10.560 6.657 36.362 1.00 36.03 368 ASP A CA 1
ATOM 2752 C C . ASP A 1 368 ? -10.173 5.176 36.137 1.00 36.03 368 ASP A C 1
ATOM 2754 O O . ASP A 1 368 ? -9.133 4.740 36.616 1.00 36.03 368 ASP A O 1
ATOM 2758 N N . GLU A 1 369 ? -10.952 4.415 35.350 1.00 39.84 369 GLU A N 1
ATOM 2759 C CA . GLU A 1 369 ? -10.745 2.971 35.089 1.00 39.84 369 GLU A CA 1
ATOM 2760 C C . GLU A 1 369 ? -10.562 2.604 33.596 1.00 39.84 369 GLU A C 1
ATOM 2762 O O . GLU A 1 369 ? -10.620 1.435 33.222 1.00 39.84 369 GLU A O 1
ATOM 2767 N N . GLY A 1 370 ? -10.403 3.575 32.689 1.00 46.31 370 GLY A N 1
ATOM 2768 C CA . GLY A 1 370 ? -10.308 3.296 31.247 1.00 46.31 370 GLY A CA 1
ATOM 2769 C C . GLY A 1 370 ? -8.936 3.619 30.668 1.00 46.31 370 GLY A C 1
ATOM 2770 O O . GLY A 1 370 ? -8.561 4.781 30.683 1.00 46.31 370 GLY A O 1
ATOM 2771 N N . LEU A 1 371 ? -8.238 2.665 30.035 1.00 43.50 371 LEU A N 1
ATOM 2772 C CA . LEU A 1 371 ? -6.904 2.876 29.419 1.00 43.50 371 LEU A CA 1
ATOM 2773 C C . LEU A 1 371 ? -6.790 3.997 28.365 1.00 43.50 371 LEU A C 1
ATOM 2775 O O . LEU A 1 371 ? -5.691 4.277 27.892 1.00 43.50 371 LEU A O 1
ATOM 2779 N N . GLY A 1 372 ? -7.899 4.561 27.873 1.00 57.84 372 GLY A N 1
ATOM 2780 C CA . GLY A 1 372 ? -7.868 5.517 26.753 1.00 57.84 372 GLY A CA 1
ATOM 2781 C C . GLY A 1 372 ? -7.412 4.899 25.424 1.00 57.84 372 GLY A C 1
ATOM 2782 O O . GLY A 1 372 ? -7.029 5.605 24.503 1.00 57.84 372 GLY A O 1
ATOM 2783 N N . MET A 1 373 ? -7.433 3.568 25.306 1.00 58.94 373 MET A N 1
ATOM 2784 C CA . MET A 1 373 ? -6.877 2.831 24.160 1.00 58.94 373 MET A CA 1
ATOM 2785 C C . MET A 1 373 ? -7.868 2.614 23.008 1.00 58.94 373 MET A C 1
ATOM 2787 O O . MET A 1 373 ? -7.459 2.333 21.883 1.00 58.94 373 MET A O 1
ATOM 2791 N N . GLY A 1 374 ? -9.175 2.743 23.257 1.00 65.75 374 GLY A N 1
ATOM 2792 C CA . GLY A 1 374 ? -10.203 2.419 22.264 1.00 65.75 374 GLY A CA 1
ATOM 2793 C C . GLY A 1 374 ? -10.164 3.323 21.025 1.00 65.75 374 GLY A C 1
ATOM 2794 O O . GLY A 1 374 ? -10.143 2.819 19.905 1.00 65.75 374 GLY A O 1
ATOM 2795 N N . LEU A 1 375 ? -10.115 4.646 21.211 1.00 75.12 375 LEU A N 1
ATOM 2796 C CA . LEU A 1 375 ? -10.057 5.617 20.108 1.00 75.12 375 LEU A CA 1
ATOM 2797 C C . LEU A 1 375 ? -8.716 5.594 19.344 1.00 75.12 375 LEU A C 1
ATOM 2799 O O . LEU A 1 375 ? -8.757 5.601 18.114 1.00 75.12 375 LEU A O 1
ATOM 2803 N N . PRO A 1 376 ? -7.547 5.460 19.999 1.00 69.94 376 PRO A N 1
ATOM 2804 C CA . PRO A 1 376 ? -6.275 5.225 19.310 1.00 69.94 376 PRO A CA 1
ATOM 2805 C C . PRO A 1 376 ? -6.262 3.967 18.429 1.00 69.94 376 PRO A C 1
ATOM 2807 O O . PRO A 1 376 ? -5.731 4.001 17.317 1.00 69.94 376 PRO A O 1
ATOM 2810 N N . ILE A 1 377 ? -6.878 2.863 18.875 1.00 65.50 377 ILE A N 1
ATOM 2811 C CA . ILE A 1 377 ? -7.018 1.649 18.052 1.00 65.50 377 ILE A CA 1
ATOM 2812 C C . ILE A 1 377 ? -7.902 1.929 16.834 1.00 65.50 377 ILE A C 1
ATOM 2814 O O . ILE A 1 377 ? -7.535 1.565 15.718 1.00 65.50 377 ILE A O 1
ATOM 2818 N N . VAL A 1 378 ? -9.040 2.603 17.026 1.00 77.75 378 VAL A N 1
ATOM 2819 C CA . VAL A 1 378 ? -9.939 2.985 15.925 1.00 77.75 378 VAL A CA 1
ATOM 2820 C C . VAL A 1 378 ? -9.212 3.873 14.915 1.00 77.75 378 VAL A C 1
ATOM 2822 O O . VAL A 1 378 ? -9.288 3.608 13.720 1.00 77.75 378 VAL A O 1
ATOM 2825 N N . ARG A 1 379 ? -8.447 4.869 15.375 1.00 76.06 379 ARG A N 1
ATOM 2826 C CA . ARG A 1 379 ? -7.632 5.735 14.515 1.00 76.06 379 ARG A CA 1
ATOM 2827 C C . ARG A 1 379 ? -6.626 4.938 13.693 1.00 76.06 379 ARG A C 1
ATOM 2829 O O . ARG A 1 379 ? -6.603 5.084 12.479 1.00 76.06 379 ARG A O 1
ATOM 2836 N N . SER A 1 380 ? -5.849 4.067 14.338 1.00 70.50 380 SER A N 1
ATOM 2837 C CA . SER A 1 380 ? -4.857 3.220 13.664 1.00 70.50 380 SER A CA 1
ATOM 2838 C C . SER A 1 380 ? -5.496 2.327 12.597 1.00 70.50 380 SER A C 1
ATOM 2840 O O . SER A 1 380 ? -4.971 2.207 11.492 1.00 70.50 380 SER A O 1
ATOM 2842 N N . ILE A 1 381 ? -6.666 1.749 12.892 1.00 76.50 381 ILE A N 1
ATOM 2843 C CA . ILE A 1 381 ? -7.430 0.964 11.919 1.00 76.50 381 ILE A CA 1
ATOM 2844 C C . ILE A 1 381 ? -7.867 1.852 10.751 1.00 76.50 381 ILE A C 1
ATOM 2846 O O . ILE A 1 381 ? -7.638 1.488 9.604 1.00 76.50 381 ILE A O 1
ATOM 2850 N N . VAL A 1 382 ? -8.469 3.013 11.004 1.00 83.25 382 VAL A N 1
ATOM 2851 C CA . VAL A 1 382 ? -8.958 3.911 9.945 1.00 83.25 382 VAL A CA 1
ATOM 2852 C C . VAL A 1 382 ? -7.818 4.420 9.060 1.00 83.25 382 VAL A C 1
ATOM 2854 O O . VAL A 1 382 ? -7.947 4.400 7.839 1.00 83.25 382 VAL A O 1
ATOM 2857 N N . GLU A 1 383 ? -6.685 4.806 9.646 1.00 78.75 383 GLU A N 1
ATOM 2858 C CA . GLU A 1 383 ? -5.496 5.253 8.912 1.00 78.75 383 GLU A CA 1
ATOM 2859 C C . GLU A 1 383 ? -4.890 4.128 8.054 1.00 78.75 383 GLU A C 1
ATOM 2861 O O . GLU A 1 383 ? -4.486 4.381 6.920 1.00 78.75 383 GLU A O 1
ATOM 2866 N N . GLN A 1 384 ? -4.885 2.873 8.533 1.00 76.50 384 GLN A N 1
ATOM 2867 C CA . GLN A 1 384 ? -4.470 1.709 7.728 1.00 76.50 384 GLN A CA 1
ATOM 2868 C C . GLN A 1 384 ? -5.360 1.484 6.500 1.00 76.50 384 GLN A C 1
ATOM 2870 O O . GLN A 1 384 ? -4.893 0.943 5.501 1.00 76.50 384 GLN A O 1
ATOM 2875 N N . HIS A 1 385 ? -6.617 1.921 6.562 1.00 86.25 385 HIS A N 1
ATOM 2876 C CA . HIS A 1 385 ? -7.570 1.883 5.453 1.00 86.25 385 HIS A CA 1
ATOM 2877 C C . HIS A 1 385 ? -7.576 3.171 4.616 1.00 86.25 385 HIS A C 1
ATOM 2879 O O . HIS A 1 385 ? -8.512 3.387 3.852 1.00 86.25 385 HIS A O 1
ATOM 2885 N N . GLU A 1 386 ? -6.571 4.043 4.774 1.00 85.25 386 GLU A N 1
ATOM 2886 C CA . GLU A 1 386 ? -6.484 5.348 4.095 1.00 85.25 386 GLU A CA 1
ATOM 2887 C C . GLU A 1 386 ? -7.707 6.251 4.360 1.00 85.25 386 GLU A C 1
ATOM 2889 O O . GLU A 1 386 ? -8.064 7.126 3.566 1.00 85.25 386 GLU A O 1
ATOM 2894 N N . 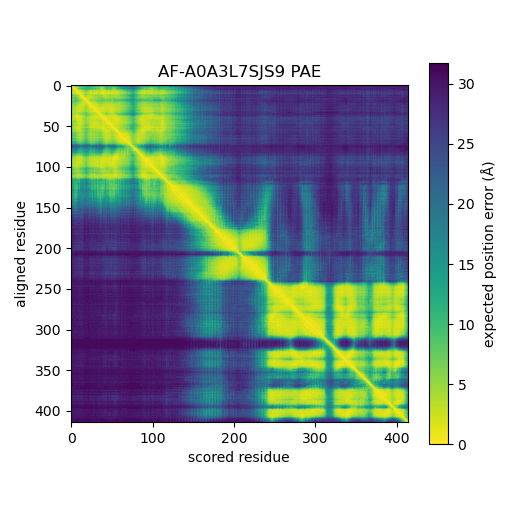GLY A 1 387 ? -8.373 6.022 5.490 1.00 88.44 387 GLY A N 1
ATOM 2895 C CA . GLY A 1 387 ? -9.561 6.741 5.909 1.00 88.44 387 GLY A CA 1
ATOM 2896 C C . GLY A 1 387 ? -9.267 7.949 6.792 1.00 88.44 387 GLY A C 1
ATOM 2897 O O . GLY A 1 387 ? -8.120 8.296 7.077 1.00 88.44 387 GLY A O 1
ATOM 2898 N N . ARG A 1 388 ? -10.337 8.596 7.262 1.00 90.31 388 ARG A N 1
ATOM 2899 C CA . ARG A 1 388 ? -10.271 9.715 8.215 1.00 90.31 388 ARG A CA 1
ATOM 2900 C C . ARG A 1 388 ? -11.190 9.476 9.404 1.00 90.31 388 ARG A C 1
ATOM 2902 O O . ARG A 1 388 ? -12.306 8.998 9.230 1.00 90.31 388 ARG A O 1
ATOM 2909 N N . LEU A 1 389 ? -10.721 9.836 10.594 1.00 88.25 389 LEU A N 1
ATOM 2910 C CA . LEU A 1 389 ? -11.489 9.797 11.837 1.00 88.25 389 LEU A CA 1
ATOM 2911 C C . LEU A 1 389 ? -11.798 11.231 12.280 1.00 88.25 389 LEU A C 1
ATOM 2913 O O . LEU A 1 389 ? -10.893 12.063 12.315 1.00 88.25 389 LEU A O 1
ATOM 2917 N N . ARG A 1 390 ? -13.053 11.510 12.641 1.00 89.56 390 ARG A N 1
ATOM 2918 C CA . ARG A 1 390 ? -13.487 12.786 13.224 1.00 89.56 390 ARG A CA 1
ATOM 2919 C C . ARG A 1 390 ? -14.277 12.548 14.505 1.00 89.56 390 ARG A C 1
ATOM 2921 O O . ARG A 1 390 ? -15.038 11.585 14.593 1.00 89.56 390 ARG A O 1
ATOM 2928 N N . LEU A 1 391 ? -14.089 13.431 15.478 1.00 87.75 391 LEU A N 1
ATOM 2929 C CA . LEU A 1 391 ? -14.755 13.419 16.774 1.00 87.75 391 LEU A CA 1
ATOM 2930 C C . LEU A 1 391 ? -15.439 14.768 16.976 1.00 87.75 391 LEU A C 1
ATOM 2932 O O . LEU A 1 391 ? -14.783 15.797 16.870 1.00 87.75 391 LEU A O 1
ATOM 2936 N N . ASP A 1 392 ? -16.732 14.749 17.277 1.00 83.88 392 ASP A N 1
ATOM 2937 C CA . ASP A 1 392 ? -17.530 15.939 17.568 1.00 83.88 392 ASP A CA 1
ATOM 2938 C C . ASP A 1 392 ? -18.402 15.670 18.803 1.00 83.88 392 ASP A C 1
ATOM 2940 O O . ASP A 1 392 ? -18.881 14.551 18.994 1.00 83.88 392 ASP A O 1
ATOM 2944 N N . ASN A 1 393 ? -18.667 16.679 19.636 1.00 80.50 393 ASN A N 1
ATOM 2945 C CA . ASN A 1 393 ? -19.700 16.545 20.667 1.00 80.50 393 ASN A CA 1
ATOM 2946 C C . ASN A 1 393 ? -21.092 16.556 20.019 1.00 80.50 393 ASN A C 1
ATOM 2948 O O . ASN A 1 393 ? -21.378 17.369 19.138 1.00 80.50 393 ASN A O 1
ATOM 2952 N N . ALA A 1 394 ? -21.967 15.650 20.456 1.00 72.25 394 ALA A N 1
ATOM 2953 C CA . ALA A 1 394 ? -23.344 15.611 19.980 1.00 72.25 394 ALA A CA 1
ATOM 2954 C C . ALA A 1 394 ? -24.148 16.809 20.540 1.00 72.25 394 ALA A C 1
ATOM 2956 O O . ALA A 1 394 ? -23.926 17.205 21.689 1.00 72.25 394 ALA A O 1
ATOM 2957 N N . PRO A 1 395 ? -25.104 17.387 19.782 1.00 59.34 395 PRO A N 1
ATOM 2958 C CA . PRO A 1 395 ? -25.959 18.464 20.281 1.00 59.34 395 PRO A CA 1
ATOM 2959 C C . PRO A 1 395 ? -26.720 18.035 21.546 1.00 59.34 395 PRO A C 1
ATOM 2961 O O . PRO A 1 395 ? -27.463 17.056 21.523 1.00 59.34 395 PRO A O 1
ATOM 2964 N N . GLY A 1 396 ? -26.544 18.766 22.650 1.00 63.22 396 GLY A N 1
ATOM 2965 C CA . GLY A 1 396 ? -27.175 18.481 23.944 1.00 63.22 396 GLY A CA 1
ATOM 2966 C C . GLY A 1 396 ? -26.273 17.714 24.917 1.00 63.22 396 GLY A C 1
ATOM 2967 O O . GLY A 1 396 ? -25.956 18.247 25.978 1.00 63.22 396 GLY A O 1
ATOM 2968 N N . ARG A 1 397 ? -25.865 16.481 24.577 1.00 68.38 397 ARG A N 1
ATOM 2969 C CA . ARG A 1 397 ? -24.998 15.602 25.394 1.00 68.38 397 ARG A CA 1
ATOM 2970 C C . ARG A 1 397 ? -24.523 14.394 24.563 1.00 68.38 397 ARG A C 1
ATOM 2972 O O . ARG A 1 397 ? -25.329 13.826 23.833 1.00 68.38 397 ARG A O 1
ATOM 2979 N N . GLY A 1 398 ? -23.261 13.975 24.715 1.00 80.44 398 GLY A N 1
ATOM 2980 C CA . GLY A 1 398 ? -22.718 12.743 24.115 1.00 80.44 398 GLY A CA 1
ATOM 2981 C C . GLY A 1 398 ? -21.625 12.953 23.066 1.00 80.44 398 GLY A C 1
ATOM 2982 O O . GLY A 1 398 ? -21.196 14.081 22.822 1.00 80.44 398 GLY A O 1
ATOM 2983 N N . LEU A 1 399 ? -21.137 11.861 22.473 1.00 86.31 399 LEU A N 1
ATOM 2984 C CA . LEU A 1 399 ? -20.032 11.874 21.510 1.00 86.31 399 LEU A CA 1
ATOM 2985 C C . LEU A 1 399 ? -20.480 11.370 20.133 1.00 86.31 399 LEU A C 1
ATOM 2987 O O . LEU A 1 399 ? -21.187 10.373 20.013 1.00 86.31 399 LEU A O 1
ATOM 2991 N N . THR A 1 400 ? -20.031 12.055 19.085 1.00 90.06 400 THR A N 1
ATOM 2992 C CA . THR A 1 400 ? -20.162 11.643 17.687 1.00 90.06 400 THR A CA 1
ATOM 2993 C C . THR A 1 400 ? -18.789 11.273 17.144 1.00 90.06 400 THR A C 1
ATOM 2995 O O . THR A 1 400 ? -17.885 12.104 17.099 1.00 90.06 400 THR A O 1
ATOM 2998 N N . VAL A 1 401 ? -18.635 10.031 16.696 1.00 91.38 401 VAL A N 1
ATOM 2999 C CA . VAL A 1 401 ? -17.407 9.525 16.075 1.00 91.38 401 VAL A CA 1
ATOM 3000 C C . VAL A 1 401 ? -17.699 9.154 14.629 1.00 91.38 401 VAL A C 1
ATOM 3002 O O . VAL A 1 401 ? -18.540 8.295 14.380 1.00 91.38 401 VAL A O 1
ATOM 3005 N N . SER A 1 402 ? -17.014 9.782 13.675 1.00 93.38 402 SER A N 1
ATOM 3006 C CA . SER A 1 402 ? -17.208 9.559 12.235 1.00 93.38 402 SER A CA 1
ATOM 3007 C C . SER A 1 402 ? -15.953 8.977 11.592 1.00 93.38 402 SER A C 1
ATOM 3009 O O . SER A 1 402 ? -14.858 9.504 11.775 1.00 93.38 402 SER A O 1
ATOM 3011 N N . LEU A 1 403 ? -16.114 7.892 10.837 1.00 94.12 403 LEU A N 1
ATOM 3012 C CA . LEU A 1 403 ? -15.059 7.168 10.138 1.00 94.12 403 LEU A CA 1
ATOM 3013 C C . LEU A 1 403 ? -15.358 7.226 8.639 1.00 94.12 403 LEU A C 1
ATOM 3015 O O . LEU A 1 403 ? -16.309 6.600 8.179 1.00 94.12 403 LEU A O 1
ATOM 3019 N N . ALA A 1 404 ? -14.554 7.952 7.871 1.00 94.62 404 ALA A N 1
ATOM 3020 C CA . ALA A 1 404 ? -14.649 7.979 6.415 1.00 94.62 404 ALA A CA 1
ATOM 3021 C C . ALA A 1 404 ? -13.691 6.942 5.822 1.00 94.62 404 ALA A C 1
ATOM 3023 O O . ALA A 1 404 ? -12.478 7.101 5.948 1.00 94.62 404 ALA A O 1
ATOM 3024 N N . VAL A 1 405 ? -14.222 5.897 5.181 1.00 94.88 405 VAL A N 1
ATOM 3025 C CA . VAL A 1 405 ? -13.433 4.819 4.557 1.00 94.88 405 VAL A CA 1
ATOM 3026 C C . VAL A 1 405 ? -13.585 4.880 3.031 1.00 94.88 405 VAL A C 1
ATOM 3028 O O . VAL A 1 405 ? -14.720 4.943 2.551 1.00 94.88 405 VAL A O 1
ATOM 3031 N N . PRO A 1 406 ? -12.490 4.860 2.245 1.00 95.19 406 PRO A N 1
ATOM 3032 C CA . PRO A 1 406 ? -12.551 4.923 0.787 1.00 95.19 406 PRO A CA 1
ATOM 3033 C C . PRO A 1 406 ? -13.390 3.806 0.160 1.00 95.19 406 PRO A C 1
ATOM 3035 O O . PRO A 1 406 ? -13.419 2.665 0.625 1.00 95.19 406 PRO A O 1
ATOM 3038 N N . THR A 1 407 ? -14.054 4.129 -0.945 1.00 94.50 407 THR A N 1
ATOM 3039 C CA . THR A 1 407 ? -14.818 3.165 -1.740 1.00 94.50 407 THR A CA 1
ATOM 3040 C C . THR A 1 407 ? -13.905 2.179 -2.464 1.00 94.50 407 THR A C 1
ATOM 3042 O O . THR A 1 407 ? -12.802 2.508 -2.905 1.00 94.50 407 THR A O 1
ATOM 3045 N N . TRP A 1 408 ? -14.375 0.943 -2.604 1.00 91.94 408 TRP A N 1
ATOM 3046 C CA . TRP A 1 408 ? -13.694 -0.088 -3.370 1.00 91.94 408 TRP A CA 1
ATOM 3047 C C . TRP A 1 408 ? -13.762 0.239 -4.863 1.00 91.94 408 TRP A C 1
ATOM 3049 O O . TRP A 1 408 ? -14.836 0.232 -5.466 1.00 91.94 408 TRP A O 1
ATOM 3059 N N . LYS A 1 409 ? -12.600 0.497 -5.468 1.00 85.06 409 LYS A N 1
ATOM 3060 C CA . LYS A 1 409 ? -12.457 0.641 -6.919 1.00 85.06 409 LYS A CA 1
ATOM 3061 C C . LYS A 1 409 ? -12.148 -0.739 -7.493 1.00 85.06 409 LYS A C 1
ATOM 3063 O O . LYS A 1 409 ? -11.050 -1.258 -7.296 1.00 85.06 409 LYS A O 1
ATOM 3068 N N . GLU A 1 410 ? -13.111 -1.354 -8.180 1.00 68.44 410 GLU A N 1
ATOM 3069 C CA . GLU A 1 410 ? -12.833 -2.563 -8.960 1.00 68.44 410 GLU A CA 1
ATOM 3070 C C . GLU A 1 410 ? -11.703 -2.255 -9.949 1.00 68.44 410 GLU A C 1
ATOM 3072 O O . GLU A 1 410 ? -11.769 -1.279 -10.698 1.00 68.44 410 GLU A O 1
ATOM 3077 N N . ARG A 1 411 ? -10.633 -3.063 -9.941 1.00 53.72 411 ARG A N 1
ATOM 3078 C CA . ARG A 1 411 ? -9.634 -3.011 -11.013 1.00 53.72 411 ARG A CA 1
ATOM 3079 C C . ARG A 1 411 ? -10.336 -3.453 -12.288 1.00 53.72 411 ARG A C 1
ATOM 3081 O O . ARG A 1 411 ? -10.435 -4.650 -12.547 1.00 53.72 411 ARG A O 1
ATOM 3088 N N . THR A 1 412 ? -10.793 -2.495 -13.084 1.00 42.09 412 THR A N 1
ATOM 3089 C CA . THR A 1 412 ? -11.125 -2.734 -14.483 1.00 42.09 412 THR A CA 1
ATOM 3090 C C . THR A 1 412 ? -9.865 -3.303 -15.125 1.00 42.09 412 THR A C 1
ATOM 3092 O O . THR A 1 412 ? -8.826 -2.642 -15.174 1.00 42.09 412 THR A O 1
ATOM 3095 N N . SER A 1 413 ? -9.918 -4.576 -15.507 1.00 38.81 413 SER A N 1
ATOM 3096 C CA . SER A 1 413 ? -8.894 -5.180 -16.348 1.00 38.81 413 SER A CA 1
ATOM 3097 C C . SER A 1 413 ? -8.968 -4.462 -17.693 1.00 38.81 413 SER A C 1
ATOM 3099 O O . SER A 1 413 ? -9.946 -4.609 -18.420 1.00 38.81 413 SER A O 1
ATOM 3101 N N . ALA A 1 414 ? -7.989 -3.596 -17.942 1.00 35.56 414 ALA A N 1
ATOM 3102 C CA . ALA A 1 414 ? -7.738 -3.009 -19.250 1.00 35.56 414 ALA A CA 1
ATOM 3103 C C . ALA A 1 414 ? -6.826 -3.932 -20.057 1.00 35.56 414 ALA A C 1
ATOM 3105 O O . ALA A 1 414 ? -5.898 -4.512 -19.435 1.00 35.56 414 ALA A O 1
#

Solvent-accessible surface area (backbone atoms only — not comparable to full-atom values): 23291 Å² total; per-residue (Å²): 132,91,72,63,94,90,50,74,45,77,50,88,71,55,54,61,51,100,88,66,51,77,48,62,39,49,66,53,43,33,58,54,41,67,80,43,94,58,57,34,30,23,49,36,49,76,31,44,82,34,59,23,37,14,32,64,12,36,50,60,65,62,43,49,51,55,47,49,52,48,51,69,74,48,83,90,65,79,82,68,78,86,82,84,67,80,64,44,41,37,34,20,40,62,41,29,59,74,70,69,54,60,80,88,76,56,64,89,85,54,47,73,39,76,73,77,82,51,69,62,81,75,44,50,69,56,56,53,52,50,50,51,52,53,50,52,52,51,50,50,51,53,50,53,53,49,52,53,50,52,50,53,50,52,53,47,52,52,50,54,49,51,53,48,50,55,50,50,49,52,51,51,52,49,56,67,44,45,61,56,50,52,50,61,45,44,50,32,54,48,52,35,52,52,41,51,52,51,49,52,56,42,71,70,40,90,89,70,60,48,71,67,58,54,52,50,42,54,50,52,36,54,55,24,52,54,50,38,50,54,53,51,51,54,52,50,63,72,66,54,84,70,81,87,52,77,39,80,29,52,62,70,60,48,53,50,56,44,43,70,70,48,41,66,63,37,49,76,68,56,38,49,77,47,78,48,67,55,86,86,67,75,37,24,40,28,36,61,67,57,55,40,49,35,51,52,37,49,55,51,52,41,52,52,33,33,49,52,51,64,68,72,56,94,65,96,58,100,67,83,90,75,86,73,78,74,40,42,37,41,39,38,36,41,78,51,90,71,22,38,33,41,32,43,34,29,62,16,67,44,68,59,92,90,41,61,86,43,39,55,36,79,63,36,52,94,50,100,88,48,74,21,51,52,49,27,51,33,46,54,49,33,50,75,42,73,27,46,76,49,79,46,70,34,91,96,47,3,38,28,42,35,38,34,34,32,45,48,74,77,80,75,86,126

Radius of gyration: 55.82 Å; Cα contacts (8 Å, |Δi|>4): 505; chains: 1; bounding box: 94×49×168 Å

Mean predicted aligned error: 19.39 Å

Secondary structure (DSSP, 8-state):
----TT--EEE----B-TT--B--HHHHHHHHHHH-SSPEEESBGGGBTTTB-EEEEB-HHHHHHHHHHHHHH-SSSSPPPPP-PPPEEEEEHHHHHHTT--GGGSPTT-EEE-PPPPHHHHHHHHHHHHHHHHHHHHHHHHHHHHHHHHHHHHHHHHHHHHHHHHHHHHHHHHHHHHHHHHHHHHHHHHHHHHHHHHHHHHHH-TTT--HHHHHHHHHHHHHHHHHHHHHHHHHHHHH-------EEE-HHHHHHHHHHHHHHHHHHTTEEEEEEE-TTPPPEEE-HHHHHHHHHHHHHHHHHHHHHHHHT-S-----S---PPPEEEEEEEEEETTEEEEEEEE-S----TTTTTTTTSTT--SSTT--S-HHHHHHHHHHHTT-EEEEEEPSSSSEEEEEEEEB-------

Foldseek 3Di:
DDDDPPDEAEQAFDAADPVGDGDDRLQVLLVVLVPDPHAYEYQAPSNAPSNHQWYQHDDVVVLVVVLVVQVVVPPDDDDGDRDDDGTATEGEPVVCVVVVPDPVPDDPRYHYPDDDDDPCNPCVVVVVVVVVVVVVVVVVVVVVVVVVVVVVVVVVVVVVVVVVVVVVVLVVVVVVCVVVLVVQLCVLVVLLVVLVVVLVVLVVPPPRNDVVSNVVSVVSNVVSVVSSVVSVVVVVVSPDPDPFDWDFADPVVLVVVLCVVCVVVCVVLQEAEAEAEDPPDFTFRADSVLVSLLVNLLVVVQSVQAVVQVVPDPDPDPDDDDPDPTWYWYWYWDDDPQWIKIKIWTQGAADPPVCQVVLLPQQRDPDPSDSSVSNVSSQVRLVVQVWDWHWDADPPGTIMIMIIGGGDDPPPPD